Protein AF-A0A832MKK2-F1 (afdb_monomer_lite)

pLDDT: mean 77.2, std 16.73, range [26.53, 98.12]

Secondary structure (DSSP, 8-state):
--SSHHHHHHHHHH---SEEEETTEEEEEEESSEEEEEEEEB--TTS-TT-SEEEEEEEPSS-BPPSEE-GGGS-EE-PPPB--HHHHHHHHHHHHHH--TTSTTHHHHHHHHSSSSHHHHHHTT--HHHHHHHHHHHEEE-SSEEEEEE--TTS-HHHHHHHHTSGGG----HHHIIIIIHHHS--SSS--TT--PPP-S--TTSSSGGGG-S-SS-GGGTPSTTSSS-------SSEEEEEEETTTEEEEEE-TT-TTTTTT--S-SS-TTSPP-----S-B-SEEEEE----HHHHHHHHHHTS-SEEEEEGGGGGGGBGGG-TTSPBPTTEEE---SS-STTEEEEEETT---B-B-GGG----SS-EEEEEEE-SSHHHHHHHHHHHHHHHHTT-EEEEEEGGG--HHHHHHHHHHHHHH--TTSEEEEEEES-EEEEE-PSS---SSSEEEEEEPTTS-EEEHHHHHHHTSBTTBSS-----SEEEEEEESTT-SGGGGTTS--EETTEEPPP-SSEEEEES---SSSS---PPEETTTTEEHHHIIIIIS----BHHHHHHHHHHHHTTSTTTTTT---EEEE--SS--B----------B----------TT--S-SSB--HHHHHHHHHTTT-BTTSTT--GGG---EEETTEE-SB--HHHHHHHHHTTT-B-PPP-PPP-

Foldseek 3Di:
DDPDQQVQQVLVQQFAFQWADLFQDLQDIDGDQFPDWDKDQQDDPPADPLFRIKIKTFGDWPQWWDQWAAVVVPTGGDDIDIDWLVLLLLLLLLLQLAQEDVDPNQLQCCFQPVDRHLVRVVVVVDDQLRSLVSSSSQWDDDRTMIMGRTNDPVDDPSSNVLVSNGSSSTGDGLVCLVPPLQVQFDDLVPDDPQGDGGDSSDCDSSNPSNSNYHHHDDSQQCPNPPDQRGHAGTHSRQWHWHADDPQWWGKTFGDCVRPCHPPRQDDADDDPVDDRPSRTQPGADGMDIDTDDDDLVVVLVCCVVVVDFKDKHAQVCCLSQAPPSPSLHAGDPQKDWPDAPDDPDRITMIGGPPDGHWGWRLNHDPQPAAAAEEEFEFEADLASQVLSVLVVVLLVQLVHHYDYAYYPRQAPVNVVVSLLVQLVPRAARHAYEYHGAAEKDWDQADPVPWDPLRIWIWGATNVGDTDTLLVVLVQCDAPPDPDRHRNYLQYEYEEQYFRCACNQCSQPFTQHNNRTDHGRASYKYKYFFHDDRDDRTGWDADPVVSYTLQSCQQRPVAPDFFNVNSNVRSQVVQCVPPVRPPHIDMDMDHRYDDTNGSHRPDRSNGNRPSPPPDDDAQQQVLVQQQFLEVVSLVVLVVQAADFPPDPSDDPSQQRADPDDPDRPRHSYVRSSCRSVVRHGHGGDRDDDPDD

Structure (mmCIF, N/CA/C/O backbone):
data_AF-A0A832MKK2-F1
#
_entry.id   AF-A0A832MKK2-F1
#
loop_
_atom_site.group_PDB
_atom_site.id
_atom_site.type_symbol
_atom_site.label_atom_id
_atom_site.label_alt_id
_atom_site.label_comp_id
_atom_site.label_asym_id
_atom_site.label_entity_id
_atom_site.label_seq_id
_atom_site.pdbx_PDB_ins_code
_atom_site.Cartn_x
_atom_site.Cartn_y
_atom_site.Cartn_z
_atom_site.occupancy
_atom_site.B_iso_or_equiv
_atom_site.auth_seq_id
_atom_site.auth_comp_id
_atom_site.auth_asym_id
_atom_site.auth_atom_id
_atom_site.pdbx_PDB_model_num
ATOM 1 N N . MET A 1 1 ? -2.506 0.728 -8.903 1.00 62.22 1 MET A N 1
ATOM 2 C CA . MET A 1 1 ? -1.579 0.462 -7.770 1.00 62.22 1 MET A CA 1
ATOM 3 C C . MET A 1 1 ? -2.151 1.128 -6.529 1.00 62.22 1 MET A C 1
ATOM 5 O O . MET A 1 1 ? -2.924 2.060 -6.704 1.00 62.22 1 MET A O 1
ATOM 9 N N . CYS A 1 2 ? -1.798 0.709 -5.311 1.00 64.94 2 CYS A N 1
ATOM 10 C CA . CYS A 1 2 ? -2.330 1.348 -4.104 1.00 64.94 2 CYS A CA 1
ATOM 11 C C . CYS A 1 2 ? -1.348 1.363 -2.929 1.00 64.94 2 CYS A C 1
ATOM 13 O O . CYS A 1 2 ? -0.575 0.422 -2.749 1.00 64.94 2 CYS A O 1
ATOM 15 N N . TYR A 1 3 ? -1.441 2.419 -2.118 1.00 58.25 3 TYR A N 1
ATOM 16 C CA . TYR A 1 3 ? -0.854 2.495 -0.774 1.00 58.25 3 TYR A CA 1
ATOM 17 C C . TYR A 1 3 ? -1.912 2.224 0.311 1.00 58.25 3 TYR A C 1
ATOM 19 O O . TYR A 1 3 ? -1.586 1.829 1.427 1.00 58.25 3 TYR A O 1
ATOM 27 N N . ASP A 1 4 ? -3.193 2.431 -0.016 1.00 60.00 4 ASP A N 1
ATOM 28 C CA . ASP A 1 4 ? -4.304 2.288 0.915 1.00 60.00 4 ASP A CA 1
ATOM 29 C C . ASP A 1 4 ? -4.815 0.843 1.008 1.00 60.00 4 ASP A C 1
ATOM 31 O O . ASP A 1 4 ? -4.751 0.048 0.065 1.00 60.00 4 ASP A O 1
ATOM 35 N N . THR A 1 5 ? -5.365 0.509 2.171 1.00 58.38 5 THR A N 1
ATOM 36 C CA . THR A 1 5 ? -5.849 -0.838 2.474 1.00 58.38 5 THR A CA 1
ATOM 37 C C . THR A 1 5 ? -7.150 -1.186 1.753 1.00 58.38 5 THR A C 1
ATOM 39 O O . THR A 1 5 ? -7.374 -2.358 1.463 1.00 58.38 5 THR A O 1
ATOM 42 N N . ALA A 1 6 ? -7.997 -0.209 1.414 1.00 63.41 6 ALA A N 1
ATOM 43 C CA . ALA A 1 6 ? -9.274 -0.473 0.751 1.00 63.41 6 ALA A CA 1
ATOM 44 C C . ALA A 1 6 ? -9.065 -0.943 -0.696 1.00 63.41 6 ALA A C 1
ATOM 46 O O . ALA A 1 6 ? -9.688 -1.905 -1.145 1.00 63.41 6 ALA A O 1
ATOM 47 N N . SER A 1 7 ? -8.134 -0.319 -1.411 1.00 71.88 7 SER A N 1
ATOM 48 C CA . SER A 1 7 ? -7.733 -0.738 -2.752 1.00 71.88 7 SER A CA 1
ATOM 49 C C . SER A 1 7 ? -6.957 -2.058 -2.733 1.00 71.88 7 SER A C 1
ATOM 51 O O . SER A 1 7 ? -7.118 -2.878 -3.641 1.00 71.88 7 SER A O 1
ATOM 53 N N . ALA A 1 8 ? -6.165 -2.308 -1.681 1.00 72.75 8 ALA A N 1
ATOM 54 C CA . ALA A 1 8 ? -5.454 -3.573 -1.501 1.00 72.75 8 ALA A CA 1
ATOM 55 C C . ALA A 1 8 ? -6.411 -4.774 -1.441 1.00 72.75 8 ALA A C 1
ATOM 57 O O . ALA A 1 8 ? -6.055 -5.856 -1.908 1.00 72.75 8 ALA A O 1
ATOM 58 N N . GLU A 1 9 ? -7.630 -4.584 -0.912 1.00 74.88 9 GLU A N 1
ATOM 59 C CA . GLU A 1 9 ? -8.676 -5.615 -0.878 1.00 74.88 9 GLU A CA 1
ATOM 60 C C . GLU A 1 9 ? -8.992 -6.123 -2.269 1.00 74.88 9 GLU A C 1
ATOM 62 O O . GLU A 1 9 ? -8.952 -7.323 -2.536 1.00 74.88 9 GLU A O 1
ATOM 67 N N . LEU A 1 10 ? -9.302 -5.191 -3.161 1.00 83.44 10 LEU A N 1
ATOM 68 C CA . LEU A 1 10 ? -9.658 -5.516 -4.523 1.00 83.44 10 LEU A CA 1
ATOM 69 C C . LEU A 1 10 ? -8.454 -6.122 -5.246 1.00 83.44 10 LEU A C 1
ATOM 71 O O . LEU A 1 10 ? -8.569 -7.186 -5.856 1.00 83.44 10 LEU A O 1
ATOM 75 N N . ILE A 1 11 ? -7.292 -5.472 -5.135 1.00 85.19 11 ILE A N 1
ATOM 76 C CA . ILE A 1 11 ? -6.089 -5.868 -5.865 1.00 85.19 11 ILE A CA 1
ATOM 77 C C . ILE A 1 11 ? -5.660 -7.284 -5.500 1.00 85.19 11 ILE A C 1
ATOM 79 O O . ILE A 1 11 ? -5.404 -8.051 -6.411 1.00 85.19 11 ILE A O 1
ATOM 83 N N . LEU A 1 12 ? -5.639 -7.677 -4.227 1.00 82.50 12 LEU A N 1
ATOM 84 C CA . LEU A 1 12 ? -5.151 -9.006 -3.829 1.00 82.50 12 LEU A CA 1
ATOM 85 C C . LEU A 1 12 ? -6.181 -10.136 -4.013 1.00 82.50 12 LEU A C 1
ATOM 87 O O . LEU A 1 12 ? -5.829 -11.311 -3.923 1.00 82.50 12 LEU A O 1
ATOM 91 N N . ASN A 1 13 ? -7.447 -9.811 -4.300 1.00 83.94 13 ASN A N 1
ATOM 92 C CA . ASN A 1 13 ? -8.423 -10.803 -4.771 1.00 83.94 13 ASN A CA 1
ATOM 93 C C . ASN A 1 13 ? -8.349 -11.021 -6.290 1.00 83.94 13 ASN A C 1
ATOM 95 O O . ASN A 1 13 ? -8.684 -12.111 -6.763 1.00 83.94 13 ASN A O 1
ATOM 99 N N . VAL A 1 14 ? -7.948 -9.993 -7.044 1.00 91.75 14 VAL A N 1
ATOM 100 C CA . VAL A 1 14 ? -7.916 -10.010 -8.514 1.00 91.75 14 VAL A CA 1
ATOM 101 C C . VAL A 1 14 ? -6.534 -10.361 -9.056 1.00 91.75 14 VAL A C 1
ATOM 103 O O . VAL A 1 14 ? -6.405 -11.172 -9.968 1.00 91.75 14 VAL A O 1
ATOM 106 N N . TYR A 1 15 ? -5.488 -9.800 -8.474 1.00 92.44 15 TYR A N 1
ATOM 107 C CA . TYR A 1 15 ? -4.092 -10.012 -8.819 1.00 92.44 15 TYR A CA 1
ATOM 108 C C . TYR A 1 15 ? -3.365 -10.785 -7.719 1.00 92.44 15 TYR A C 1
ATOM 110 O O . TYR A 1 15 ? -3.799 -10.837 -6.570 1.00 92.44 15 TYR A O 1
ATOM 118 N N . GLU A 1 16 ? -2.222 -11.366 -8.073 1.00 89.56 16 GLU A N 1
ATOM 119 C CA . GLU A 1 16 ? -1.318 -12.009 -7.125 1.00 89.56 16 GLU A CA 1
ATOM 120 C C . GLU A 1 16 ? 0.088 -11.409 -7.251 1.00 89.56 16 GLU A C 1
ATOM 122 O O . GLU A 1 16 ? 0.518 -10.948 -8.311 1.00 89.56 16 GLU A O 1
ATOM 127 N N . THR A 1 17 ? 0.804 -11.410 -6.136 1.00 91.38 17 THR A N 1
ATOM 128 C CA . THR A 1 17 ? 2.219 -11.050 -6.020 1.00 91.38 17 THR A CA 1
ATOM 129 C C . THR A 1 17 ? 3.100 -12.290 -6.220 1.00 91.38 17 THR A C 1
ATOM 131 O O . THR A 1 17 ? 2.620 -13.425 -6.307 1.00 91.38 17 THR A O 1
ATOM 134 N N . LEU A 1 18 ? 4.424 -12.112 -6.247 1.00 90.31 18 LEU A N 1
ATOM 135 C CA . LEU A 1 18 ? 5.364 -13.243 -6.281 1.00 90.31 18 LEU A CA 1
ATOM 136 C C . LEU A 1 18 ? 5.228 -14.149 -5.048 1.00 90.31 18 LEU A C 1
ATOM 138 O O . LEU A 1 18 ? 5.301 -15.378 -5.149 1.00 90.31 18 LEU A O 1
ATOM 142 N N . ILE A 1 19 ? 4.987 -13.529 -3.895 1.00 81.75 19 ILE A N 1
ATOM 143 C CA . ILE A 1 19 ? 4.904 -14.144 -2.571 1.00 81.75 19 ILE A CA 1
ATOM 144 C C . ILE A 1 19 ? 3.857 -13.428 -1.719 1.00 81.75 19 ILE A C 1
ATOM 146 O O . ILE A 1 19 ? 3.527 -12.276 -1.974 1.00 81.75 19 ILE A O 1
ATOM 150 N N . SER A 1 20 ? 3.351 -14.086 -0.685 1.00 74.19 20 SER A N 1
ATOM 151 C CA . SER A 1 20 ? 2.396 -13.504 0.265 1.00 74.19 20 SER A CA 1
ATOM 152 C C . SER A 1 20 ? 2.804 -13.833 1.690 1.00 74.19 20 SER A C 1
ATOM 154 O O . SER A 1 20 ? 3.514 -14.812 1.910 1.00 74.19 20 SER A O 1
ATOM 156 N N . PHE A 1 21 ? 2.355 -13.039 2.657 1.00 66.12 21 PHE A N 1
ATOM 157 C CA . PHE A 1 21 ? 2.540 -13.359 4.066 1.00 66.12 21 PHE A CA 1
ATOM 158 C C . PHE A 1 21 ? 1.867 -14.671 4.437 1.00 66.12 21 PHE A C 1
ATOM 160 O O . PHE A 1 21 ? 0.821 -15.051 3.899 1.00 66.12 21 PHE A O 1
ATOM 167 N N . ASP A 1 22 ? 2.484 -15.355 5.388 1.00 59.78 22 ASP A N 1
ATOM 168 C CA . ASP A 1 22 ? 1.987 -16.618 5.889 1.00 59.78 22 ASP A CA 1
ATOM 169 C C . ASP A 1 22 ? 0.930 -16.408 6.983 1.00 59.78 22 ASP A C 1
ATOM 171 O O . ASP A 1 22 ? 1.204 -16.459 8.185 1.00 59.78 22 ASP A O 1
ATOM 175 N N . GLY A 1 23 ? -0.288 -16.074 6.552 1.00 56.59 23 GLY A N 1
ATOM 176 C CA . GLY A 1 23 ? -1.356 -15.652 7.456 1.00 56.59 23 GLY A CA 1
ATOM 177 C C . GLY A 1 23 ? -0.993 -14.347 8.172 1.00 56.59 23 GLY A C 1
ATOM 178 O O . GLY A 1 23 ? -0.664 -13.351 7.537 1.00 56.59 23 GLY A O 1
ATOM 179 N N . GLU A 1 24 ? -1.040 -14.359 9.502 1.00 50.97 24 GLU A N 1
ATOM 180 C CA . GLU A 1 24 ? -0.711 -13.214 10.369 1.00 50.97 24 GLU A CA 1
ATOM 181 C C . GLU A 1 24 ? 0.795 -13.042 10.651 1.00 50.97 24 GLU A C 1
ATOM 183 O O . GLU A 1 24 ? 1.184 -12.191 11.447 1.00 50.97 24 GLU A O 1
ATOM 188 N N . ARG A 1 25 ? 1.666 -13.858 10.045 1.00 49.06 25 ARG A N 1
ATOM 189 C CA . ARG A 1 25 ? 3.119 -13.809 10.267 1.00 49.06 25 ARG A CA 1
ATOM 190 C C . ARG A 1 25 ? 3.802 -12.880 9.263 1.00 49.06 25 ARG A C 1
ATOM 192 O O . ARG A 1 25 ? 3.750 -13.122 8.061 1.00 49.06 25 ARG A O 1
ATOM 199 N N . SER A 1 26 ? 4.497 -11.851 9.754 1.00 50.56 26 SER A N 1
ATOM 200 C CA . SER A 1 26 ? 5.257 -10.886 8.932 1.00 50.56 26 SER A CA 1
ATOM 201 C C . SER A 1 26 ? 6.693 -11.329 8.653 1.00 50.56 26 SER A C 1
ATOM 203 O O . SER A 1 26 ? 7.381 -10.742 7.821 1.00 50.56 26 SER A O 1
ATOM 205 N N . ASP A 1 27 ? 7.152 -12.360 9.355 1.00 53.50 27 ASP A N 1
ATOM 206 C CA . ASP A 1 27 ? 8.476 -12.966 9.249 1.00 53.50 27 ASP A CA 1
ATOM 207 C C . ASP A 1 27 ? 8.486 -14.209 8.342 1.00 53.50 27 ASP A C 1
ATOM 209 O O . ASP A 1 27 ? 9.519 -14.862 8.188 1.00 53.50 27 ASP A O 1
ATOM 213 N N . ARG A 1 28 ? 7.338 -14.562 7.747 1.00 58.12 28 ARG A N 1
ATOM 214 C CA . ARG A 1 28 ? 7.163 -15.778 6.949 1.00 58.12 28 ARG A CA 1
ATOM 215 C C . ARG A 1 28 ? 6.379 -15.519 5.676 1.00 58.12 28 ARG A C 1
ATOM 217 O O . ARG A 1 28 ? 5.406 -14.769 5.670 1.00 58.12 28 ARG A O 1
ATOM 224 N N . PHE A 1 29 ? 6.789 -16.211 4.616 1.00 68.19 29 PHE A N 1
ATOM 225 C CA . PHE A 1 29 ? 6.249 -16.024 3.277 1.00 68.19 29 PHE A CA 1
ATOM 226 C C . PHE A 1 29 ? 5.822 -17.343 2.652 1.00 68.19 29 PHE A C 1
ATOM 228 O O . PHE A 1 29 ? 6.562 -18.329 2.650 1.00 68.19 29 PHE A O 1
ATOM 235 N N . MET A 1 30 ? 4.650 -17.318 2.037 1.00 71.69 30 MET A N 1
ATOM 236 C CA . MET A 1 30 ? 4.178 -18.329 1.112 1.00 71.69 30 MET A CA 1
ATOM 237 C C . MET A 1 30 ? 4.534 -17.948 -0.322 1.00 71.69 30 MET A C 1
ATOM 239 O O . MET A 1 30 ? 4.428 -16.795 -0.736 1.00 71.69 30 MET A O 1
ATOM 243 N N . SER A 1 31 ? 4.887 -18.956 -1.110 1.00 78.81 31 SER A N 1
ATOM 244 C CA . SER A 1 31 ? 5.111 -18.808 -2.548 1.00 78.81 31 SER A CA 1
ATOM 245 C C . SER A 1 31 ? 3.777 -18.705 -3.299 1.00 78.81 31 SER A C 1
ATOM 247 O O . SER A 1 31 ? 2.966 -19.634 -3.226 1.00 78.81 31 SER A O 1
ATOM 249 N N . LEU A 1 32 ? 3.558 -17.599 -4.020 1.00 82.06 32 LEU A N 1
ATOM 250 C CA . LEU A 1 32 ? 2.393 -17.381 -4.886 1.00 82.06 32 LEU A CA 1
ATOM 251 C C . LEU A 1 32 ? 2.773 -17.602 -6.348 1.00 82.06 32 LEU A C 1
ATOM 253 O O . LEU A 1 32 ? 2.827 -18.756 -6.764 1.00 82.06 32 LEU A O 1
ATOM 257 N N . LEU A 1 33 ? 3.044 -16.548 -7.122 1.00 91.12 33 LEU A N 1
ATOM 258 C CA . LEU A 1 33 ? 3.441 -16.674 -8.529 1.00 91.12 33 LEU A CA 1
ATOM 259 C C . LEU A 1 33 ? 4.867 -17.212 -8.695 1.00 91.12 33 LEU A C 1
ATOM 261 O O . LEU A 1 33 ? 5.181 -17.839 -9.709 1.00 91.12 33 LEU A O 1
ATOM 265 N N . ALA A 1 34 ? 5.712 -17.042 -7.679 1.00 89.25 34 ALA A N 1
ATOM 266 C CA . ALA A 1 34 ? 6.964 -17.773 -7.577 1.00 89.25 34 ALA A CA 1
ATOM 267 C C . ALA A 1 34 ? 6.718 -19.198 -7.050 1.00 89.25 34 ALA A C 1
ATOM 269 O O . ALA A 1 34 ? 5.807 -19.437 -6.255 1.00 89.25 34 ALA A O 1
ATOM 270 N N . GLU A 1 35 ? 7.535 -20.161 -7.473 1.00 84.62 35 GLU A N 1
ATOM 271 C CA . GLU A 1 35 ? 7.580 -21.503 -6.871 1.00 84.62 35 GLU A CA 1
ATOM 272 C C . GLU A 1 35 ? 8.775 -21.714 -5.941 1.00 84.62 35 GLU A C 1
ATOM 274 O O . GLU A 1 35 ? 8.721 -22.573 -5.063 1.00 84.62 35 GLU A O 1
ATOM 279 N N . ALA A 1 36 ? 9.836 -20.933 -6.125 1.00 81.81 36 ALA A N 1
ATOM 280 C CA . ALA A 1 36 ? 11.014 -20.916 -5.275 1.00 81.81 36 ALA A CA 1
ATOM 281 C C . ALA A 1 36 ? 11.636 -19.523 -5.316 1.00 81.81 36 ALA A C 1
ATOM 283 O O . ALA A 1 36 ? 11.479 -18.799 -6.300 1.00 81.81 36 ALA A O 1
ATOM 284 N N . TRP A 1 37 ? 12.342 -19.152 -4.258 1.00 88.69 37 TRP A N 1
ATOM 285 C CA . TRP A 1 37 ? 13.006 -17.862 -4.159 1.00 88.69 37 TRP A CA 1
ATOM 286 C C . TRP A 1 37 ? 14.161 -17.933 -3.164 1.00 88.69 37 TRP A C 1
ATOM 288 O O . TRP A 1 37 ? 14.242 -18.859 -2.353 1.00 88.69 37 TRP A O 1
ATOM 298 N N . GLY A 1 38 ? 15.061 -16.963 -3.242 1.00 84.38 38 GLY A N 1
ATOM 299 C CA . GLY A 1 38 ? 16.201 -16.853 -2.346 1.00 84.38 38 GLY A CA 1
ATOM 300 C C . GLY A 1 38 ? 17.019 -15.606 -2.642 1.00 84.38 38 GLY A C 1
ATOM 301 O O . GLY A 1 38 ? 16.620 -14.755 -3.434 1.00 84.38 38 GLY A O 1
ATOM 302 N N . TRP A 1 39 ? 18.181 -15.499 -2.011 1.00 84.75 39 TRP A N 1
ATOM 303 C CA . TRP A 1 39 ? 19.115 -14.405 -2.251 1.00 84.75 39 TRP A CA 1
ATOM 304 C C . TRP A 1 39 ? 20.556 -14.913 -2.262 1.00 84.75 39 TRP A C 1
ATOM 306 O O . TRP A 1 39 ? 20.885 -15.913 -1.621 1.00 84.75 39 TRP A O 1
ATOM 316 N N . TYR A 1 40 ? 21.411 -14.219 -3.006 1.00 76.88 40 TYR A N 1
ATOM 317 C CA . TYR A 1 40 ? 22.852 -14.437 -3.029 1.00 76.88 40 TYR A CA 1
ATOM 318 C C . TYR A 1 40 ? 23.533 -13.291 -2.291 1.00 76.88 40 TYR A C 1
ATOM 320 O O . TYR A 1 40 ? 23.309 -12.135 -2.630 1.00 76.88 40 TYR A O 1
ATOM 328 N N . PHE A 1 41 ? 24.354 -13.604 -1.285 1.00 67.25 41 PHE A N 1
ATOM 329 C CA . PHE A 1 41 ? 25.229 -12.613 -0.661 1.00 67.25 41 PHE A CA 1
ATOM 330 C C . PHE A 1 41 ? 26.376 -12.301 -1.640 1.00 67.25 41 PHE A C 1
ATOM 332 O O . PHE A 1 41 ? 27.198 -13.176 -1.917 1.00 67.25 41 PHE A O 1
ATOM 339 N N . GLY A 1 42 ? 26.387 -11.081 -2.188 1.00 66.06 42 GLY A N 1
ATOM 340 C CA . GLY A 1 42 ? 27.214 -10.661 -3.327 1.00 66.06 42 GLY A CA 1
ATOM 341 C C . GLY A 1 42 ? 26.415 -10.548 -4.640 1.00 66.06 42 GLY A C 1
ATOM 342 O O . GLY A 1 42 ? 25.350 -11.162 -4.763 1.00 66.06 42 GLY A O 1
ATOM 343 N N . PRO A 1 43 ? 26.902 -9.785 -5.636 1.00 73.44 43 PRO A N 1
ATOM 344 C CA . PRO A 1 43 ? 26.233 -9.667 -6.927 1.00 73.44 43 PRO A CA 1
ATOM 345 C C . PRO A 1 43 ? 26.279 -10.987 -7.698 1.00 73.44 43 PRO A C 1
ATOM 347 O O . PRO A 1 43 ? 27.284 -11.707 -7.681 1.00 73.44 43 PRO A O 1
ATOM 350 N N . PHE A 1 44 ? 25.212 -11.290 -8.435 1.00 72.56 44 PHE A N 1
ATOM 351 C CA . PHE A 1 44 ? 25.279 -12.335 -9.450 1.00 72.56 44 PHE A CA 1
ATOM 352 C C . PHE A 1 44 ? 26.332 -11.942 -10.512 1.00 72.56 44 PHE A C 1
ATOM 354 O O . PHE A 1 44 ? 26.502 -10.753 -10.777 1.00 72.56 44 PHE A O 1
ATOM 361 N N . PRO A 1 45 ? 27.057 -12.880 -11.155 1.00 73.81 45 PRO A N 1
ATOM 362 C CA . PRO A 1 45 ? 28.150 -12.518 -12.070 1.00 73.81 45 PRO A CA 1
ATOM 363 C C . PRO A 1 45 ? 27.764 -11.604 -13.244 1.00 73.81 45 PRO A C 1
ATOM 365 O O . PRO A 1 45 ? 28.634 -10.947 -13.807 1.00 73.81 45 PRO A O 1
ATOM 368 N N . SER A 1 46 ? 26.485 -11.576 -13.629 1.00 78.56 46 SER A N 1
ATOM 369 C CA . SER A 1 46 ? 25.944 -10.691 -14.669 1.00 78.56 46 SER A CA 1
ATOM 370 C C . SER A 1 46 ? 25.217 -9.459 -14.121 1.00 78.56 46 SER A C 1
ATOM 372 O O . SER A 1 46 ? 24.649 -8.706 -14.908 1.00 78.56 46 SER A O 1
ATOM 374 N N . SER A 1 47 ? 25.188 -9.264 -12.801 1.00 85.38 47 SER A N 1
ATOM 375 C CA . SER A 1 47 ? 24.567 -8.095 -12.186 1.00 85.38 47 SER A CA 1
ATOM 376 C C . SER A 1 47 ? 25.371 -6.825 -12.487 1.00 85.38 47 SER A C 1
ATOM 378 O O . SER A 1 47 ? 26.595 -6.883 -12.652 1.00 85.38 47 SER A O 1
ATOM 380 N N . PRO A 1 48 ? 24.714 -5.656 -12.512 1.00 86.19 48 PRO A N 1
ATOM 381 C CA . PRO A 1 48 ? 25.395 -4.377 -12.656 1.00 86.19 48 PRO A CA 1
ATOM 382 C C . PRO A 1 48 ? 26.489 -4.175 -11.596 1.00 86.19 48 PRO A C 1
ATOM 384 O O . PRO A 1 48 ? 26.296 -4.599 -10.453 1.00 86.19 48 PRO A O 1
ATOM 387 N N . PRO A 1 49 ? 27.593 -3.464 -11.904 1.00 85.12 49 PRO A N 1
ATOM 388 C CA . PRO A 1 49 ? 28.724 -3.297 -10.983 1.00 85.12 49 PRO A CA 1
ATOM 389 C C . PRO A 1 49 ? 28.383 -2.664 -9.627 1.00 85.12 49 PRO A C 1
ATOM 391 O O . PRO A 1 49 ? 29.129 -2.838 -8.671 1.00 85.12 49 PRO A O 1
ATOM 394 N N . TYR A 1 50 ? 27.277 -1.919 -9.547 1.00 83.88 50 TYR A N 1
ATOM 395 C CA . TYR A 1 50 ? 26.799 -1.289 -8.315 1.00 83.88 50 TYR A CA 1
ATOM 396 C C . TYR A 1 50 ? 26.028 -2.246 -7.393 1.00 83.88 50 TYR A C 1
ATOM 398 O O . TYR A 1 50 ? 25.669 -1.871 -6.283 1.00 83.88 50 TYR A O 1
ATOM 406 N N . THR A 1 51 ? 25.740 -3.465 -7.843 1.00 88.94 51 THR A N 1
ATOM 407 C CA . THR A 1 51 ? 24.903 -4.413 -7.105 1.00 88.94 51 THR A CA 1
ATOM 408 C C . THR A 1 51 ? 25.653 -4.961 -5.899 1.00 88.94 51 THR A C 1
ATOM 410 O O . THR A 1 51 ? 26.748 -5.506 -6.031 1.00 88.94 51 THR A O 1
ATOM 413 N N . ASN A 1 52 ? 25.045 -4.861 -4.722 1.00 88.38 52 ASN A N 1
ATOM 414 C CA . ASN A 1 52 ? 25.589 -5.421 -3.494 1.00 88.38 52 ASN A CA 1
ATOM 415 C C . ASN A 1 52 ? 25.165 -6.883 -3.317 1.00 88.38 52 ASN A C 1
ATOM 417 O O . ASN A 1 52 ? 25.990 -7.766 -3.079 1.00 88.38 52 ASN A O 1
ATOM 421 N N . TYR A 1 53 ? 23.875 -7.158 -3.494 1.00 86.75 53 TYR A N 1
ATOM 422 C CA . TYR A 1 53 ? 23.334 -8.509 -3.450 1.00 86.75 53 TYR A CA 1
ATOM 423 C C . TYR A 1 53 ? 22.137 -8.656 -4.385 1.00 86.75 53 TYR A C 1
ATOM 425 O O . TYR A 1 53 ? 21.547 -7.674 -4.837 1.00 86.75 5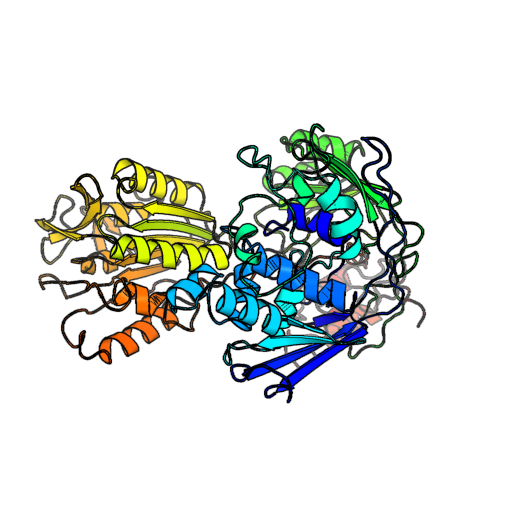3 TYR A O 1
ATOM 433 N N . THR A 1 54 ? 21.778 -9.903 -4.677 1.00 90.44 54 THR A N 1
ATOM 434 C CA . THR A 1 54 ? 20.708 -10.215 -5.629 1.00 90.44 54 THR A CA 1
ATOM 435 C C . THR A 1 54 ? 19.649 -11.094 -4.977 1.00 90.44 54 THR A C 1
ATOM 437 O O . THR A 1 54 ? 19.971 -12.140 -4.406 1.00 90.44 54 THR A O 1
ATOM 440 N N . VAL A 1 55 ? 18.380 -10.701 -5.097 1.00 90.44 55 VAL A N 1
ATOM 441 C CA . VAL A 1 55 ? 17.220 -11.519 -4.698 1.00 90.44 55 VAL A CA 1
ATOM 442 C C . VAL A 1 55 ? 16.609 -12.130 -5.950 1.00 90.44 55 VAL A C 1
ATOM 444 O O . VAL A 1 55 ? 16.372 -11.417 -6.917 1.00 90.44 55 VAL A O 1
ATOM 447 N N . TRP A 1 56 ? 16.351 -13.435 -5.959 1.00 91.75 56 TRP A N 1
ATOM 448 C CA . TRP A 1 56 ? 15.855 -14.146 -7.136 1.00 91.75 56 TRP A CA 1
ATOM 449 C C . TRP A 1 56 ? 14.579 -14.930 -6.844 1.00 91.75 56 TRP A C 1
ATOM 451 O O . TRP A 1 56 ? 14.366 -15.431 -5.739 1.00 91.75 56 TRP A O 1
ATOM 461 N N . PHE A 1 57 ? 13.756 -15.086 -7.879 1.00 93.44 57 PHE A N 1
ATOM 462 C CA . PHE A 1 57 ? 12.506 -15.835 -7.862 1.00 93.44 57 PHE A CA 1
ATOM 463 C C . PHE A 1 57 ? 12.425 -16.729 -9.094 1.00 93.44 57 PHE A C 1
ATOM 465 O O . PHE A 1 57 ? 12.603 -16.269 -10.218 1.00 93.44 57 PHE A O 1
ATOM 472 N N . LYS A 1 58 ? 12.125 -18.010 -8.890 1.00 92.94 58 LYS A N 1
ATOM 473 C CA . LYS A 1 58 ? 11.753 -18.941 -9.954 1.00 92.94 58 LYS A CA 1
ATOM 474 C C . LYS A 1 58 ? 10.249 -18.855 -10.179 1.00 92.94 58 LYS A C 1
ATOM 476 O O . LYS A 1 58 ? 9.477 -19.108 -9.252 1.00 92.94 58 LYS A O 1
ATOM 481 N N . ILE A 1 59 ? 9.838 -18.502 -11.392 1.00 95.44 59 ILE A N 1
ATOM 482 C CA . ILE A 1 59 ? 8.438 -18.210 -11.716 1.00 95.44 59 ILE A CA 1
ATOM 483 C C . ILE A 1 59 ? 7.703 -19.481 -12.148 1.00 95.44 59 ILE A C 1
ATOM 485 O O . ILE A 1 59 ? 8.265 -20.347 -12.822 1.00 95.44 59 ILE A O 1
ATOM 489 N N . ARG A 1 60 ? 6.437 -19.610 -11.740 1.00 92.94 60 ARG A N 1
ATOM 490 C CA . ARG A 1 60 ? 5.573 -20.724 -12.146 1.00 92.94 60 ARG A CA 1
ATOM 491 C C . ARG A 1 60 ? 5.247 -20.657 -13.632 1.00 92.94 60 ARG A C 1
ATOM 493 O O . ARG A 1 60 ? 5.015 -19.592 -14.188 1.00 92.94 60 ARG A O 1
ATOM 500 N N . VAL A 1 61 ? 5.133 -21.828 -14.246 1.00 91.81 61 VAL A N 1
ATOM 501 C CA . VAL A 1 61 ? 4.739 -21.973 -15.652 1.00 91.81 61 VAL A CA 1
ATOM 502 C C . VAL A 1 61 ? 3.254 -22.317 -15.746 1.00 91.81 61 VAL A C 1
ATOM 504 O O . VAL A 1 61 ? 2.732 -23.069 -14.923 1.00 91.81 61 VAL A O 1
ATOM 507 N N . GLY A 1 62 ? 2.579 -21.799 -16.774 1.00 91.94 62 GLY A N 1
ATOM 508 C CA . GLY A 1 62 ? 1.200 -22.172 -17.101 1.00 91.94 62 GLY A CA 1
ATOM 509 C C . GLY A 1 62 ? 0.134 -21.532 -16.210 1.00 91.94 62 GLY A C 1
ATOM 510 O O . GLY A 1 62 ? -0.996 -22.012 -16.192 1.00 91.94 62 GLY A O 1
ATOM 511 N N . VAL A 1 63 ? 0.470 -20.463 -15.482 1.00 95.19 63 VAL A N 1
ATOM 512 C CA . VAL A 1 63 ? -0.509 -19.663 -14.733 1.00 95.19 63 VAL A CA 1
ATOM 513 C C . VAL A 1 63 ? -1.273 -18.771 -15.726 1.00 95.19 63 VAL A C 1
ATOM 515 O O . VAL A 1 63 ? -0.641 -17.932 -16.366 1.00 95.19 63 VAL A O 1
ATOM 518 N N . PRO A 1 64 ? -2.592 -18.950 -15.909 1.00 96.19 64 PRO A N 1
ATOM 519 C CA . PRO A 1 64 ? -3.404 -18.126 -16.791 1.00 96.19 64 PRO A CA 1
ATOM 520 C C . PRO A 1 64 ? -3.757 -16.795 -16.120 1.00 96.19 64 PRO A C 1
ATOM 522 O O . PRO A 1 64 ? -4.122 -16.759 -14.943 1.00 96.19 64 PRO A O 1
ATOM 525 N N . PHE A 1 65 ? -3.721 -15.713 -16.892 1.00 97.25 65 PHE A N 1
ATOM 526 C CA . PHE A 1 65 ? -4.409 -14.479 -16.521 1.00 97.25 65 PHE A CA 1
ATOM 527 C C . PHE A 1 65 ? -5.921 -14.613 -16.768 1.00 97.25 65 PHE A C 1
ATOM 529 O O . PHE A 1 65 ? -6.368 -15.478 -17.524 1.00 97.25 65 PHE A O 1
ATOM 536 N N . HIS A 1 66 ? -6.731 -13.765 -16.139 1.00 96.12 66 HIS A N 1
ATOM 537 C CA . HIS A 1 66 ? -8.158 -13.642 -16.430 1.00 96.12 66 HIS A CA 1
ATOM 538 C C . HIS A 1 66 ? -8.358 -13.320 -17.907 1.00 96.12 66 HIS A C 1
ATOM 540 O O . HIS A 1 66 ? -7.486 -12.732 -18.534 1.00 96.12 66 HIS A O 1
ATOM 546 N N . THR A 1 67 ? -9.507 -13.693 -18.458 1.00 95.31 67 THR A N 1
ATOM 547 C CA . THR A 1 67 ? -9.870 -13.445 -19.867 1.00 95.31 67 THR A CA 1
ATOM 548 C C . THR A 1 67 ? -10.959 -12.396 -20.020 1.00 95.31 67 THR A C 1
ATOM 550 O O . THR A 1 67 ? -11.408 -12.132 -21.138 1.00 95.31 67 THR A O 1
ATOM 553 N N . TRP A 1 68 ? -11.438 -11.846 -18.902 1.00 94.38 68 TRP A N 1
ATOM 554 C CA . TRP A 1 68 ? -12.537 -10.901 -18.898 1.00 94.38 68 TRP A CA 1
ATOM 555 C C . TRP A 1 68 ? -12.610 -10.060 -17.624 1.00 94.38 68 TRP A C 1
ATOM 557 O O . TRP A 1 68 ? -12.013 -10.430 -16.614 1.00 94.38 68 TRP A O 1
ATOM 567 N N . CYS A 1 69 ? -13.361 -8.953 -17.668 1.00 93.50 69 CYS A N 1
ATOM 568 C CA . CYS A 1 69 ? -13.800 -8.189 -16.493 1.00 93.50 69 CYS A CA 1
ATOM 569 C C . CYS A 1 69 ? -15.040 -7.318 -16.802 1.00 93.50 69 CYS A C 1
ATOM 571 O O . CYS A 1 69 ? -15.449 -7.202 -17.957 1.00 93.50 69 CYS A O 1
ATOM 573 N N . ARG A 1 70 ? -15.601 -6.666 -15.770 1.00 91.44 70 ARG A N 1
ATOM 574 C CA . ARG A 1 70 ? -16.587 -5.567 -15.875 1.00 91.44 70 ARG A CA 1
ATOM 575 C C . ARG A 1 70 ? -17.861 -5.920 -16.665 1.00 91.44 70 ARG A C 1
ATOM 577 O O . ARG A 1 70 ? -18.229 -5.226 -17.611 1.00 91.44 70 ARG A O 1
ATOM 584 N N . SER A 1 71 ? -18.579 -6.967 -16.243 1.00 91.12 71 SER A N 1
ATOM 585 C CA . SER A 1 71 ? -19.856 -7.367 -16.872 1.00 91.12 71 SER A CA 1
ATOM 586 C C . SER A 1 71 ? -20.938 -6.279 -16.820 1.00 91.12 71 SER A C 1
ATOM 588 O O . SER A 1 71 ? -21.874 -6.275 -17.621 1.00 91.12 71 SER A O 1
ATOM 590 N N . ASP A 1 72 ? -20.809 -5.315 -15.898 1.00 87.31 72 ASP A N 1
ATOM 591 C CA . ASP A 1 72 ? -21.707 -4.166 -15.758 1.00 87.31 72 ASP A CA 1
ATOM 592 C C . ASP A 1 72 ? -21.694 -3.212 -16.960 1.00 87.31 72 ASP A C 1
ATOM 594 O O . ASP A 1 72 ? -22.669 -2.495 -17.183 1.00 87.31 72 ASP A O 1
ATOM 598 N N . LEU A 1 73 ? -20.609 -3.211 -17.731 1.00 82.56 73 LEU A N 1
ATOM 599 C CA . LEU A 1 73 ? -20.370 -2.292 -18.841 1.00 82.56 73 LEU A CA 1
ATOM 600 C C . LEU A 1 73 ? -20.408 -2.976 -20.219 1.00 82.56 73 LEU A C 1
ATOM 602 O O . LEU A 1 73 ? -20.086 -2.345 -21.227 1.00 82.56 73 LEU A O 1
ATOM 606 N N . GLY A 1 74 ? -20.822 -4.244 -20.258 1.00 74.81 74 GLY A N 1
ATOM 607 C CA . GLY A 1 74 ? -20.598 -5.155 -21.378 1.00 74.81 74 GLY A CA 1
ATOM 608 C C . GLY A 1 74 ? -19.342 -5.969 -21.106 1.00 74.81 74 GLY A C 1
ATOM 609 O O . GLY A 1 74 ? -18.302 -5.393 -20.812 1.00 74.81 74 GLY A O 1
ATOM 610 N N . ASP A 1 75 ? -19.453 -7.298 -21.142 1.00 71.94 75 ASP A N 1
ATOM 611 C CA . ASP A 1 75 ? -18.358 -8.193 -20.771 1.00 71.94 75 ASP A CA 1
ATOM 612 C C . ASP A 1 75 ? -17.101 -7.875 -21.605 1.00 71.94 75 ASP A C 1
ATOM 614 O O . ASP A 1 75 ? -17.032 -8.169 -22.802 1.00 71.94 75 ASP A O 1
ATOM 618 N N . TYR A 1 76 ? -16.110 -7.224 -20.992 1.00 87.56 76 TYR A N 1
ATOM 619 C CA . TYR A 1 76 ? -14.852 -6.924 -21.664 1.00 87.56 76 TYR A CA 1
ATOM 620 C C . TYR A 1 76 ? -14.017 -8.188 -21.672 1.00 87.56 76 TYR A C 1
ATOM 622 O O . TYR A 1 76 ? -13.735 -8.729 -20.608 1.00 87.56 76 TYR A O 1
ATOM 630 N N . HIS A 1 77 ? -13.625 -8.641 -22.860 1.00 91.00 77 HIS A N 1
ATOM 631 C CA . HIS A 1 77 ? -12.943 -9.911 -23.076 1.00 91.00 77 HIS A CA 1
ATOM 632 C C . HIS A 1 77 ? -11.654 -9.738 -23.873 1.00 91.00 77 HIS A C 1
ATOM 634 O O . HIS A 1 77 ? -11.549 -8.868 -24.738 1.00 91.00 77 HIS A O 1
ATOM 640 N N . TRP A 1 78 ? -10.701 -10.632 -23.635 1.00 93.50 78 TRP A N 1
ATOM 641 C CA . TRP A 1 78 ? -9.459 -10.724 -24.396 1.00 93.50 78 TRP A CA 1
ATOM 642 C C . TRP A 1 78 ? -8.993 -12.177 -24.527 1.00 93.50 78 TRP A C 1
ATOM 644 O O . TRP A 1 78 ? -9.587 -13.108 -23.976 1.00 93.50 78 TRP A O 1
ATOM 654 N N . SER A 1 79 ? -7.941 -12.376 -25.323 1.00 92.88 79 SER A N 1
ATOM 655 C CA . SER A 1 79 ? -7.333 -13.690 -25.521 1.00 92.88 79 SER A CA 1
ATOM 656 C C . SER A 1 79 ? -6.668 -14.210 -24.239 1.00 92.88 79 SER A C 1
ATOM 658 O O . SER A 1 79 ? -6.315 -13.442 -23.350 1.00 92.88 79 SER A O 1
ATOM 660 N N . GLN A 1 80 ? -6.508 -15.528 -24.112 1.00 95.19 80 GLN A N 1
ATOM 661 C CA . GLN A 1 80 ? -5.863 -16.112 -22.936 1.00 95.19 80 GLN A CA 1
ATOM 662 C C . GLN A 1 80 ? -4.357 -15.812 -22.931 1.00 95.19 80 GLN A C 1
ATOM 664 O O . GLN A 1 80 ? -3.622 -16.330 -23.771 1.00 95.19 80 GLN A O 1
ATOM 669 N N . TYR A 1 81 ? -3.898 -15.059 -21.930 1.00 96.75 81 TYR A N 1
ATOM 670 C CA . TYR A 1 81 ? -2.474 -14.847 -21.648 1.00 96.75 81 TYR A CA 1
ATOM 671 C C . TYR A 1 81 ? -1.992 -15.764 -20.522 1.00 96.75 81 TYR A C 1
ATOM 673 O O . TYR A 1 81 ? -2.778 -16.170 -19.660 1.00 96.75 81 TYR A O 1
ATOM 681 N N . TYR A 1 82 ? -0.697 -16.071 -20.510 1.00 97.12 82 TYR A N 1
ATOM 682 C CA . TYR A 1 82 ? -0.059 -16.883 -19.476 1.00 97.12 82 TYR A CA 1
ATOM 683 C C . TYR A 1 82 ? 1.130 -16.139 -18.888 1.00 97.12 82 TYR A C 1
ATOM 685 O O . TYR A 1 82 ? 1.864 -15.490 -19.624 1.00 97.12 82 TYR A O 1
ATOM 693 N N . LEU A 1 83 ? 1.319 -16.279 -17.578 1.00 97.62 83 LEU A N 1
ATOM 694 C CA . LEU A 1 83 ? 2.440 -15.709 -16.845 1.00 97.62 83 LEU A CA 1
ATOM 695 C C . LEU A 1 83 ? 3.779 -16.150 -17.436 1.00 97.62 83 LEU A C 1
ATOM 697 O O . LEU A 1 83 ? 4.056 -17.345 -17.579 1.00 97.62 83 LEU A O 1
ATOM 701 N N . THR A 1 84 ? 4.627 -15.163 -17.684 1.00 97.81 84 THR A N 1
ATOM 702 C CA . THR A 1 84 ? 6.034 -15.325 -18.030 1.00 97.81 84 THR A CA 1
ATOM 703 C C . THR A 1 84 ? 6.921 -14.562 -17.052 1.00 97.81 84 THR A C 1
ATOM 705 O O . THR A 1 84 ? 6.468 -13.743 -16.255 1.00 97.81 84 THR A O 1
ATOM 708 N N . THR A 1 85 ? 8.220 -14.824 -17.105 1.00 97.69 85 THR A N 1
ATOM 709 C CA . THR A 1 85 ? 9.221 -14.036 -16.379 1.00 97.69 85 THR A CA 1
ATOM 710 C C . THR A 1 85 ? 9.310 -12.597 -16.888 1.00 97.69 85 THR A C 1
ATOM 712 O O . THR A 1 85 ? 9.459 -11.689 -16.077 1.00 97.69 85 THR A O 1
ATOM 715 N N . ALA A 1 86 ? 9.111 -12.386 -18.191 1.00 96.69 86 ALA A N 1
ATOM 716 C CA . ALA A 1 86 ? 9.061 -11.059 -18.797 1.00 96.69 86 ALA A CA 1
ATOM 717 C C . ALA A 1 86 ? 7.866 -10.230 -18.294 1.00 96.69 86 ALA A C 1
ATOM 719 O O . ALA A 1 86 ? 7.985 -9.020 -18.162 1.00 96.69 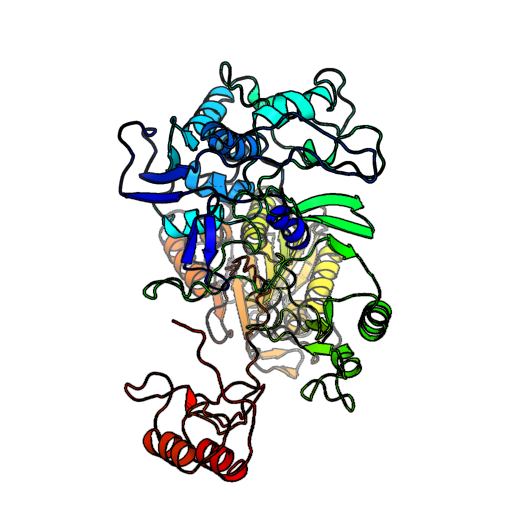86 ALA A O 1
ATOM 720 N N . ASP A 1 87 ? 6.727 -10.858 -17.969 1.00 98.12 87 ASP A N 1
ATOM 721 C CA . ASP A 1 87 ? 5.592 -10.162 -17.338 1.00 98.12 87 ASP A CA 1
ATOM 722 C C . ASP A 1 87 ? 5.956 -9.636 -15.943 1.00 98.12 87 ASP A C 1
ATOM 724 O O . ASP A 1 87 ? 5.547 -8.541 -15.560 1.00 98.12 87 ASP A O 1
ATOM 728 N N . VAL A 1 88 ? 6.739 -10.406 -15.181 1.00 97.69 88 VAL A N 1
ATOM 729 C CA . VAL A 1 88 ? 7.213 -10.002 -13.852 1.00 97.69 88 VAL A CA 1
ATOM 730 C C . VAL A 1 88 ? 8.185 -8.833 -13.976 1.00 97.69 88 VAL A C 1
ATOM 732 O O . VAL A 1 88 ? 7.940 -7.798 -13.367 1.00 97.69 88 VAL A O 1
ATOM 735 N N . GLU A 1 89 ? 9.241 -8.979 -14.778 1.00 97.44 89 GLU A N 1
ATOM 736 C CA . GLU A 1 89 ? 10.225 -7.923 -15.075 1.00 97.44 89 GLU A CA 1
ATOM 737 C C . GLU A 1 89 ? 9.528 -6.629 -15.508 1.00 97.44 89 GLU A C 1
ATOM 739 O O . GLU A 1 89 ? 9.618 -5.615 -14.815 1.00 97.44 89 GLU A O 1
ATOM 744 N N . TYR A 1 90 ? 8.679 -6.720 -16.534 1.00 97.56 90 TYR A N 1
ATOM 745 C CA . TYR A 1 90 ? 7.864 -5.612 -17.017 1.00 97.56 90 TYR A CA 1
ATOM 746 C C . TYR A 1 90 ? 7.007 -4.969 -15.925 1.00 97.56 90 TYR A C 1
ATOM 748 O O . TYR A 1 90 ? 6.913 -3.750 -15.866 1.00 97.56 90 TYR A O 1
ATOM 756 N N . SER A 1 91 ? 6.365 -5.750 -15.051 1.00 96.06 91 SER A N 1
ATOM 757 C CA . SER A 1 91 ? 5.485 -5.198 -14.012 1.00 96.06 91 SER A CA 1
ATOM 758 C C . SER A 1 91 ? 6.240 -4.312 -13.022 1.00 96.06 91 SER A C 1
ATOM 760 O O . SER A 1 91 ? 5.733 -3.258 -12.630 1.00 96.06 91 SER A O 1
ATOM 762 N N . PHE A 1 92 ? 7.449 -4.722 -12.629 1.00 96.31 92 PHE A N 1
ATOM 763 C CA . PHE A 1 92 ? 8.291 -3.952 -11.714 1.00 96.31 92 PHE A CA 1
ATOM 764 C C . PHE A 1 92 ? 8.985 -2.783 -12.416 1.00 96.31 92 PHE A C 1
ATOM 766 O O . PHE A 1 92 ? 9.019 -1.685 -11.865 1.00 96.31 92 PHE A O 1
ATOM 773 N N . GLU A 1 93 ? 9.470 -2.970 -13.640 1.00 96.06 93 GLU A N 1
ATOM 774 C CA . GLU A 1 93 ? 10.029 -1.877 -14.436 1.00 96.06 93 GLU A CA 1
ATOM 775 C C . GLU A 1 93 ? 8.981 -0.817 -14.750 1.00 96.06 93 GLU A C 1
ATOM 777 O O . GLU A 1 93 ? 9.234 0.360 -14.542 1.00 96.06 93 GLU A O 1
ATOM 782 N N . ARG A 1 94 ? 7.771 -1.210 -15.160 1.00 93.19 94 ARG A N 1
ATOM 783 C CA . ARG A 1 94 ? 6.650 -0.293 -15.416 1.00 93.19 94 ARG A CA 1
ATOM 784 C C . ARG A 1 94 ? 6.305 0.517 -14.176 1.00 93.19 94 ARG A C 1
ATOM 786 O O . ARG A 1 94 ? 5.999 1.701 -14.272 1.00 93.19 94 ARG A O 1
ATOM 793 N N . LEU A 1 95 ? 6.339 -0.123 -13.010 1.00 89.88 95 LEU A N 1
ATOM 794 C CA . LEU A 1 95 ? 6.117 0.538 -11.731 1.00 89.88 95 LEU A CA 1
ATOM 795 C C . LEU A 1 95 ? 7.167 1.630 -11.481 1.00 89.88 95 LEU A C 1
ATOM 797 O O . LEU A 1 95 ? 6.781 2.737 -11.105 1.00 89.88 95 LEU A O 1
ATOM 801 N N . LEU A 1 96 ? 8.445 1.342 -11.746 1.00 93.00 96 LEU A N 1
ATOM 802 C CA . LEU A 1 96 ? 9.545 2.305 -11.651 1.00 93.00 96 LEU A CA 1
ATOM 803 C C . LEU A 1 96 ? 9.455 3.390 -12.736 1.00 93.00 96 LEU A C 1
ATOM 805 O O . LEU A 1 96 ? 9.515 4.560 -12.409 1.00 93.00 96 LEU A O 1
ATOM 809 N N . VAL A 1 97 ? 9.214 3.046 -14.002 1.00 93.19 97 VAL A N 1
ATOM 810 C CA . VAL A 1 97 ? 9.040 3.999 -15.116 1.00 93.19 97 VAL A CA 1
ATOM 811 C C . VAL A 1 97 ? 7.938 5.013 -14.821 1.00 93.19 97 VAL A C 1
ATOM 813 O O . VAL A 1 97 ? 8.120 6.203 -15.065 1.00 93.19 97 VAL A O 1
ATOM 816 N N . HIS A 1 98 ? 6.809 4.556 -14.276 1.00 87.75 98 HIS A N 1
ATOM 817 C CA . HIS A 1 98 ? 5.698 5.439 -13.944 1.00 87.75 98 HIS A CA 1
ATOM 818 C C . HIS A 1 98 ? 5.994 6.377 -12.773 1.00 87.75 98 HIS A C 1
ATOM 820 O O . HIS A 1 98 ? 5.504 7.505 -12.806 1.00 87.75 98 HIS A O 1
ATOM 826 N N . ASP A 1 99 ? 6.751 5.916 -11.764 1.00 85.81 99 ASP A N 1
ATOM 827 C CA . ASP A 1 99 ? 7.181 6.692 -10.584 1.00 85.81 99 ASP A CA 1
ATOM 828 C C . ASP A 1 99 ? 6.133 7.722 -10.124 1.00 85.81 99 ASP A C 1
ATOM 830 O O . ASP A 1 99 ? 6.340 8.937 -10.175 1.00 85.81 99 ASP A O 1
ATOM 834 N N . TYR A 1 100 ? 4.934 7.234 -9.791 1.00 75.75 100 TYR A N 1
ATOM 835 C CA . TYR A 1 100 ? 3.801 8.105 -9.500 1.00 75.75 100 TYR A CA 1
ATOM 836 C C . TYR A 1 100 ? 4.111 9.005 -8.305 1.00 75.75 100 TYR A C 1
ATOM 838 O O . TYR A 1 100 ? 4.610 8.545 -7.274 1.00 75.75 100 TYR A O 1
ATOM 846 N N . ILE A 1 101 ? 3.751 10.284 -8.416 1.00 65.44 101 ILE A N 1
ATOM 847 C CA . ILE A 1 101 ? 3.991 11.263 -7.354 1.00 65.44 101 ILE A CA 1
ATOM 848 C C . ILE A 1 101 ? 3.239 10.827 -6.088 1.00 65.44 101 ILE A C 1
ATOM 850 O O . ILE A 1 101 ? 2.013 10.715 -6.088 1.00 65.44 101 ILE A O 1
ATOM 854 N N . GLY A 1 102 ? 3.978 10.580 -5.001 1.00 61.56 102 GLY A N 1
ATOM 855 C CA . GLY A 1 102 ? 3.421 10.096 -3.732 1.00 61.56 102 GLY A CA 1
ATOM 856 C C . GLY A 1 102 ? 3.014 8.615 -3.731 1.00 61.56 102 GLY A C 1
ATOM 857 O O . GLY A 1 102 ? 2.303 8.182 -2.824 1.00 61.56 102 GLY A O 1
ATOM 858 N N . GLY A 1 103 ? 3.427 7.841 -4.737 1.00 66.75 103 GLY A N 1
ATOM 859 C CA . GLY A 1 103 ? 3.156 6.411 -4.833 1.00 66.75 103 GLY A CA 1
ATOM 860 C C . GLY A 1 103 ? 4.128 5.527 -4.025 1.00 66.75 103 GLY A C 1
ATOM 861 O O . GLY A 1 103 ? 5.152 5.997 -3.526 1.00 66.75 103 GLY A O 1
ATOM 862 N N . PRO A 1 104 ? 3.831 4.218 -3.884 1.00 73.12 104 PRO A N 1
ATOM 863 C CA . PRO A 1 104 ? 4.667 3.264 -3.143 1.00 73.12 104 PRO A CA 1
ATOM 864 C C . PRO A 1 104 ? 6.028 2.960 -3.789 1.00 73.12 104 PRO A C 1
ATOM 866 O O . PRO A 1 104 ? 6.817 2.220 -3.205 1.00 73.12 104 PRO A O 1
ATOM 869 N N . GLN A 1 105 ? 6.311 3.491 -4.982 1.00 78.00 105 GLN A N 1
ATOM 870 C CA . GLN A 1 105 ? 7.521 3.228 -5.767 1.00 78.00 105 GLN A CA 1
ATOM 871 C C . GLN A 1 105 ? 8.816 3.490 -5.002 1.00 78.00 105 GLN A C 1
ATOM 873 O O . GLN A 1 105 ? 9.796 2.778 -5.217 1.00 78.00 105 GLN A O 1
ATOM 878 N N . LEU A 1 106 ? 8.794 4.437 -4.060 1.00 74.00 106 LEU A N 1
ATOM 879 C CA . LEU A 1 106 ? 9.870 4.691 -3.104 1.00 74.00 106 LEU A CA 1
ATOM 880 C C . LEU A 1 106 ? 10.415 3.396 -2.475 1.00 74.00 106 LEU A C 1
ATOM 882 O O . LEU A 1 106 ? 11.626 3.215 -2.380 1.00 74.00 106 LEU A O 1
ATOM 886 N N . ALA A 1 107 ? 9.528 2.468 -2.093 1.00 78.69 107 ALA A N 1
ATOM 887 C CA . ALA A 1 107 ? 9.896 1.213 -1.437 1.00 78.69 107 ALA A CA 1
ATOM 888 C C . ALA A 1 107 ? 10.688 0.250 -2.344 1.00 78.69 107 ALA A C 1
ATOM 890 O O . ALA A 1 107 ? 11.281 -0.707 -1.847 1.00 78.69 107 ALA A O 1
ATOM 891 N N . LEU A 1 108 ? 10.699 0.492 -3.659 1.00 86.94 108 LEU A N 1
ATOM 892 C CA . LEU A 1 108 ? 11.517 -0.226 -4.636 1.00 86.94 108 LEU A CA 1
ATOM 893 C C . LEU A 1 108 ? 12.723 0.605 -5.086 1.00 86.94 108 LEU A C 1
ATOM 895 O O . LEU A 1 108 ? 13.818 0.058 -5.184 1.00 86.94 108 LEU A O 1
ATOM 899 N N . TYR A 1 109 ? 12.550 1.911 -5.310 1.00 87.69 109 TYR A N 1
ATOM 900 C CA . TYR A 1 109 ? 13.634 2.818 -5.694 1.00 87.69 109 TYR A CA 1
ATOM 901 C C . TYR A 1 109 ? 14.761 2.860 -4.657 1.00 87.69 109 TYR A C 1
ATOM 903 O O . TYR A 1 109 ? 15.929 2.809 -5.037 1.00 87.69 109 TYR A O 1
ATOM 911 N N . GLU A 1 110 ? 14.441 2.886 -3.362 1.00 84.38 110 GLU A N 1
ATOM 912 C CA . GLU A 1 110 ? 15.455 2.921 -2.302 1.00 84.38 110 GLU A CA 1
ATOM 913 C C . GLU A 1 110 ? 16.386 1.696 -2.352 1.00 84.38 110 GLU A C 1
ATOM 915 O O . GLU A 1 110 ? 17.587 1.876 -2.568 1.00 84.38 110 GLU A O 1
ATOM 920 N N . PRO A 1 111 ? 15.888 0.448 -2.222 1.00 85.62 111 PRO A N 1
ATOM 921 C CA . PRO A 1 111 ? 16.761 -0.721 -2.232 1.00 85.62 111 PRO A CA 1
ATOM 922 C C . PRO A 1 111 ? 17.410 -0.977 -3.600 1.00 85.62 111 PRO A C 1
ATOM 924 O O . PRO A 1 111 ? 18.559 -1.414 -3.651 1.00 85.62 111 PRO A O 1
ATOM 927 N N . LEU A 1 112 ? 16.718 -0.715 -4.715 1.00 91.56 112 LEU A N 1
ATOM 928 C CA . LEU A 1 112 ? 17.230 -1.037 -6.055 1.00 91.56 112 LEU A CA 1
ATOM 929 C C . LEU A 1 112 ? 18.186 0.020 -6.616 1.00 91.56 112 LEU A C 1
ATOM 931 O O . LEU A 1 112 ? 19.132 -0.315 -7.327 1.00 91.56 112 LEU A O 1
ATOM 935 N N . LEU A 1 113 ? 17.928 1.295 -6.324 1.00 90.25 113 LEU A N 1
ATOM 936 C CA . LEU A 1 113 ? 18.554 2.435 -7.000 1.00 90.25 113 LEU A CA 1
ATOM 937 C C . LEU A 1 113 ? 19.152 3.468 -6.035 1.00 90.25 113 LEU A C 1
ATOM 939 O O . LEU A 1 113 ? 19.857 4.370 -6.488 1.00 90.25 113 LEU A O 1
ATOM 943 N N . GLY A 1 114 ? 18.955 3.311 -4.720 1.00 84.06 114 GLY A N 1
ATOM 944 C CA . GLY A 1 114 ? 19.604 4.124 -3.687 1.00 84.06 114 GLY A CA 1
ATOM 945 C C . GLY A 1 114 ? 19.045 5.542 -3.584 1.00 84.06 114 GLY A C 1
ATOM 946 O O . GLY A 1 114 ? 19.701 6.425 -3.036 1.00 84.06 114 GLY A O 1
ATOM 947 N N . VAL A 1 115 ? 17.861 5.778 -4.148 1.00 83.12 115 VAL A N 1
ATOM 948 C CA . VAL A 1 115 ? 17.187 7.082 -4.183 1.00 83.12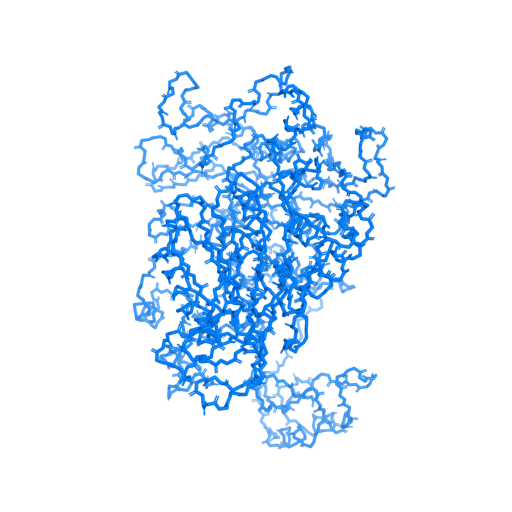 115 VAL A CA 1
ATOM 949 C C . VAL A 1 115 ? 15.690 6.918 -3.954 1.00 83.12 115 VAL A C 1
ATOM 951 O O . VAL A 1 115 ? 15.195 5.799 -3.910 1.00 83.12 115 VAL A O 1
ATOM 954 N N . GLY A 1 116 ? 14.957 8.026 -3.829 1.00 78.75 116 GLY A N 1
ATOM 955 C CA . GLY A 1 116 ? 13.520 7.982 -3.567 1.00 78.75 116 GLY A CA 1
ATOM 956 C C . GLY A 1 116 ? 12.600 7.828 -4.787 1.00 78.75 116 GLY A C 1
ATOM 957 O O . GLY A 1 116 ? 11.409 7.593 -4.618 1.00 78.75 116 GLY A O 1
ATOM 958 N N . GLY A 1 117 ? 13.141 7.988 -5.995 1.00 84.38 117 GLY A N 1
ATOM 959 C CA . GLY A 1 117 ? 12.398 8.061 -7.256 1.00 84.38 117 GLY A CA 1
ATOM 960 C C . GLY A 1 117 ? 13.328 8.443 -8.409 1.00 84.38 117 GLY A C 1
ATOM 961 O O . GLY A 1 117 ? 14.520 8.695 -8.195 1.00 84.38 117 GLY A O 1
ATOM 962 N N . ALA A 1 118 ? 12.804 8.543 -9.630 1.00 86.94 118 ALA A N 1
ATOM 963 C CA . ALA A 1 118 ? 13.598 8.877 -10.813 1.00 86.94 118 ALA A CA 1
ATOM 964 C C . ALA A 1 118 ? 14.230 10.280 -10.725 1.00 86.94 118 ALA A C 1
ATOM 966 O O . ALA A 1 118 ? 15.360 10.472 -11.178 1.00 86.94 118 ALA A O 1
ATOM 967 N N . LEU A 1 119 ? 13.552 11.242 -10.080 1.00 83.94 119 LEU A N 1
ATOM 968 C CA . LEU A 1 119 ? 14.106 12.583 -9.833 1.00 83.94 119 LEU A CA 1
ATOM 969 C C . LEU A 1 119 ? 15.398 12.534 -9.020 1.00 83.94 119 LEU A C 1
ATOM 971 O O . LEU A 1 119 ? 16.342 13.239 -9.358 1.00 83.94 119 LEU A O 1
ATOM 975 N N . GLY A 1 120 ? 15.484 11.649 -8.024 1.00 85.44 120 GLY A N 1
ATOM 976 C CA . GLY A 1 120 ? 16.700 11.495 -7.227 1.00 85.44 120 GLY A CA 1
ATOM 977 C C . GLY A 1 120 ? 17.895 11.015 -8.059 1.00 85.44 120 GLY A C 1
ATOM 978 O O . GLY A 1 120 ? 19.024 11.421 -7.802 1.00 85.44 120 GLY A O 1
ATOM 979 N N . LEU A 1 121 ? 17.669 10.202 -9.100 1.00 86.62 121 LEU A N 1
ATOM 980 C CA . LEU A 1 121 ? 18.729 9.830 -10.047 1.00 86.62 121 LEU A CA 1
ATOM 981 C C . LEU A 1 121 ? 19.131 11.006 -10.947 1.00 86.62 121 LEU A C 1
ATOM 983 O O . LEU A 1 121 ? 20.316 11.196 -11.217 1.00 86.62 121 LEU A O 1
ATOM 987 N N . SER A 1 122 ? 18.165 11.819 -11.383 1.00 85.00 122 SER A N 1
ATOM 988 C CA . SER A 1 122 ? 18.454 13.038 -12.146 1.00 85.00 122 SER A CA 1
ATOM 989 C C . SER A 1 122 ? 19.241 14.060 -11.318 1.00 85.00 122 SER A C 1
ATOM 991 O O . SER A 1 122 ? 20.140 14.708 -11.850 1.00 85.00 122 SER A O 1
ATOM 993 N N . GLU A 1 123 ? 18.942 14.199 -10.025 1.00 85.75 123 GLU A N 1
ATOM 994 C CA . GLU A 1 123 ? 19.661 15.075 -9.086 1.00 85.75 123 GLU A CA 1
ATOM 995 C C . GLU A 1 123 ? 21.105 14.610 -8.843 1.00 85.75 123 GLU A C 1
ATOM 997 O O . GLU A 1 123 ? 21.993 15.432 -8.625 1.00 85.75 123 GLU A O 1
ATOM 1002 N N . GLN A 1 124 ? 21.372 13.307 -8.976 1.00 86.44 124 GLN A N 1
ATOM 1003 C CA . GLN A 1 124 ? 22.730 12.747 -9.007 1.00 86.44 124 GLN A CA 1
ATOM 1004 C C . GLN A 1 124 ? 23.472 13.005 -10.335 1.00 86.44 124 GLN A C 1
ATOM 1006 O O . GLN A 1 124 ? 24.616 12.579 -10.493 1.00 86.44 124 GLN A O 1
ATOM 1011 N N . GLY A 1 125 ? 22.847 13.703 -11.288 1.00 88.81 125 GLY A N 1
ATOM 1012 C CA . GLY A 1 125 ? 23.448 14.096 -12.562 1.00 88.81 125 GLY A CA 1
ATOM 1013 C C . GLY A 1 125 ? 23.331 13.059 -13.680 1.00 88.81 125 GLY A C 1
ATOM 1014 O O . GLY A 1 125 ? 24.022 13.202 -14.688 1.00 88.81 125 GLY A O 1
ATOM 1015 N N . LEU A 1 126 ? 22.489 12.029 -13.531 1.00 91.44 126 LEU A N 1
ATOM 1016 C CA . LEU A 1 126 ? 22.263 11.041 -14.590 1.00 91.44 126 LEU A CA 1
ATOM 1017 C C . LEU A 1 126 ? 21.340 11.604 -15.674 1.00 91.44 126 LEU A C 1
ATOM 1019 O O . LEU A 1 126 ? 20.322 12.235 -15.393 1.00 91.44 126 LEU A O 1
ATOM 1023 N N . SER A 1 127 ? 21.676 11.318 -16.927 1.00 94.31 127 SER A N 1
ATOM 1024 C CA . SER A 1 127 ? 20.833 11.615 -18.083 1.00 94.31 127 SER A CA 1
ATOM 1025 C C . SER A 1 127 ? 19.641 10.655 -18.191 1.00 94.31 127 SER A C 1
ATOM 1027 O O . SER A 1 127 ? 19.661 9.547 -17.656 1.00 94.31 127 SER A O 1
ATOM 1029 N N . VAL A 1 128 ? 18.602 11.048 -18.939 1.00 92.50 128 VAL A N 1
ATOM 1030 C CA . VAL A 1 128 ? 17.400 10.217 -19.167 1.00 92.50 128 VAL A CA 1
ATOM 1031 C C . VAL A 1 128 ? 17.745 8.793 -19.647 1.00 92.50 128 VAL A C 1
ATOM 1033 O O . VAL A 1 128 ? 17.210 7.848 -19.063 1.00 92.50 128 VAL A O 1
ATOM 1036 N N . PRO A 1 129 ? 18.667 8.583 -20.612 1.00 96.12 129 PRO A N 1
ATOM 1037 C CA . PRO A 1 129 ? 19.070 7.234 -21.014 1.00 96.12 129 PRO A CA 1
ATOM 1038 C C . PRO A 1 129 ? 19.763 6.433 -19.912 1.00 96.12 129 PRO A C 1
ATOM 1040 O O . PRO A 1 129 ? 19.520 5.238 -19.772 1.00 96.12 129 PRO A O 1
ATOM 1043 N N . GLU A 1 130 ? 20.600 7.079 -19.098 1.00 94.88 130 GLU A N 1
ATOM 1044 C CA . GLU A 1 130 ? 21.284 6.415 -17.984 1.00 94.88 130 GLU A CA 1
ATOM 1045 C C . GLU A 1 130 ? 20.302 5.991 -16.891 1.00 94.88 130 GLU A C 1
ATOM 1047 O O . GLU A 1 130 ? 20.452 4.911 -16.323 1.00 94.88 130 GLU A O 1
ATOM 1052 N N . ILE A 1 131 ? 19.281 6.807 -16.617 1.00 94.62 131 ILE A N 1
ATOM 1053 C CA . ILE A 1 131 ? 18.209 6.465 -15.676 1.00 94.62 131 ILE A CA 1
ATOM 1054 C C . ILE A 1 131 ? 17.414 5.262 -16.192 1.00 94.62 131 ILE A C 1
ATOM 1056 O O . ILE A 1 131 ? 17.223 4.305 -15.445 1.00 94.62 131 ILE A O 1
ATOM 1060 N N . GLY A 1 132 ? 17.007 5.279 -17.466 1.00 95.38 132 GLY A N 1
ATOM 1061 C CA . GLY A 1 132 ? 16.284 4.162 -18.079 1.00 95.38 132 GLY A CA 1
ATOM 1062 C C . GLY A 1 132 ? 17.084 2.862 -18.011 1.00 95.38 132 GLY A C 1
ATOM 1063 O O . GLY A 1 132 ? 16.579 1.847 -17.541 1.00 95.38 132 GLY A O 1
ATOM 1064 N N . TYR A 1 133 ? 18.372 2.921 -18.362 1.00 95.06 133 TYR A N 1
ATOM 1065 C CA . TYR A 1 133 ? 19.278 1.779 -18.245 1.00 95.06 133 TYR A CA 1
ATOM 1066 C C . TYR A 1 133 ? 19.397 1.263 -16.804 1.00 95.06 133 TYR A C 1
ATOM 1068 O O . TYR A 1 133 ? 19.470 0.055 -16.588 1.00 95.06 133 TYR A O 1
ATOM 1076 N N . ARG A 1 134 ? 19.413 2.152 -15.799 1.00 93.81 134 ARG A N 1
ATOM 1077 C CA . ARG A 1 134 ? 19.449 1.737 -14.389 1.00 93.81 134 ARG A CA 1
ATOM 1078 C C . ARG A 1 134 ? 18.172 1.033 -13.947 1.00 93.81 134 ARG A C 1
ATOM 1080 O O . ARG A 1 134 ? 18.276 0.085 -13.177 1.00 93.81 134 ARG A O 1
ATOM 1087 N N . ILE A 1 135 ? 17.007 1.482 -14.413 1.00 95.25 135 ILE A N 1
ATOM 1088 C CA . ILE A 1 135 ? 15.721 0.845 -14.102 1.00 95.25 135 ILE A CA 1
ATOM 1089 C C . ILE A 1 135 ? 15.663 -0.562 -14.716 1.00 95.25 135 ILE A C 1
ATOM 1091 O O . ILE A 1 135 ? 15.438 -1.518 -13.981 1.00 95.25 135 ILE A O 1
ATOM 1095 N N . ASP A 1 136 ? 15.963 -0.695 -16.009 1.00 95.56 136 ASP A N 1
ATOM 1096 C CA . ASP A 1 136 ? 16.066 -1.981 -16.733 1.00 95.56 136 ASP A CA 1
ATOM 1097 C C . ASP A 1 136 ? 17.099 -2.925 -16.088 1.00 95.56 136 ASP A C 1
ATOM 1099 O O . ASP A 1 136 ? 16.917 -4.121 -15.910 1.00 95.56 136 ASP A O 1
ATOM 1103 N N . SER A 1 137 ? 18.217 -2.372 -15.622 1.00 94.31 137 SER A N 1
ATOM 1104 C CA . SER A 1 137 ? 19.250 -3.155 -14.942 1.00 94.31 137 SER A CA 1
ATOM 1105 C C . SER A 1 137 ? 18.894 -3.536 -13.498 1.00 94.31 137 SER A C 1
ATOM 1107 O O . SER A 1 137 ? 19.557 -4.398 -12.914 1.00 94.31 137 SER A O 1
ATOM 1109 N N . ALA A 1 138 ? 17.902 -2.892 -12.877 1.00 94.81 138 ALA A N 1
ATOM 1110 C CA . ALA A 1 138 ? 17.522 -3.144 -11.488 1.00 94.81 138 ALA A CA 1
ATOM 1111 C C . ALA A 1 138 ? 16.688 -4.419 -11.327 1.00 94.81 138 ALA A C 1
ATOM 1113 O O . ALA A 1 138 ? 16.810 -5.107 -10.307 1.00 94.81 138 ALA A O 1
ATOM 1114 N N . VAL A 1 139 ? 15.870 -4.748 -12.324 1.00 95.31 139 VAL A N 1
ATOM 1115 C CA . VAL A 1 139 ? 15.034 -5.948 -12.348 1.00 95.31 139 VAL A CA 1
ATOM 1116 C C . VAL A 1 139 ? 15.271 -6.632 -13.670 1.00 95.31 139 VAL A C 1
ATOM 1118 O O . VAL A 1 139 ? 15.071 -6.027 -14.699 1.00 95.31 139 VAL A O 1
ATOM 1121 N N . GLN A 1 140 ? 15.713 -7.880 -13.645 1.00 94.31 140 GLN A N 1
ATOM 1122 C CA . GLN A 1 140 ? 16.052 -8.588 -14.870 1.00 94.31 140 GLN A CA 1
ATOM 1123 C C . GLN A 1 140 ? 15.480 -9.991 -14.846 1.00 94.31 140 GLN A C 1
ATOM 1125 O O . GLN A 1 140 ? 15.273 -10.579 -13.777 1.00 94.31 140 GLN A O 1
ATOM 1130 N N . SER A 1 141 ? 15.273 -10.571 -16.021 1.00 94.69 141 SER A 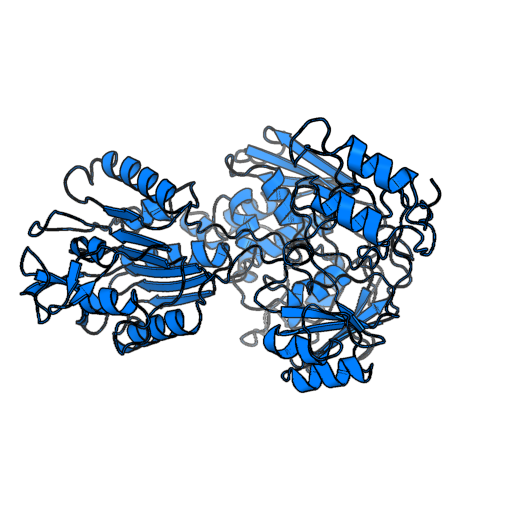N 1
ATOM 1131 C CA . SER A 1 141 ? 14.799 -11.943 -16.105 1.00 94.69 141 SER A CA 1
ATOM 1132 C C . SER A 1 141 ? 15.494 -12.808 -17.152 1.00 94.69 141 SER A C 1
ATOM 1134 O O . SER A 1 141 ? 16.236 -12.374 -18.031 1.00 94.69 141 SER A O 1
ATOM 1136 N N . ASN A 1 142 ? 15.286 -14.115 -17.019 1.00 94.62 142 ASN A N 1
ATOM 1137 C CA . ASN A 1 142 ? 15.548 -15.101 -18.058 1.00 94.62 142 ASN A CA 1
ATOM 1138 C C . ASN A 1 142 ? 14.300 -15.970 -18.238 1.00 94.62 142 ASN A C 1
ATOM 1140 O O . ASN A 1 142 ? 13.266 -15.710 -17.645 1.00 94.62 142 ASN A O 1
ATOM 1144 N N . VAL A 1 143 ? 14.383 -17.063 -18.993 1.00 94.69 143 VAL A N 1
ATOM 1145 C CA . VAL A 1 143 ? 13.237 -17.956 -19.266 1.00 94.69 143 VAL A CA 1
ATOM 1146 C C . VAL A 1 143 ? 12.571 -18.606 -18.038 1.00 94.69 143 VAL A C 1
ATOM 1148 O O . VAL A 1 143 ? 11.488 -19.163 -18.163 1.00 94.69 143 VAL A O 1
ATOM 1151 N N . THR A 1 144 ? 13.207 -18.594 -16.864 1.00 93.50 144 THR A N 1
ATOM 1152 C CA . THR A 1 144 ? 12.733 -19.303 -15.655 1.00 93.50 144 THR A CA 1
ATOM 1153 C C . THR A 1 144 ? 12.776 -18.475 -14.376 1.00 93.50 144 THR A C 1
ATOM 1155 O O . THR A 1 144 ? 11.992 -18.733 -13.462 1.00 93.50 144 THR A O 1
ATOM 1158 N N . HIS A 1 145 ? 13.695 -17.515 -14.286 1.00 94.06 145 HIS A N 1
ATOM 1159 C CA . HIS A 1 145 ? 13.944 -16.734 -13.084 1.00 94.06 145 HIS A CA 1
ATOM 1160 C C . HIS A 1 145 ? 13.854 -15.241 -13.371 1.00 94.06 145 HIS A C 1
ATOM 1162 O O . HIS A 1 145 ? 14.207 -14.796 -14.460 1.00 94.06 145 HIS A O 1
ATOM 1168 N N . VAL A 1 146 ? 13.441 -14.496 -12.353 1.00 95.94 146 VAL A N 1
ATOM 1169 C CA . VAL A 1 146 ? 13.552 -13.038 -12.262 1.00 95.94 146 VAL A CA 1
ATOM 1170 C C . VAL A 1 146 ? 14.458 -12.727 -11.082 1.00 95.94 146 VAL A C 1
ATOM 1172 O O . VAL A 1 146 ? 14.417 -13.438 -10.072 1.00 95.94 146 VAL A O 1
ATOM 1175 N N . TRP A 1 147 ? 15.277 -11.691 -11.190 1.00 93.94 147 TRP A N 1
ATOM 1176 C CA . TRP A 1 147 ? 16.112 -11.229 -10.098 1.00 93.94 147 TRP A CA 1
ATOM 1177 C C . TRP A 1 147 ? 16.119 -9.711 -9.967 1.00 93.94 147 TRP A C 1
ATOM 1179 O O . TRP A 1 147 ? 15.959 -8.973 -10.933 1.00 93.94 147 TRP A O 1
ATOM 1189 N N . PHE A 1 148 ? 16.314 -9.279 -8.729 1.00 94.88 148 PHE A N 1
ATOM 1190 C CA . PHE A 1 148 ? 16.366 -7.896 -8.292 1.00 94.88 148 PHE A CA 1
ATOM 1191 C C . PHE A 1 148 ? 17.786 -7.597 -7.825 1.00 94.88 148 PHE A C 1
ATOM 1193 O O . PHE A 1 148 ? 18.309 -8.284 -6.940 1.00 94.88 148 PHE A O 1
ATOM 1200 N N . ASN A 1 149 ? 18.410 -6.596 -8.434 1.00 94.19 149 ASN A N 1
ATOM 1201 C CA . ASN A 1 149 ? 19.774 -6.175 -8.147 1.00 94.19 149 ASN A CA 1
ATOM 1202 C C . ASN A 1 149 ? 19.745 -5.048 -7.107 1.00 94.19 149 ASN A C 1
ATOM 1204 O O . ASN A 1 149 ? 19.420 -3.909 -7.433 1.00 94.19 149 ASN A O 1
ATOM 1208 N N . ILE A 1 150 ? 20.056 -5.371 -5.849 1.00 90.69 150 ILE A N 1
ATOM 1209 C CA . ILE A 1 150 ? 19.955 -4.430 -4.728 1.00 90.69 150 ILE A CA 1
ATOM 1210 C C . ILE A 1 150 ? 21.256 -3.634 -4.604 1.00 90.69 150 ILE A C 1
ATOM 1212 O O . ILE A 1 150 ? 22.334 -4.224 -4.487 1.00 90.69 150 ILE A O 1
ATOM 1216 N N . ILE A 1 151 ? 21.162 -2.303 -4.611 1.00 87.88 151 ILE A N 1
ATOM 1217 C CA . ILE A 1 151 ? 22.310 -1.399 -4.442 1.00 87.88 151 ILE A CA 1
ATOM 1218 C C . ILE A 1 151 ? 22.589 -1.102 -2.963 1.00 87.88 151 ILE A C 1
ATOM 1220 O O . ILE A 1 151 ? 23.751 -1.029 -2.560 1.00 87.88 151 ILE A O 1
ATOM 1224 N N . ASP A 1 152 ? 21.543 -0.963 -2.140 1.00 77.56 152 ASP A N 1
ATOM 1225 C CA . ASP A 1 152 ? 21.697 -0.632 -0.724 1.00 77.56 152 ASP A CA 1
ATOM 1226 C C . ASP A 1 152 ? 22.133 -1.858 0.091 1.00 77.56 152 ASP A C 1
ATOM 1228 O O . ASP A 1 152 ? 21.369 -2.792 0.336 1.00 77.56 152 ASP A O 1
ATOM 1232 N N . GLY A 1 153 ? 23.387 -1.833 0.543 1.00 64.88 153 GLY A N 1
ATOM 1233 C CA . GLY A 1 153 ? 23.973 -2.878 1.380 1.00 64.88 153 GLY A CA 1
ATOM 1234 C C . GLY A 1 153 ? 23.440 -2.962 2.801 1.00 64.88 153 GLY A C 1
ATOM 1235 O O . GLY A 1 153 ? 23.630 -3.990 3.449 1.00 64.88 153 GLY A O 1
ATOM 1236 N N . ASN A 1 154 ? 22.804 -1.899 3.292 1.00 68.50 154 ASN A N 1
ATOM 1237 C CA . ASN A 1 154 ? 22.220 -1.871 4.630 1.00 68.50 154 ASN A CA 1
ATOM 1238 C C . ASN A 1 154 ? 20.801 -2.448 4.638 1.00 68.50 154 ASN A C 1
ATOM 1240 O O . ASN A 1 154 ? 20.293 -2.833 5.694 1.00 68.50 154 ASN A O 1
ATOM 1244 N N . TYR A 1 155 ? 20.170 -2.544 3.466 1.00 67.88 155 TYR A N 1
ATOM 1245 C CA . TYR A 1 155 ? 18.853 -3.132 3.323 1.00 67.88 155 TYR A CA 1
ATOM 1246 C C . TYR A 1 155 ? 18.949 -4.649 3.479 1.00 67.88 155 TYR A C 1
ATOM 1248 O O . TYR A 1 155 ? 19.616 -5.322 2.694 1.00 67.88 155 TYR A O 1
ATOM 1256 N N . GLN A 1 156 ? 18.292 -5.222 4.486 1.00 70.81 156 GLN A N 1
ATOM 1257 C CA . GLN A 1 156 ? 18.328 -6.672 4.676 1.00 70.81 156 GLN A CA 1
ATOM 1258 C C . GLN A 1 156 ? 17.460 -7.368 3.613 1.00 70.81 156 GLN A C 1
ATOM 1260 O O . GLN A 1 156 ? 16.337 -6.917 3.370 1.00 70.81 156 GLN A O 1
ATOM 1265 N N . PRO A 1 157 ? 17.896 -8.510 3.040 1.00 70.81 157 PRO A N 1
ATOM 1266 C CA . PRO A 1 157 ? 17.131 -9.213 2.007 1.00 70.81 157 PRO A CA 1
ATOM 1267 C C . PRO A 1 157 ? 15.685 -9.519 2.413 1.00 70.81 157 PRO A C 1
ATOM 1269 O O . PRO A 1 157 ? 14.774 -9.440 1.594 1.00 70.81 157 PRO A O 1
ATOM 1272 N N . ILE A 1 158 ? 15.458 -9.833 3.692 1.00 68.00 158 ILE A N 1
ATOM 1273 C CA . ILE A 1 158 ? 14.126 -10.162 4.202 1.00 68.00 158 ILE A CA 1
ATOM 1274 C C . ILE A 1 158 ? 13.177 -8.957 4.218 1.00 68.00 158 ILE A C 1
ATOM 1276 O O . ILE A 1 158 ? 11.982 -9.132 4.003 1.00 68.00 158 ILE A O 1
ATOM 1280 N N . GLU A 1 159 ? 13.688 -7.739 4.412 1.00 69.81 159 GLU A N 1
ATOM 1281 C CA . GLU A 1 159 ? 12.871 -6.522 4.346 1.00 69.81 159 GLU A CA 1
ATOM 1282 C C . GLU A 1 159 ? 12.431 -6.257 2.905 1.00 69.81 159 GLU A C 1
ATOM 1284 O O . GLU A 1 159 ? 11.283 -5.897 2.661 1.00 69.81 159 GLU A O 1
ATOM 1289 N N . PHE A 1 160 ? 13.292 -6.550 1.927 1.00 79.94 160 PHE A N 1
ATOM 1290 C CA . PHE A 1 160 ? 12.941 -6.354 0.517 1.00 79.94 160 PHE A CA 1
ATOM 1291 C C . PHE A 1 160 ? 11.860 -7.341 0.091 1.00 79.94 160 PHE A C 1
ATOM 1293 O O . PHE A 1 160 ? 10.880 -6.990 -0.559 1.00 79.94 160 PHE A O 1
ATOM 1300 N N . VAL A 1 161 ? 11.983 -8.578 0.558 1.00 79.75 161 VAL A N 1
ATOM 1301 C CA . VAL A 1 161 ? 10.989 -9.634 0.362 1.00 79.75 161 VAL A CA 1
ATOM 1302 C C . VAL A 1 161 ? 9.633 -9.251 0.983 1.00 79.75 161 VAL A C 1
ATOM 1304 O O . VAL A 1 161 ? 8.601 -9.514 0.367 1.00 79.75 161 VAL A O 1
ATOM 1307 N N . LYS A 1 162 ? 9.591 -8.551 2.131 1.00 75.25 162 LYS A N 1
ATOM 1308 C CA . LYS A 1 162 ? 8.329 -8.004 2.683 1.00 75.25 162 LYS A CA 1
ATOM 1309 C C . LYS A 1 162 ? 7.669 -7.001 1.744 1.00 75.25 162 LYS A C 1
ATOM 1311 O O . LYS A 1 162 ? 6.443 -7.023 1.610 1.00 75.25 162 LYS A O 1
ATOM 1316 N N . THR A 1 163 ? 8.459 -6.147 1.095 1.00 81.00 163 THR A N 1
ATOM 1317 C CA . THR A 1 163 ? 7.970 -5.189 0.095 1.00 81.00 163 THR A CA 1
ATOM 1318 C C . THR A 1 163 ? 7.344 -5.914 -1.095 1.00 81.00 163 THR A C 1
ATOM 1320 O O . THR A 1 163 ? 6.253 -5.560 -1.527 1.00 81.00 163 THR A O 1
ATOM 1323 N N . LEU A 1 164 ? 7.957 -7.001 -1.567 1.00 86.25 164 LEU A N 1
ATOM 1324 C CA . LEU A 1 164 ? 7.440 -7.781 -2.700 1.00 86.25 164 LEU A CA 1
ATOM 1325 C C . LEU A 1 164 ? 6.128 -8.533 -2.408 1.00 86.25 164 LEU A C 1
ATOM 1327 O O . LEU A 1 164 ? 5.468 -8.995 -3.341 1.00 86.25 164 LEU A O 1
ATOM 1331 N N . ALA A 1 165 ? 5.735 -8.658 -1.137 1.00 80.50 165 ALA A N 1
ATOM 1332 C CA . ALA A 1 165 ? 4.447 -9.222 -0.733 1.00 80.50 165 ALA A CA 1
ATOM 1333 C C . ALA A 1 165 ? 3.299 -8.191 -0.720 1.00 80.50 165 ALA A C 1
ATOM 1335 O O . ALA A 1 165 ? 2.153 -8.555 -0.451 1.00 80.50 165 ALA A O 1
ATOM 1336 N N . GLN A 1 166 ? 3.590 -6.915 -0.990 1.00 77.44 166 GLN A N 1
ATOM 1337 C CA . GLN A 1 166 ? 2.612 -5.830 -0.941 1.00 77.44 166 GLN A CA 1
ATOM 1338 C C . GLN A 1 166 ? 1.743 -5.760 -2.209 1.00 77.44 166 GLN A C 1
ATOM 1340 O O . GLN A 1 166 ? 2.198 -6.117 -3.296 1.00 77.44 166 GLN A O 1
ATOM 1345 N N . PRO A 1 167 ? 0.503 -5.235 -2.118 1.00 79.75 167 PRO A N 1
ATOM 1346 C CA . PRO A 1 167 ? -0.431 -5.152 -3.249 1.00 79.75 167 PRO A CA 1
ATOM 1347 C C . PRO A 1 167 ? 0.104 -4.368 -4.454 1.00 79.75 167 PRO A C 1
ATOM 1349 O O . PRO A 1 167 ? -0.247 -4.673 -5.591 1.00 79.75 167 PRO A O 1
ATOM 1352 N N . PHE A 1 168 ? 0.963 -3.368 -4.245 1.00 80.62 168 PHE A N 1
ATOM 1353 C CA . PHE A 1 168 ? 1.564 -2.608 -5.344 1.00 80.62 168 PHE A CA 1
ATOM 1354 C C . PHE A 1 168 ? 2.632 -3.389 -6.125 1.00 80.62 168 PHE A C 1
ATOM 1356 O O . PHE A 1 168 ? 3.009 -2.950 -7.205 1.00 80.62 168 PHE A O 1
ATOM 1363 N N . CYS A 1 169 ? 3.066 -4.553 -5.631 1.00 89.75 169 CYS A N 1
ATOM 1364 C CA . CYS A 1 169 ? 3.954 -5.494 -6.321 1.00 89.75 169 CYS A CA 1
ATOM 1365 C C . CYS A 1 169 ? 3.190 -6.617 -7.052 1.00 89.75 169 CYS A C 1
ATOM 1367 O O . CYS A 1 169 ? 3.765 -7.658 -7.378 1.00 89.75 169 CYS A O 1
ATOM 1369 N N . ALA A 1 170 ? 1.883 -6.443 -7.268 1.00 91.00 170 ALA A N 1
ATOM 1370 C CA . ALA A 1 170 ? 1.069 -7.349 -8.070 1.00 91.00 170 ALA A CA 1
ATOM 1371 C C . ALA A 1 170 ? 1.569 -7.422 -9.524 1.00 91.00 170 ALA A C 1
ATOM 1373 O O . ALA A 1 170 ? 1.907 -6.402 -10.125 1.00 91.00 170 ALA A O 1
ATOM 1374 N N . VAL A 1 171 ? 1.581 -8.630 -10.095 1.00 95.75 171 VAL A N 1
ATOM 1375 C CA . VAL A 1 171 ? 2.078 -8.865 -11.460 1.00 95.75 171 VAL A CA 1
ATOM 1376 C C . VAL A 1 171 ? 0.965 -8.652 -12.490 1.00 95.75 171 VAL A C 1
ATOM 1378 O O . VAL A 1 171 ? -0.151 -9.153 -12.339 1.00 95.75 171 VAL A O 1
ATOM 1381 N N . LEU A 1 172 ? 1.289 -7.921 -13.555 1.00 95.06 172 LEU A N 1
ATOM 1382 C CA . LEU A 1 172 ? 0.443 -7.622 -14.708 1.00 95.06 172 LEU A CA 1
ATOM 1383 C C . LEU A 1 172 ? 0.896 -8.428 -15.931 1.00 95.06 172 LEU A C 1
ATOM 1385 O O . LEU A 1 172 ? 2.064 -8.785 -16.050 1.00 95.06 172 LEU A O 1
ATOM 1389 N N . SER A 1 173 ? -0.015 -8.670 -16.876 1.00 96.56 173 SER A N 1
ATOM 1390 C CA . SER A 1 173 ? 0.353 -9.222 -18.184 1.00 96.56 173 SER A CA 1
ATOM 1391 C C . SER A 1 173 ? 0.818 -8.108 -19.118 1.00 96.56 173 SER A C 1
ATOM 1393 O O . SER A 1 173 ? 0.015 -7.255 -19.500 1.00 96.56 173 SER A O 1
ATOM 1395 N N . ARG A 1 174 ? 2.082 -8.150 -19.551 1.00 95.94 174 ARG A N 1
ATOM 1396 C CA . ARG A 1 174 ? 2.635 -7.210 -20.538 1.00 95.94 174 ARG A CA 1
ATOM 1397 C C . ARG A 1 174 ? 1.867 -7.276 -21.853 1.00 95.94 174 ARG A C 1
ATOM 1399 O O . ARG A 1 174 ? 1.534 -6.249 -22.436 1.00 95.94 174 ARG A O 1
ATOM 1406 N N . GLN A 1 175 ? 1.561 -8.490 -22.308 1.00 96.19 175 GLN A N 1
ATOM 1407 C CA . GLN A 1 175 ? 0.862 -8.690 -23.574 1.00 96.19 175 GLN A CA 1
ATOM 1408 C C . GLN A 1 175 ? -0.558 -8.111 -23.540 1.00 96.19 175 GLN A C 1
ATOM 1410 O O . GLN A 1 175 ? -0.978 -7.472 -24.498 1.00 96.19 175 GLN A O 1
ATOM 1415 N N . TRP A 1 176 ? -1.276 -8.249 -22.420 1.00 95.81 176 TRP A N 1
ATOM 1416 C CA . TRP A 1 176 ? -2.575 -7.596 -22.251 1.00 95.81 176 TRP A CA 1
ATOM 1417 C C . TRP A 1 176 ? -2.472 -6.067 -22.282 1.00 95.81 176 TRP A C 1
ATOM 1419 O O . TRP A 1 176 ? -3.331 -5.421 -22.885 1.00 95.81 176 TRP A O 1
ATOM 1429 N N . ILE A 1 177 ? -1.423 -5.480 -21.689 1.00 94.44 177 ILE A N 1
ATOM 1430 C CA . ILE A 1 177 ? -1.214 -4.029 -21.787 1.00 94.44 177 ILE A CA 1
ATOM 1431 C C . ILE A 1 177 ? -1.089 -3.602 -23.256 1.00 94.44 177 ILE A C 1
ATOM 1433 O O . ILE A 1 177 ? -1.777 -2.680 -23.691 1.00 94.44 177 ILE A O 1
ATOM 1437 N N . ILE A 1 178 ? -0.273 -4.313 -24.033 1.00 93.88 178 ILE A N 1
ATOM 1438 C CA . ILE A 1 178 ? -0.019 -4.003 -25.446 1.00 93.88 178 ILE A CA 1
ATOM 1439 C C . ILE A 1 178 ? -1.262 -4.212 -26.316 1.00 93.88 178 ILE A C 1
ATOM 1441 O O . ILE A 1 178 ? -1.590 -3.357 -27.133 1.00 93.88 178 ILE A O 1
ATOM 1445 N N . ASP A 1 179 ? -1.957 -5.336 -26.150 1.00 94.25 179 ASP A N 1
ATOM 1446 C CA . ASP A 1 179 ? -3.041 -5.730 -27.056 1.00 94.25 179 ASP A CA 1
ATOM 1447 C C . ASP A 1 179 ? -4.380 -5.081 -26.705 1.00 94.25 179 ASP A C 1
ATOM 1449 O O . ASP A 1 179 ? -5.260 -4.969 -27.561 1.00 94.25 179 ASP A O 1
ATOM 1453 N N . TYR A 1 180 ? -4.565 -4.689 -25.443 1.00 90.81 180 TYR A N 1
ATOM 1454 C CA . TYR A 1 180 ? -5.848 -4.211 -24.943 1.00 90.81 180 TYR A CA 1
ATOM 1455 C C . TYR A 1 180 ? -5.763 -2.822 -24.316 1.00 90.81 180 TYR A C 1
ATOM 1457 O O . TYR A 1 180 ? -6.542 -1.950 -24.691 1.00 90.81 180 TYR A O 1
ATOM 1465 N N . VAL A 1 181 ? -4.845 -2.580 -23.381 1.00 90.56 181 VAL A N 1
ATOM 1466 C CA . VAL A 1 181 ? -4.829 -1.312 -22.629 1.00 90.56 181 VAL A CA 1
ATOM 1467 C C . VAL A 1 181 ? -4.405 -0.143 -23.506 1.00 90.56 181 VAL A C 1
ATOM 1469 O O . VAL A 1 181 ? -5.140 0.835 -23.586 1.00 90.56 181 VAL A O 1
ATOM 1472 N N . ILE A 1 182 ? -3.270 -0.254 -24.199 1.00 88.94 182 ILE A N 1
ATOM 1473 C CA . ILE A 1 182 ? -2.745 0.817 -25.055 1.00 88.94 182 ILE A CA 1
ATOM 1474 C C . ILE A 1 182 ? -3.729 1.157 -26.195 1.00 88.94 182 ILE A C 1
ATOM 1476 O O . ILE A 1 182 ? -4.058 2.333 -26.338 1.00 88.94 182 ILE A O 1
ATOM 1480 N N . PRO A 1 183 ? -4.294 0.191 -26.954 1.00 88.25 183 PRO A N 1
ATOM 1481 C CA . PRO A 1 183 ? -5.214 0.500 -28.054 1.00 88.25 183 PRO A CA 1
ATOM 1482 C C . PRO A 1 183 ? -6.571 1.064 -27.615 1.00 88.25 183 PRO A C 1
ATOM 1484 O O . PRO A 1 183 ? -7.246 1.702 -28.418 1.00 88.25 183 PRO A O 1
ATOM 1487 N N . ASN A 1 184 ? -6.994 0.803 -26.372 1.00 84.00 184 ASN A N 1
ATOM 1488 C CA . ASN A 1 184 ? -8.231 1.352 -25.800 1.00 84.00 184 ASN A CA 1
ATOM 1489 C C . ASN A 1 184 ? -7.980 2.577 -24.898 1.00 84.00 184 ASN A C 1
ATOM 1491 O O . ASN A 1 184 ? -8.927 3.117 -24.317 1.00 84.00 184 ASN A O 1
ATOM 1495 N N . GLY A 1 185 ? -6.718 2.994 -24.765 1.00 79.06 185 GLY A N 1
ATOM 1496 C CA . GLY A 1 185 ? -6.289 4.219 -24.104 1.00 79.06 185 GLY A CA 1
ATOM 1497 C C . GLY A 1 185 ? -6.304 5.426 -25.051 1.00 79.06 185 GLY A C 1
ATOM 1498 O O . GLY A 1 185 ? -6.705 5.307 -26.210 1.00 79.06 185 GLY A O 1
ATOM 1499 N N . PRO A 1 186 ? -5.920 6.618 -24.568 1.00 71.25 186 PRO A N 1
ATOM 1500 C CA . PRO A 1 186 ? -5.787 7.801 -25.422 1.00 71.25 186 PRO A CA 1
ATOM 1501 C C . PRO A 1 186 ? -4.635 7.634 -26.428 1.00 71.25 186 PRO A C 1
ATOM 1503 O O . PRO A 1 186 ? -3.691 6.889 -26.173 1.00 71.25 186 PRO A O 1
ATOM 1506 N N . ASP A 1 187 ? -4.671 8.358 -27.552 1.00 66.69 187 ASP A N 1
ATOM 1507 C CA . ASP A 1 187 ? -3.492 8.482 -28.422 1.00 66.69 187 ASP A CA 1
ATOM 1508 C C . ASP A 1 187 ? -2.443 9.359 -27.718 1.00 66.69 187 ASP A C 1
ATOM 1510 O O . ASP A 1 187 ? -2.771 10.397 -27.139 1.00 66.69 187 ASP A O 1
ATOM 1514 N N . MET A 1 188 ? -1.171 8.961 -27.795 1.00 65.00 188 MET A N 1
ATOM 1515 C CA . MET A 1 188 ? -0.038 9.715 -27.246 1.00 65.00 188 MET A CA 1
ATOM 1516 C C . MET A 1 188 ? 0.054 11.136 -27.826 1.00 65.00 188 MET A C 1
ATOM 1518 O O . MET A 1 188 ? 0.574 12.040 -27.175 1.00 65.00 188 MET A O 1
ATOM 1522 N N . ASN A 1 189 ? -0.458 11.333 -29.045 1.00 56.97 189 ASN A N 1
ATOM 1523 C CA . ASN A 1 189 ? -0.451 12.607 -29.760 1.00 56.97 189 ASN A CA 1
ATOM 1524 C C . ASN A 1 189 ? -1.727 13.437 -29.544 1.00 56.97 189 ASN A C 1
ATOM 1526 O O . ASN A 1 189 ? -1.683 14.658 -29.701 1.00 56.97 189 ASN A O 1
ATOM 1530 N N . ASP A 1 190 ? -2.836 12.811 -29.139 1.00 53.03 190 ASP A N 1
ATOM 1531 C CA . ASP A 1 190 ? -4.092 13.491 -28.804 1.00 53.03 190 ASP A CA 1
ATOM 1532 C C . ASP A 1 190 ? -4.149 13.769 -27.301 1.00 53.03 190 ASP A C 1
ATOM 1534 O O . ASP A 1 190 ? -5.069 13.340 -26.601 1.00 53.03 190 ASP A O 1
ATOM 1538 N N . ALA A 1 191 ? -3.138 14.483 -26.796 1.00 46.19 191 ALA A N 1
ATOM 1539 C CA . ALA A 1 191 ? -3.006 14.838 -25.390 1.00 46.19 191 ALA A CA 1
ATOM 1540 C C . ALA A 1 191 ? -4.221 15.651 -24.903 1.00 46.19 191 ALA A C 1
ATOM 1542 O O . ALA A 1 191 ? -4.233 16.883 -24.905 1.00 46.19 191 ALA A O 1
ATOM 1543 N N . VAL A 1 192 ? -5.259 14.953 -24.450 1.00 49.41 192 VAL A N 1
ATOM 1544 C CA . VAL A 1 192 ? -6.278 15.516 -23.576 1.00 49.41 192 VAL A CA 1
ATOM 1545 C C . VAL A 1 192 ? -5.596 15.718 -22.223 1.00 49.41 192 VAL A C 1
ATOM 1547 O O . VAL A 1 192 ? -5.069 14.748 -21.671 1.00 49.41 192 VAL A O 1
ATOM 1550 N N . PRO A 1 193 ? -5.576 16.939 -21.658 1.00 48.16 193 PRO A N 1
ATOM 1551 C CA . PRO A 1 193 ? -4.995 17.168 -20.342 1.00 48.16 193 PRO A CA 1
ATOM 1552 C C . PRO A 1 193 ? -5.545 16.167 -19.310 1.00 48.16 193 PRO A C 1
ATOM 1554 O O . PRO A 1 193 ? -6.737 16.178 -19.008 1.00 48.16 193 PRO A O 1
ATOM 1557 N N . GLY A 1 194 ? -4.675 15.296 -18.786 1.00 50.88 194 GLY A N 1
ATOM 1558 C CA . GLY A 1 194 ? -5.000 14.335 -17.725 1.00 50.88 194 GLY A CA 1
ATOM 1559 C C . GLY A 1 194 ? -5.250 12.876 -18.141 1.00 50.88 194 GLY A C 1
ATOM 1560 O O . GLY A 1 194 ? -5.430 12.051 -17.244 1.00 50.88 194 GLY A O 1
ATOM 1561 N N . VAL A 1 195 ? -5.226 12.521 -19.433 1.00 56.38 195 VAL A N 1
ATOM 1562 C CA . VAL A 1 195 ? -5.400 11.127 -19.906 1.00 56.38 195 VAL A CA 1
ATOM 1563 C C . VAL A 1 195 ? -4.061 10.568 -20.404 1.00 56.38 195 VAL A C 1
ATOM 1565 O O . VAL A 1 195 ? -3.354 11.252 -21.139 1.00 56.38 195 VAL A O 1
ATOM 1568 N N . GLN A 1 196 ? -3.689 9.358 -19.977 1.00 71.19 196 GLN A N 1
ATOM 1569 C CA . GLN A 1 196 ? -2.331 8.812 -20.109 1.00 71.19 196 GLN A CA 1
ATOM 1570 C C . GLN A 1 196 ? -2.271 7.536 -20.952 1.00 71.19 196 GLN A C 1
ATOM 1572 O O . GLN A 1 196 ? -3.145 6.674 -20.859 1.00 71.19 196 GLN A O 1
ATOM 1577 N N . VAL A 1 197 ? -1.191 7.401 -21.722 1.00 80.19 197 VAL A N 1
ATOM 1578 C CA . VAL A 1 197 ? -0.837 6.168 -22.437 1.00 80.19 197 VAL A CA 1
ATOM 1579 C C . VAL A 1 197 ? 0.010 5.288 -21.526 1.00 80.19 197 VAL A C 1
ATOM 1581 O O . VAL A 1 197 ? 0.840 5.792 -20.772 1.00 80.19 197 VAL A O 1
ATOM 1584 N N . ASP A 1 198 ? -0.209 3.978 -21.583 1.00 88.44 198 ASP A N 1
ATOM 1585 C CA . ASP A 1 198 ? 0.587 3.009 -20.833 1.00 88.44 198 ASP A CA 1
ATOM 1586 C C . ASP A 1 198 ? 1.922 2.705 -21.530 1.00 88.44 198 ASP A C 1
ATOM 1588 O O . ASP A 1 198 ? 2.027 2.798 -22.755 1.00 88.44 198 ASP A O 1
ATOM 1592 N N . TRP A 1 199 ? 2.938 2.317 -20.762 1.00 91.56 199 TRP A N 1
ATOM 1593 C CA . TRP A 1 199 ? 4.243 1.947 -21.309 1.00 91.56 199 TRP A CA 1
ATOM 1594 C C . TRP A 1 199 ? 4.225 0.509 -21.842 1.00 91.56 199 TRP A C 1
ATOM 1596 O O . TRP A 1 199 ? 3.830 -0.423 -21.143 1.00 91.56 199 TRP A O 1
ATOM 1606 N N . ASP A 1 200 ? 4.693 0.298 -23.071 1.00 91.81 200 ASP A N 1
ATOM 1607 C CA . ASP A 1 200 ? 4.706 -1.007 -23.755 1.00 91.81 200 ASP A CA 1
ATOM 1608 C C . ASP A 1 200 ? 5.858 -1.936 -23.314 1.00 91.81 200 ASP A C 1
ATOM 1610 O O . ASP A 1 200 ? 5.968 -3.084 -23.765 1.00 91.81 200 ASP A O 1
ATOM 1614 N N . GLY A 1 201 ? 6.741 -1.459 -22.435 1.00 93.12 201 GLY A N 1
ATOM 1615 C CA . GLY A 1 201 ? 7.911 -2.207 -21.980 1.00 93.12 201 GLY A CA 1
ATOM 1616 C C . GLY A 1 201 ? 9.069 -2.199 -22.976 1.00 93.12 201 GLY A C 1
ATOM 1617 O O . GLY A 1 201 ? 9.981 -3.009 -22.848 1.00 93.12 201 GLY A O 1
ATOM 1618 N N . ASN A 1 202 ? 9.017 -1.368 -24.020 1.00 93.50 202 ASN A N 1
ATOM 1619 C CA . ASN A 1 202 ? 10.108 -1.239 -24.973 1.00 93.50 202 ASN A CA 1
ATOM 1620 C C . ASN A 1 202 ? 11.040 -0.101 -24.551 1.00 93.50 202 ASN A C 1
ATOM 1622 O O . ASN A 1 202 ? 10.675 1.076 -24.582 1.00 93.50 202 ASN A O 1
ATOM 1626 N N . TRP A 1 203 ? 12.268 -0.458 -24.185 1.00 93.75 203 TRP A N 1
ATOM 1627 C CA . TRP A 1 203 ? 13.285 0.506 -23.780 1.00 93.75 203 TRP A CA 1
ATOM 1628 C C . TRP A 1 203 ? 13.885 1.296 -24.949 1.00 93.75 203 TRP A C 1
ATOM 1630 O O . TRP A 1 203 ? 14.295 2.440 -24.756 1.00 93.75 203 TRP A O 1
ATOM 1640 N N . GLY A 1 204 ? 13.914 0.739 -26.167 1.00 93.81 204 GLY A N 1
ATOM 1641 C CA . GLY A 1 204 ? 14.537 1.391 -27.324 1.00 93.81 204 GLY A CA 1
ATOM 1642 C C . GLY A 1 204 ? 16.004 1.766 -27.065 1.00 93.81 204 GLY A C 1
ATOM 1643 O O . GLY A 1 204 ? 16.834 0.902 -26.802 1.00 93.81 204 GLY A O 1
ATOM 1644 N N . ASP A 1 205 ? 16.320 3.058 -27.152 1.00 92.56 205 ASP A N 1
ATOM 1645 C CA . ASP A 1 205 ? 17.623 3.651 -26.808 1.00 92.56 205 ASP A CA 1
ATOM 1646 C C . ASP A 1 205 ? 17.634 4.320 -25.415 1.00 92.56 205 ASP A C 1
ATOM 1648 O O . ASP A 1 205 ? 18.508 5.133 -25.113 1.00 92.56 205 ASP A O 1
ATOM 1652 N N . TYR A 1 206 ? 16.647 3.993 -24.575 1.00 95.44 206 TYR A N 1
ATOM 1653 C CA . TYR A 1 206 ? 16.388 4.560 -23.250 1.00 95.44 206 TYR A CA 1
ATOM 1654 C C . TYR A 1 206 ? 16.035 6.057 -23.236 1.00 95.44 206 TYR A C 1
ATOM 1656 O O . TYR A 1 206 ? 15.988 6.666 -22.169 1.00 95.44 206 TYR A O 1
ATOM 1664 N N . THR A 1 207 ? 15.726 6.681 -24.375 1.00 90.31 207 THR A N 1
ATOM 1665 C CA . THR A 1 207 ? 15.298 8.095 -24.396 1.00 90.31 207 THR A CA 1
ATOM 1666 C C . THR A 1 207 ? 13.789 8.271 -24.202 1.00 90.31 207 THR A C 1
ATOM 1668 O O . THR A 1 207 ? 13.353 9.289 -23.667 1.00 90.31 207 THR A O 1
ATOM 1671 N N . GLY A 1 208 ? 12.984 7.284 -24.613 1.00 87.00 208 GLY A N 1
ATOM 1672 C CA . GLY A 1 208 ? 11.524 7.409 -24.701 1.00 87.00 208 GLY A CA 1
ATOM 1673 C C . GLY A 1 208 ? 10.747 7.166 -23.403 1.00 87.00 208 GLY A C 1
ATOM 1674 O O . GLY A 1 208 ? 9.610 7.619 -23.290 1.00 87.00 208 GLY A O 1
ATOM 1675 N N . TRP A 1 209 ? 11.335 6.486 -22.411 1.00 90.56 209 TRP A N 1
ATOM 1676 C CA . TRP A 1 209 ? 10.618 6.103 -21.184 1.00 90.56 209 TRP A CA 1
ATOM 1677 C C . TRP A 1 209 ? 10.168 7.318 -20.353 1.00 90.56 209 TRP A C 1
ATOM 1679 O O . TRP A 1 209 ? 9.137 7.264 -19.688 1.00 90.56 209 TRP A O 1
ATOM 1689 N N . GLY A 1 210 ? 10.902 8.438 -20.429 1.00 86.62 210 GLY A N 1
ATOM 1690 C CA . GLY A 1 210 ? 10.595 9.657 -19.675 1.00 86.62 210 GLY A CA 1
ATOM 1691 C C . GLY A 1 210 ? 9.233 10.274 -20.016 1.00 86.62 210 GLY A C 1
ATOM 1692 O O . GLY A 1 210 ? 8.711 11.062 -19.235 1.00 86.62 210 GLY A O 1
ATOM 1693 N N . ALA A 1 211 ? 8.618 9.891 -21.142 1.00 84.56 211 ALA A N 1
ATOM 1694 C CA . ALA A 1 211 ? 7.258 10.301 -21.492 1.00 84.56 211 ALA A CA 1
ATOM 1695 C C . ALA A 1 211 ? 6.172 9.671 -20.591 1.00 84.56 211 ALA A C 1
ATOM 1697 O O . ALA A 1 211 ? 5.050 10.173 -20.543 1.00 84.56 211 ALA A O 1
ATOM 1698 N N . TYR A 1 212 ? 6.497 8.594 -19.870 1.00 85.44 212 TYR A N 1
ATOM 1699 C CA . TYR A 1 212 ? 5.567 7.841 -19.020 1.00 85.44 212 TYR A CA 1
ATOM 1700 C C . TYR A 1 212 ? 5.759 8.121 -17.518 1.00 85.44 212 TYR A C 1
ATOM 1702 O O . TYR A 1 212 ? 5.070 7.522 -16.696 1.00 85.44 212 TYR A O 1
ATOM 1710 N N . TRP A 1 213 ? 6.671 9.028 -17.158 1.00 84.88 213 TRP A N 1
ATOM 1711 C CA . TRP A 1 213 ? 7.067 9.324 -15.779 1.00 84.88 213 TRP A CA 1
ATOM 1712 C C . TRP A 1 213 ? 6.195 10.397 -15.096 1.00 84.88 213 TRP A C 1
ATOM 1714 O O . TRP A 1 213 ? 5.798 11.377 -15.727 1.00 84.88 213 TRP A O 1
ATOM 1724 N N . GLY A 1 214 ? 5.978 10.258 -13.779 1.00 68.25 214 GLY A N 1
ATOM 1725 C CA . GLY A 1 214 ? 5.595 11.365 -12.889 1.00 68.25 214 GLY A CA 1
ATOM 1726 C C . GLY A 1 214 ? 4.101 11.692 -12.838 1.00 68.25 214 GLY A C 1
ATOM 1727 O O . GLY A 1 214 ? 3.714 12.822 -12.537 1.00 68.25 214 GLY A O 1
ATOM 1728 N N . TRP A 1 215 ? 3.238 10.724 -13.139 1.00 68.50 215 TRP A N 1
ATOM 1729 C CA . TRP A 1 215 ? 1.798 10.958 -13.259 1.00 68.50 215 TRP A CA 1
ATOM 1730 C C . TRP A 1 215 ? 1.000 10.740 -11.953 1.00 68.50 215 TRP A C 1
ATOM 1732 O O . TRP A 1 215 ? 1.489 10.146 -10.994 1.00 68.50 215 TRP A O 1
ATOM 1742 N N . PHE A 1 216 ? -0.255 11.215 -11.906 1.00 63.16 216 PHE A N 1
ATOM 1743 C CA . PHE A 1 216 ? -1.140 11.115 -10.722 1.00 63.16 216 PHE A CA 1
ATOM 1744 C C . PHE A 1 216 ? -2.108 9.918 -10.732 1.00 63.16 216 PHE A C 1
ATOM 1746 O O . PHE A 1 216 ? -2.638 9.550 -9.687 1.00 63.16 216 PHE A O 1
ATOM 1753 N N . TYR A 1 217 ? -2.379 9.330 -11.898 1.00 68.75 217 TYR A N 1
ATOM 1754 C CA . TYR A 1 217 ? -3.391 8.278 -12.080 1.00 68.75 217 TYR A CA 1
ATOM 1755 C C . TYR A 1 217 ? -2.824 7.145 -12.920 1.00 68.75 217 TYR A C 1
ATOM 1757 O O . TYR A 1 217 ? -1.987 7.408 -13.774 1.00 68.75 217 TYR A O 1
ATOM 1765 N N . SER A 1 218 ? -3.289 5.908 -12.729 1.00 77.81 218 SER A N 1
ATOM 1766 C CA . SER A 1 218 ? -2.863 4.810 -13.595 1.00 77.81 218 SER A CA 1
ATOM 1767 C C . SER A 1 218 ? -3.646 4.796 -14.910 1.00 77.81 218 SER A C 1
ATOM 1769 O O . SER A 1 218 ? -4.865 4.966 -14.860 1.00 77.81 218 SER A O 1
ATOM 1771 N N . PRO A 1 219 ? -3.018 4.492 -16.066 1.00 79.44 219 PRO A N 1
ATOM 1772 C CA . PRO A 1 219 ? -3.742 4.279 -17.324 1.00 79.44 219 PRO A CA 1
ATOM 1773 C C . PRO A 1 219 ? -4.872 3.244 -17.198 1.00 79.44 219 PRO A C 1
ATOM 1775 O O . PRO A 1 219 ? -5.947 3.413 -17.767 1.00 79.44 219 PRO A O 1
ATOM 1778 N N . LEU A 1 220 ? -4.676 2.218 -16.360 1.00 85.50 220 LEU A N 1
ATOM 1779 C CA . LEU A 1 220 ? -5.670 1.174 -16.075 1.00 85.50 220 LEU A CA 1
ATOM 1780 C C . LEU A 1 220 ? -6.957 1.701 -15.430 1.00 85.50 220 LEU A C 1
ATOM 1782 O O . LEU A 1 220 ? -8.021 1.121 -15.640 1.00 85.50 220 LEU A O 1
ATOM 1786 N N . ASP A 1 221 ? -6.864 2.794 -14.671 1.00 82.94 221 ASP A N 1
ATOM 1787 C CA . ASP A 1 221 ? -7.999 3.417 -13.984 1.00 82.94 221 ASP A CA 1
ATOM 1788 C C . ASP A 1 221 ? -8.781 4.354 -14.914 1.00 82.94 221 ASP A C 1
ATOM 1790 O O . ASP A 1 221 ? -9.841 4.851 -14.547 1.00 82.94 221 ASP A O 1
ATOM 1794 N N . GLN A 1 222 ? -8.259 4.618 -16.116 1.00 79.50 222 GLN A N 1
ATOM 1795 C CA . GLN A 1 222 ? -8.825 5.562 -17.082 1.00 79.50 222 GLN A CA 1
ATOM 1796 C C . GLN A 1 222 ? -9.551 4.869 -18.235 1.00 79.50 222 GLN A C 1
ATOM 1798 O O . GLN A 1 222 ? -10.359 5.497 -18.918 1.00 79.50 222 GLN A O 1
ATOM 1803 N N . ILE A 1 223 ? -9.312 3.571 -18.421 1.00 82.19 223 ILE A N 1
ATOM 1804 C CA . ILE A 1 223 ? -9.934 2.769 -19.472 1.00 82.19 223 ILE A CA 1
ATOM 1805 C C . ILE A 1 223 ? -11.082 1.905 -18.925 1.00 82.19 223 ILE A C 1
ATOM 1807 O O . ILE A 1 223 ? -10.994 1.388 -17.812 1.00 82.19 223 ILE A O 1
ATOM 1811 N N . PRO A 1 224 ? -12.175 1.716 -19.682 1.00 80.69 224 PRO A N 1
ATOM 1812 C CA . PRO A 1 224 ? -12.411 2.205 -21.040 1.00 80.69 224 PRO A CA 1
ATOM 1813 C C . PRO A 1 224 ? -12.778 3.694 -21.050 1.00 80.69 224 PRO A C 1
ATOM 1815 O O . PRO A 1 224 ? -13.518 4.171 -20.185 1.00 80.69 224 PRO A O 1
ATOM 1818 N N . LEU A 1 225 ? -12.285 4.425 -22.050 1.00 79.12 225 LEU A N 1
ATOM 1819 C CA . LEU A 1 225 ? -12.555 5.856 -22.184 1.00 79.12 225 LEU A CA 1
ATOM 1820 C C . LEU A 1 225 ? -14.048 6.138 -22.402 1.00 79.12 225 LEU A C 1
ATOM 1822 O O . LEU A 1 225 ? -14.760 5.390 -23.070 1.00 79.12 225 LEU A O 1
ATOM 1826 N N . GLY A 1 226 ? -14.524 7.257 -21.853 1.00 75.62 226 GLY A N 1
ATOM 1827 C CA . GLY A 1 226 ? -15.907 7.713 -22.032 1.00 75.62 226 GLY A CA 1
ATOM 1828 C C . GLY A 1 226 ? -16.954 6.939 -21.225 1.00 75.62 226 GLY A C 1
ATOM 1829 O O . GLY A 1 226 ? -18.145 7.224 -21.348 1.00 75.62 226 GLY A O 1
ATOM 1830 N N . VAL A 1 227 ? -16.533 5.998 -20.376 1.00 81.31 227 VAL A N 1
ATOM 1831 C CA . VAL A 1 227 ? -17.426 5.257 -19.484 1.00 81.31 227 VAL A CA 1
ATOM 1832 C C . VAL A 1 227 ? -17.488 5.913 -18.103 1.00 81.31 227 VAL A C 1
ATOM 1834 O O . VAL A 1 227 ? -16.494 6.418 -17.587 1.00 81.31 227 VAL A O 1
ATOM 1837 N N . ALA A 1 228 ? -18.667 5.903 -17.476 1.00 78.00 228 ALA A N 1
ATOM 1838 C CA . ALA A 1 228 ? -18.807 6.299 -16.079 1.00 78.00 228 ALA A CA 1
ATOM 1839 C C . ALA A 1 228 ? -18.107 5.268 -15.177 1.00 78.00 228 ALA A C 1
ATOM 1841 O O . ALA A 1 228 ? -18.493 4.100 -15.163 1.00 78.00 228 ALA A O 1
ATOM 1842 N N . PHE A 1 229 ? -17.111 5.716 -14.407 1.00 84.00 229 PHE A N 1
ATOM 1843 C CA . PHE A 1 229 ? -16.262 4.870 -13.552 1.00 84.00 229 PHE A CA 1
ATOM 1844 C C . PHE A 1 229 ? -15.404 3.866 -14.353 1.00 84.00 229 PHE A C 1
ATOM 1846 O O . PHE A 1 229 ? -15.649 2.650 -14.307 1.00 84.00 229 PHE A O 1
ATOM 1853 N N . PRO A 1 230 ? -14.400 4.367 -15.100 1.00 83.88 230 PRO A N 1
ATOM 1854 C CA . PRO A 1 230 ? -13.412 3.516 -15.754 1.00 83.88 230 PRO A CA 1
ATOM 1855 C C . PRO A 1 230 ? -12.604 2.697 -14.732 1.00 83.88 230 PRO A C 1
ATOM 1857 O O . PRO A 1 230 ? -12.671 2.932 -13.525 1.00 83.88 230 PRO A O 1
ATOM 1860 N N . GLY A 1 231 ? -11.917 1.670 -15.223 1.00 87.31 231 GLY A N 1
ATOM 1861 C CA . GLY A 1 231 ? -11.177 0.690 -14.437 1.00 87.31 231 GLY A CA 1
ATOM 1862 C C . GLY A 1 231 ? -11.408 -0.724 -14.963 1.00 87.31 231 GLY A C 1
ATOM 1863 O O . GLY A 1 231 ? -12.509 -1.268 -14.819 1.00 87.31 231 GLY A O 1
ATOM 1864 N N . VAL A 1 232 ? -10.375 -1.332 -15.544 1.00 90.31 232 VAL A N 1
ATOM 1865 C CA . VAL A 1 232 ? -10.375 -2.739 -15.987 1.00 90.31 232 VAL A CA 1
ATOM 1866 C C . VAL A 1 232 ? -9.230 -3.514 -15.352 1.00 90.31 232 VAL A C 1
ATOM 1868 O O . VAL A 1 232 ? -8.219 -2.944 -14.942 1.00 90.31 232 VAL A O 1
ATOM 1871 N N . THR A 1 233 ? -9.385 -4.834 -15.257 1.00 92.94 233 THR A N 1
ATOM 1872 C CA . THR A 1 233 ? -8.392 -5.692 -14.607 1.00 92.94 233 THR A CA 1
ATOM 1873 C C . THR A 1 233 ? -8.148 -6.983 -15.366 1.00 92.94 233 THR A C 1
ATOM 1875 O O . THR A 1 233 ? -9.105 -7.623 -15.786 1.00 92.94 233 THR A O 1
ATOM 1878 N N . CYS A 1 234 ? -6.893 -7.422 -15.423 1.00 94.94 234 CYS A N 1
ATOM 1879 C CA . CYS A 1 234 ? -6.488 -8.715 -15.971 1.00 94.94 234 CYS A CA 1
ATOM 1880 C C . CYS A 1 234 ? -5.464 -9.363 -15.035 1.00 94.94 234 CYS A C 1
ATOM 1882 O O . CYS A 1 234 ? -4.256 -9.268 -15.253 1.00 94.94 234 CYS A O 1
ATOM 1884 N N . GLY A 1 235 ? -5.945 -9.966 -13.947 1.00 95.06 235 GLY A N 1
ATOM 1885 C CA . GLY A 1 235 ? -5.084 -10.564 -12.928 1.00 95.06 235 GLY A CA 1
ATOM 1886 C C . GLY A 1 235 ? -4.963 -12.079 -13.046 1.00 95.06 235 GLY A C 1
ATOM 1887 O O . GLY A 1 235 ? -5.468 -12.682 -13.983 1.00 95.06 235 GLY A O 1
ATOM 1888 N N . THR A 1 236 ? -4.267 -12.708 -12.104 1.00 94.69 236 THR A N 1
ATOM 1889 C CA . THR A 1 236 ? -4.133 -14.178 -11.997 1.00 94.69 236 THR A CA 1
ATOM 1890 C C . THR A 1 236 ? -4.910 -14.750 -10.812 1.00 94.69 236 THR A C 1
ATOM 1892 O O . THR A 1 236 ? -4.911 -15.961 -10.585 1.00 94.69 236 THR A O 1
ATOM 1895 N N . GLY A 1 237 ? -5.534 -13.872 -10.027 1.00 90.12 237 GLY A N 1
ATOM 1896 C CA . GLY A 1 237 ? -6.107 -14.180 -8.732 1.00 90.12 237 GLY A CA 1
ATOM 1897 C C . GLY A 1 237 ? -7.393 -15.007 -8.790 1.00 90.12 237 GLY A C 1
ATOM 1898 O O . GLY A 1 237 ? -7.927 -15.313 -9.861 1.00 90.12 237 GLY A O 1
ATOM 1899 N N . PRO A 1 238 ? -7.910 -15.384 -7.613 1.00 86.81 238 PRO A N 1
ATOM 1900 C CA . PRO A 1 238 ? -9.103 -16.218 -7.479 1.00 86.81 238 PRO A CA 1
ATOM 1901 C C . PRO A 1 238 ? -10.395 -15.552 -7.968 1.00 86.81 238 PRO A C 1
ATOM 1903 O O . PRO A 1 238 ? -11.360 -16.254 -8.272 1.00 86.81 238 PRO A O 1
ATOM 1906 N N . TYR A 1 239 ? -10.453 -14.224 -8.042 1.00 91.94 239 TYR A N 1
ATOM 1907 C CA . TYR A 1 239 ? -11.673 -13.503 -8.386 1.00 91.94 239 TYR A CA 1
ATOM 1908 C C . TYR A 1 239 ? -11.464 -12.532 -9.547 1.00 91.94 239 TYR A C 1
ATOM 1910 O O . TYR A 1 239 ? -10.407 -11.934 -9.680 1.00 91.94 239 TYR A O 1
ATOM 1918 N N . VAL A 1 240 ? -12.495 -12.342 -10.365 1.00 94.19 240 VAL A N 1
ATOM 1919 C CA . VAL A 1 240 ? -12.527 -11.372 -11.468 1.00 94.19 240 VAL A CA 1
ATOM 1920 C C . VAL A 1 240 ? -13.345 -10.155 -11.048 1.00 94.19 240 VAL A C 1
ATOM 1922 O O . VAL A 1 240 ? -14.421 -10.312 -10.464 1.00 94.19 240 VAL A O 1
ATOM 1925 N N . LEU A 1 241 ? -12.871 -8.945 -11.362 1.00 94.56 241 LEU A N 1
ATOM 1926 C CA . LEU A 1 241 ? -13.645 -7.717 -11.173 1.00 94.56 241 LEU A CA 1
ATOM 1927 C C . LEU A 1 241 ? -14.901 -7.729 -12.046 1.00 94.56 241 LEU A C 1
ATOM 1929 O O . LEU A 1 241 ? -14.817 -7.757 -13.271 1.00 94.56 241 LEU A O 1
ATOM 1933 N N . ASP A 1 242 ? -16.064 -7.655 -11.405 1.00 94.38 242 ASP A N 1
ATOM 1934 C CA . ASP A 1 242 ? -17.367 -7.695 -12.069 1.00 94.38 242 ASP A CA 1
ATOM 1935 C C . ASP A 1 242 ? -18.038 -6.325 -12.132 1.00 94.38 242 ASP A C 1
ATOM 1937 O O . ASP A 1 242 ? -18.635 -5.989 -13.146 1.00 94.38 242 ASP A O 1
ATOM 1941 N N . ARG A 1 243 ? -17.961 -5.545 -11.046 1.00 91.56 243 ARG A N 1
ATOM 1942 C CA . ARG A 1 243 ? -18.561 -4.205 -10.950 1.00 91.56 243 ARG A CA 1
ATOM 1943 C C . ARG A 1 243 ? -17.637 -3.268 -10.207 1.00 91.56 243 ARG A C 1
ATOM 1945 O O . ARG A 1 243 ? -17.112 -3.644 -9.159 1.00 91.56 243 ARG A O 1
ATOM 1952 N N . TYR A 1 244 ? -17.519 -2.036 -10.681 1.00 89.19 244 TYR A N 1
ATOM 1953 C CA . TYR A 1 244 ? -16.683 -1.031 -10.039 1.00 89.19 244 TYR A CA 1
ATOM 1954 C C . TYR A 1 244 ? -17.364 0.333 -10.030 1.00 89.19 244 TYR A C 1
ATOM 1956 O O . TYR A 1 244 ? -17.745 0.868 -11.069 1.00 89.19 244 TYR A O 1
ATOM 1964 N N . ASN A 1 245 ? -17.521 0.895 -8.836 1.00 86.19 245 ASN A N 1
ATOM 1965 C CA . ASN A 1 245 ? -17.969 2.259 -8.632 1.00 86.19 245 ASN A CA 1
ATOM 1966 C C . ASN A 1 245 ? -17.188 2.854 -7.444 1.00 86.19 245 ASN A C 1
ATOM 1968 O O . ASN A 1 245 ? -17.503 2.545 -6.295 1.00 86.19 245 ASN A O 1
ATOM 1972 N N . PRO A 1 246 ? -16.208 3.740 -7.665 1.00 74.12 246 PRO A N 1
ATOM 1973 C CA . PRO A 1 246 ? -15.376 4.284 -6.590 1.00 74.12 246 PRO A CA 1
ATOM 1974 C C . PRO A 1 246 ? -16.168 5.080 -5.535 1.00 74.12 246 PRO A C 1
ATOM 1976 O O . PRO A 1 246 ? -15.690 5.283 -4.420 1.00 74.12 246 PRO A O 1
ATOM 1979 N N . THR A 1 247 ? -17.394 5.517 -5.840 1.00 79.75 247 THR A N 1
ATOM 1980 C CA . THR A 1 247 ? -18.278 6.190 -4.878 1.00 79.75 247 THR A CA 1
ATOM 1981 C C . THR A 1 247 ? -19.036 5.201 -3.991 1.00 79.75 247 THR A C 1
ATOM 1983 O O . THR A 1 247 ? -19.172 5.445 -2.793 1.00 79.75 247 THR A O 1
ATOM 1986 N N . ASN A 1 248 ? -19.509 4.086 -4.557 1.00 79.38 248 ASN A N 1
ATOM 1987 C CA . ASN A 1 248 ? -20.465 3.185 -3.899 1.00 79.38 248 ASN A CA 1
ATOM 1988 C C . ASN A 1 248 ? -19.874 1.829 -3.486 1.00 79.38 248 ASN A C 1
ATOM 1990 O O . ASN A 1 248 ? -20.443 1.159 -2.624 1.00 79.38 248 ASN A O 1
ATOM 1994 N N . GLY A 1 249 ? -18.754 1.418 -4.078 1.00 85.44 249 GLY A N 1
ATOM 1995 C CA . GLY A 1 249 ? -18.102 0.133 -3.843 1.00 85.44 249 GLY A CA 1
ATOM 1996 C C . GLY A 1 249 ? -17.908 -0.698 -5.114 1.00 85.44 249 GLY A C 1
ATOM 1997 O O . GLY A 1 249 ? -18.032 -0.217 -6.240 1.00 85.44 249 GLY A O 1
ATOM 1998 N N . TRP A 1 250 ? -17.582 -1.972 -4.943 1.00 90.44 250 TRP A N 1
ATOM 1999 C CA . TRP A 1 250 ? -17.188 -2.858 -6.036 1.00 90.44 250 TRP A CA 1
ATOM 2000 C C . TRP A 1 250 ? -17.614 -4.303 -5.764 1.00 90.44 250 TRP A C 1
ATOM 2002 O O . TRP A 1 250 ? -17.961 -4.674 -4.643 1.00 90.44 250 TRP A O 1
ATOM 2012 N N . SER A 1 251 ? -17.633 -5.132 -6.805 1.00 92.38 251 SER A N 1
ATOM 2013 C CA . SER A 1 251 ? -17.972 -6.550 -6.704 1.00 92.38 251 SER A CA 1
ATOM 2014 C C . SER A 1 251 ? -17.054 -7.387 -7.577 1.00 92.38 251 SER A C 1
ATOM 2016 O O . SER A 1 251 ? -16.752 -7.008 -8.707 1.00 92.38 251 SER A O 1
ATOM 2018 N N . VAL A 1 252 ? -16.653 -8.541 -7.058 1.00 92.56 252 VAL A N 1
ATOM 2019 C CA . VAL A 1 252 ? -15.860 -9.543 -7.765 1.00 92.56 252 VAL A CA 1
ATOM 2020 C C . VAL A 1 252 ? -16.606 -10.875 -7.792 1.00 92.56 252 VAL A C 1
ATOM 2022 O O . VAL A 1 252 ? -17.399 -11.178 -6.895 1.00 92.56 252 VAL A O 1
ATOM 2025 N N . VAL A 1 253 ? -16.357 -11.686 -8.815 1.00 93.00 253 VAL A N 1
ATOM 2026 C CA . VAL A 1 253 ? -16.937 -13.028 -8.957 1.00 93.00 253 VAL A CA 1
ATOM 2027 C C . VAL A 1 253 ? -15.859 -14.088 -9.062 1.00 93.00 253 VAL A C 1
ATOM 2029 O O . VAL A 1 253 ? -14.741 -13.815 -9.484 1.00 93.00 253 VAL A O 1
ATOM 2032 N N . GLN A 1 254 ? -16.194 -15.304 -8.643 1.00 90.25 254 GLN A N 1
ATOM 2033 C CA . GLN A 1 254 ? -15.284 -16.442 -8.685 1.00 90.25 254 GLN A CA 1
ATOM 2034 C C . GLN A 1 254 ? -14.735 -16.657 -10.102 1.00 90.25 254 GLN A C 1
ATOM 2036 O O . GLN A 1 254 ? -15.506 -16.796 -11.053 1.00 90.25 254 GLN A O 1
ATOM 2041 N N . TYR A 1 255 ? -13.413 -16.774 -10.226 1.00 90.62 255 TYR A N 1
ATOM 2042 C CA . TYR A 1 255 ? -12.784 -17.256 -11.447 1.00 90.62 255 TYR A CA 1
ATOM 2043 C C . TYR A 1 255 ? -12.796 -18.789 -11.460 1.00 90.62 255 TYR A C 1
ATOM 2045 O O . TYR A 1 255 ? -12.075 -19.435 -10.696 1.00 90.62 255 TYR A O 1
ATOM 2053 N N . ASN A 1 256 ? -13.648 -19.395 -12.290 1.00 88.69 256 ASN A N 1
ATOM 2054 C CA . ASN A 1 256 ? -13.834 -20.854 -12.307 1.00 88.69 256 ASN A CA 1
ATOM 2055 C C . ASN A 1 256 ? -12.534 -21.614 -12.612 1.00 88.69 256 ASN A C 1
ATOM 2057 O O . ASN A 1 256 ? -12.280 -22.648 -11.995 1.00 88.69 256 ASN A O 1
ATOM 2061 N N . ASP A 1 257 ? -11.698 -21.055 -13.487 1.00 86.62 257 ASP A N 1
ATOM 2062 C CA . ASP A 1 257 ? -10.441 -21.651 -13.945 1.00 86.62 257 ASP A CA 1
ATOM 2063 C C . ASP A 1 257 ? -9.226 -21.175 -13.132 1.00 86.62 257 ASP A C 1
ATOM 2065 O O . ASP A 1 257 ? -8.090 -21.191 -13.611 1.00 86.62 257 ASP A O 1
ATOM 2069 N N . TYR A 1 258 ? -9.445 -20.740 -11.884 1.00 89.38 258 TYR A N 1
ATOM 2070 C CA . TYR A 1 258 ? -8.358 -20.343 -10.996 1.00 89.38 258 TYR A CA 1
ATOM 2071 C C . TYR A 1 258 ? -7.328 -21.466 -10.859 1.00 89.38 258 TYR A C 1
ATOM 2073 O O . TYR A 1 258 ? -7.638 -22.599 -10.487 1.00 89.38 258 TYR A O 1
ATOM 2081 N N . TRP A 1 259 ? -6.071 -21.137 -11.136 1.00 87.50 259 TRP A N 1
ATOM 2082 C CA . TRP A 1 259 ? -4.994 -22.105 -11.347 1.00 87.50 259 TRP A CA 1
ATOM 2083 C C . TRP A 1 259 ? -4.585 -22.880 -10.092 1.00 87.50 259 TRP A C 1
ATOM 2085 O O . TRP A 1 259 ? -4.065 -23.994 -10.183 1.00 87.50 259 TRP A O 1
ATOM 2095 N N . ARG A 1 260 ? -4.863 -22.337 -8.900 1.00 80.69 260 ARG A N 1
ATOM 2096 C CA . ARG A 1 260 ? -4.698 -23.058 -7.623 1.00 80.69 260 ARG A CA 1
ATOM 2097 C C . ARG A 1 260 ? -5.905 -23.936 -7.282 1.00 80.69 260 ARG A C 1
ATOM 2099 O O . ARG A 1 260 ? -5.850 -24.653 -6.283 1.00 80.69 260 ARG A O 1
ATOM 2106 N N . GLY A 1 261 ? -6.934 -23.944 -8.128 1.00 78.62 261 GLY A N 1
ATOM 2107 C CA . GLY A 1 261 ? -8.150 -24.739 -8.007 1.00 78.62 261 GLY A CA 1
ATOM 2108 C C . GLY A 1 261 ? -9.096 -24.262 -6.905 1.00 78.62 261 GLY A C 1
ATOM 2109 O O . GLY A 1 261 ? -8.780 -23.358 -6.135 1.00 78.62 261 GLY A O 1
ATOM 2110 N N . TRP A 1 262 ? -10.255 -24.920 -6.820 1.00 74.88 262 TRP A N 1
ATOM 2111 C CA . TRP A 1 262 ? -11.271 -24.694 -5.789 1.00 74.88 262 TRP A CA 1
ATOM 2112 C C . TRP A 1 262 ? -11.527 -25.968 -4.960 1.00 74.88 262 TRP A C 1
ATOM 2114 O O . TRP A 1 262 ? -11.626 -27.048 -5.549 1.00 74.88 262 TRP A O 1
ATOM 2124 N N . PRO A 1 263 ? -11.654 -25.877 -3.618 1.00 67.25 263 PRO A N 1
ATOM 2125 C CA . PRO A 1 263 ? -11.296 -24.716 -2.794 1.00 67.25 263 PRO A CA 1
ATOM 2126 C C . PRO A 1 263 ? -9.805 -24.374 -2.953 1.00 67.25 263 PRO A C 1
ATOM 2128 O O . PRO A 1 263 ? -8.996 -25.265 -3.229 1.00 67.25 263 PRO A O 1
ATOM 2131 N N . ALA A 1 264 ? -9.454 -23.091 -2.810 1.00 61.94 264 ALA A N 1
ATOM 2132 C CA . ALA A 1 264 ? -8.086 -22.617 -3.013 1.00 61.94 264 ALA A CA 1
ATOM 2133 C C . ALA A 1 264 ? -7.087 -23.438 -2.184 1.00 61.94 264 ALA A C 1
ATOM 2135 O O . ALA A 1 264 ? -7.306 -23.712 -1.006 1.00 61.94 264 ALA A O 1
ATOM 2136 N N . ARG A 1 265 ? -5.970 -23.850 -2.795 1.00 55.62 265 ARG A N 1
ATOM 2137 C CA . ARG A 1 265 ? -4.969 -24.716 -2.141 1.00 55.62 265 ARG A CA 1
ATOM 2138 C C . ARG A 1 265 ? -4.241 -24.082 -0.948 1.00 55.62 265 ARG A C 1
ATOM 2140 O O . ARG A 1 265 ? -3.553 -24.808 -0.241 1.00 55.62 265 ARG A O 1
ATOM 2147 N N . GLY A 1 266 ? -4.351 -22.773 -0.719 1.00 54.81 266 GLY A N 1
ATOM 2148 C CA . GLY A 1 266 ? -3.779 -22.153 0.474 1.00 54.81 266 GLY A CA 1
ATOM 2149 C C . GLY A 1 266 ? -4.246 -20.714 0.730 1.00 54.81 266 GLY A C 1
ATOM 2150 O O . GLY A 1 266 ? -4.877 -20.159 -0.166 1.00 54.81 266 GLY A O 1
ATOM 2151 N N . PRO A 1 267 ? -3.894 -20.121 1.895 1.00 48.69 267 PRO A N 1
ATOM 2152 C CA . PRO A 1 267 ? -2.996 -20.682 2.902 1.00 48.69 267 PRO A CA 1
ATOM 2153 C C . PRO A 1 267 ? -3.561 -21.953 3.519 1.00 48.69 267 PRO A C 1
ATOM 2155 O O . PRO A 1 267 ? -4.764 -22.059 3.753 1.00 48.69 267 PRO A O 1
ATOM 2158 N N . SER A 1 268 ? -2.674 -22.918 3.744 1.00 46.22 268 SER A N 1
ATOM 2159 C CA . SER A 1 268 ? -2.983 -24.141 4.473 1.00 46.22 268 SER A CA 1
ATOM 2160 C C . SER A 1 268 ? -2.190 -24.136 5.771 1.00 46.22 268 SER A C 1
ATOM 2162 O O . SER A 1 268 ? -0.971 -24.288 5.711 1.00 46.22 268 SER A O 1
ATOM 2164 N N . PRO A 1 269 ? -2.896 -24.000 6.909 1.00 43.25 269 PRO A N 1
ATOM 2165 C CA . PRO A 1 269 ? -2.530 -24.464 8.244 1.00 43.25 269 PRO A CA 1
ATOM 2166 C C . PRO A 1 269 ? -1.534 -25.640 8.287 1.00 43.25 269 PRO A C 1
ATOM 2168 O O . PRO A 1 269 ? -1.580 -26.408 7.329 1.00 43.25 269 PRO A O 1
ATOM 2171 N N . PRO A 1 270 ? -0.841 -25.955 9.405 1.00 41.94 270 PRO A N 1
ATOM 2172 C CA . PRO A 1 270 ? 0.149 -25.129 10.051 1.00 41.94 270 PRO A CA 1
ATOM 2173 C C . PRO A 1 270 ? 1.405 -24.986 9.189 1.00 41.94 270 PRO A C 1
ATOM 2175 O O . PRO A 1 270 ? 1.654 -25.685 8.206 1.00 41.94 270 PRO A O 1
ATOM 2178 N N . TYR A 1 271 ? 2.204 -24.040 9.638 1.00 43.50 271 TYR A N 1
ATOM 2179 C CA . TYR A 1 271 ? 3.342 -23.496 8.940 1.00 43.50 271 TYR A CA 1
ATOM 2180 C C . TYR A 1 271 ? 4.645 -24.121 9.447 1.00 43.50 271 TYR A C 1
ATOM 2182 O O . TYR A 1 271 ? 4.766 -24.478 10.623 1.00 43.50 271 TYR A O 1
ATOM 2190 N N . TRP A 1 272 ? 5.634 -24.235 8.556 1.00 34.41 272 TRP A N 1
ATOM 2191 C CA . TRP A 1 272 ? 6.954 -24.832 8.809 1.00 34.41 272 TRP A CA 1
ATOM 2192 C C . TRP A 1 272 ? 7.551 -24.415 10.180 1.00 34.41 272 TRP A C 1
ATOM 2194 O O . TRP A 1 272 ? 7.459 -23.245 10.540 1.00 34.41 272 TRP A O 1
ATOM 2204 N N . PRO A 1 273 ? 8.168 -25.295 10.994 1.00 39.72 273 PRO A N 1
ATOM 2205 C CA . PRO A 1 273 ? 8.689 -26.623 10.676 1.00 39.72 273 PRO A CA 1
ATOM 2206 C C . PRO A 1 273 ? 7.643 -27.733 10.619 1.00 39.72 273 PRO A C 1
ATOM 2208 O O . PRO A 1 273 ? 7.993 -28.897 10.451 1.00 39.72 273 PRO A O 1
ATOM 2211 N N . GLN A 1 274 ? 6.365 -27.394 10.757 1.00 40.28 274 GLN A N 1
ATOM 2212 C CA . GLN A 1 274 ? 5.289 -28.365 10.662 1.00 40.28 274 GLN A CA 1
ATOM 2213 C C . GLN A 1 274 ? 4.925 -28.600 9.191 1.00 40.28 274 GLN A C 1
ATOM 2215 O O . GLN A 1 274 ? 4.912 -27.673 8.380 1.00 40.28 274 GLN A O 1
ATOM 2220 N N . SER A 1 275 ? 4.673 -29.859 8.834 1.00 40.84 275 SER A N 1
ATOM 2221 C CA . SER A 1 275 ? 4.110 -30.226 7.534 1.00 40.84 275 SER A CA 1
ATOM 2222 C C . SER A 1 275 ? 2.776 -29.508 7.330 1.00 40.84 275 SER A C 1
ATOM 2224 O O . SER A 1 275 ? 1.992 -29.431 8.277 1.00 40.84 275 SER A O 1
ATOM 2226 N N . SER A 1 276 ? 2.499 -29.035 6.106 1.00 43.47 276 SER A N 1
ATOM 2227 C CA . SER A 1 276 ? 1.185 -28.486 5.743 1.00 43.47 276 SER A CA 1
ATOM 2228 C C . SER A 1 276 ? 0.093 -29.441 6.228 1.00 43.47 276 SER A C 1
ATOM 2230 O O . SER A 1 276 ? 0.093 -30.597 5.808 1.00 43.47 276 SER A O 1
ATOM 2232 N N . SER A 1 277 ? -0.842 -29.009 7.072 1.00 42.25 277 SER A N 1
ATOM 2233 C CA . SER A 1 277 ? -1.889 -29.888 7.629 1.00 42.25 277 SER A CA 1
ATOM 2234 C C . SER A 1 277 ? -2.949 -30.256 6.613 1.00 42.25 277 SER A C 1
ATOM 2236 O O . SER A 1 277 ? -3.975 -30.824 6.972 1.00 42.25 277 SER A O 1
ATOM 2238 N N . GLY A 1 278 ? -2.781 -29.856 5.353 1.00 42.75 278 GLY A N 1
ATOM 2239 C CA . GLY A 1 278 ? -3.812 -30.026 4.346 1.00 42.75 278 GLY A CA 1
ATOM 2240 C C . GLY A 1 278 ? -5.132 -29.341 4.714 1.00 42.75 278 GLY A C 1
ATOM 2241 O O . GLY A 1 278 ? -6.126 -29.599 4.036 1.00 42.75 278 GLY A O 1
ATOM 2242 N N . ILE A 1 279 ? -5.161 -28.477 5.745 1.00 42.38 279 ILE A N 1
ATOM 2243 C CA . ILE A 1 279 ? -6.327 -27.681 6.128 1.00 42.38 279 ILE A CA 1
ATOM 2244 C C . ILE A 1 279 ? -6.526 -26.640 5.036 1.00 42.38 279 ILE A C 1
ATOM 2246 O O . ILE A 1 279 ? -5.873 -25.602 4.986 1.00 42.38 279 ILE A O 1
ATOM 2250 N N . ARG A 1 280 ? -7.432 -26.962 4.119 1.00 48.16 280 ARG A N 1
ATOM 2251 C CA . ARG A 1 280 ? -7.870 -26.071 3.051 1.00 48.16 280 ARG A CA 1
ATOM 2252 C C . ARG A 1 280 ? -9.001 -25.187 3.560 1.00 48.16 280 ARG A C 1
ATOM 2254 O O . ARG A 1 280 ? -9.707 -25.572 4.496 1.00 48.16 280 ARG A O 1
ATOM 2261 N N . PRO A 1 281 ? -9.236 -24.034 2.922 1.00 50.00 281 PRO A N 1
ATOM 2262 C CA . PRO A 1 281 ? -10.454 -23.291 3.163 1.00 50.00 281 PRO A CA 1
ATOM 2263 C C . PRO A 1 281 ? -11.670 -24.199 2.951 1.00 50.00 281 PRO A C 1
ATOM 2265 O O . PRO A 1 281 ? -11.753 -24.911 1.949 1.00 50.00 281 PRO A O 1
ATOM 2268 N N . ALA A 1 282 ? -12.612 -24.175 3.896 1.00 48.91 282 ALA A N 1
ATOM 2269 C CA . ALA A 1 282 ? -13.790 -25.049 3.891 1.00 48.91 282 ALA A CA 1
ATOM 2270 C C . ALA A 1 282 ? -14.723 -24.820 2.683 1.00 48.91 282 ALA A C 1
ATOM 2272 O O . ALA A 1 282 ? -15.597 -25.637 2.402 1.00 48.91 282 ALA A O 1
ATOM 2273 N N . GLY A 1 283 ? -14.538 -23.710 1.965 1.00 60.03 283 GLY A N 1
ATOM 2274 C CA . GLY A 1 283 ? -15.296 -23.346 0.780 1.00 60.03 283 GLY A CA 1
ATOM 2275 C C . GLY A 1 283 ? -14.811 -22.026 0.189 1.00 60.03 283 GLY A C 1
ATOM 2276 O O . GLY A 1 283 ? -13.777 -21.482 0.581 1.00 60.03 283 GLY A O 1
ATOM 2277 N N . TRP A 1 284 ? -15.582 -21.499 -0.751 1.00 71.38 284 TRP A N 1
ATOM 2278 C CA . TRP A 1 284 ? -15.327 -20.240 -1.444 1.00 71.38 284 TRP A CA 1
ATOM 2279 C C . TRP A 1 284 ? -16.639 -19.497 -1.665 1.00 71.38 284 TRP A C 1
ATOM 2281 O O . TRP A 1 284 ? -17.716 -20.099 -1.629 1.00 71.38 284 TRP A O 1
ATOM 2291 N N . VAL A 1 285 ? -16.556 -18.193 -1.909 1.00 76.50 285 VAL A N 1
ATOM 2292 C CA . VAL A 1 285 ? -17.728 -17.397 -2.281 1.00 76.50 285 VAL A CA 1
ATOM 2293 C C . VAL A 1 285 ? -17.832 -17.321 -3.800 1.00 76.50 285 VAL A C 1
ATOM 2295 O O . VAL A 1 285 ? -16.831 -17.264 -4.502 1.00 76.50 285 VAL A O 1
ATOM 2298 N N . LYS A 1 286 ? -19.053 -17.343 -4.344 1.00 84.94 286 LYS A N 1
ATOM 2299 C CA . LYS A 1 286 ? -19.259 -17.154 -5.795 1.00 84.94 286 LYS A CA 1
ATOM 2300 C C . LYS A 1 286 ? -19.161 -15.687 -6.207 1.00 84.94 286 LYS A C 1
ATOM 2302 O O . LYS A 1 286 ? -18.808 -15.383 -7.342 1.00 84.94 286 LYS A O 1
ATOM 2307 N N . ARG A 1 287 ? -19.515 -14.792 -5.287 1.00 86.69 287 ARG A N 1
ATOM 2308 C CA . ARG A 1 287 ? -19.464 -13.345 -5.443 1.00 86.69 287 ARG A CA 1
ATOM 2309 C C . ARG A 1 287 ? -19.115 -12.726 -4.104 1.00 86.69 287 ARG A C 1
ATOM 2311 O O . ARG A 1 287 ? -19.652 -13.141 -3.079 1.00 86.69 287 ARG A O 1
ATOM 2318 N N . PHE A 1 288 ? -18.263 -11.719 -4.155 1.00 82.81 288 PHE A N 1
ATOM 2319 C CA . PHE A 1 288 ? -17.934 -10.860 -3.036 1.00 82.81 288 PHE A CA 1
ATOM 2320 C C . PHE A 1 288 ? -18.242 -9.415 -3.433 1.00 82.81 288 PHE A C 1
ATOM 2322 O O . PHE A 1 288 ? -17.986 -9.013 -4.569 1.00 82.81 288 PHE A O 1
ATOM 2329 N N . THR A 1 289 ? -18.860 -8.653 -2.535 1.00 88.44 289 THR A N 1
ATOM 2330 C CA . THR A 1 289 ? -19.279 -7.274 -2.805 1.00 88.44 289 THR A CA 1
ATOM 2331 C C . THR A 1 289 ? -18.924 -6.408 -1.615 1.00 88.44 289 THR A C 1
ATOM 2333 O O . THR A 1 289 ? -19.379 -6.670 -0.504 1.00 88.44 289 THR A O 1
ATOM 2336 N N . VAL A 1 290 ? -18.171 -5.347 -1.877 1.00 85.12 290 VAL A N 1
ATOM 2337 C CA . VAL A 1 290 ? -17.850 -4.308 -0.905 1.00 85.12 290 VAL A CA 1
ATOM 2338 C C . VAL A 1 290 ? -18.705 -3.094 -1.218 1.00 85.12 290 VAL A C 1
ATOM 2340 O O . VAL A 1 290 ? -18.787 -2.662 -2.367 1.00 85.12 290 VAL A O 1
ATOM 2343 N N . GLN A 1 291 ? -19.360 -2.552 -0.197 1.00 83.69 291 GLN A N 1
ATOM 2344 C CA . GLN A 1 291 ? -20.201 -1.365 -0.311 1.00 83.69 291 GLN A CA 1
ATOM 2345 C C . GLN A 1 291 ? -19.696 -0.285 0.633 1.00 83.69 291 GLN A C 1
ATOM 2347 O O . GLN A 1 291 ? -19.386 -0.555 1.793 1.00 83.69 291 GLN A O 1
ATOM 2352 N N . ARG A 1 292 ? -19.658 0.956 0.149 1.00 80.88 292 ARG A N 1
ATOM 2353 C CA . ARG A 1 292 ? -19.364 2.118 0.982 1.00 80.88 292 ARG A CA 1
ATOM 2354 C C . ARG A 1 292 ? -20.663 2.636 1.592 1.00 80.88 292 ARG A C 1
ATOM 2356 O O . ARG A 1 292 ? -21.538 3.117 0.878 1.00 80.88 292 ARG A O 1
ATOM 2363 N N . ILE A 1 293 ? -20.771 2.566 2.917 1.00 78.06 293 ILE A N 1
ATOM 2364 C CA . ILE A 1 293 ? -21.924 3.061 3.679 1.00 78.06 293 ILE A CA 1
ATOM 2365 C C . ILE A 1 293 ? -21.424 4.111 4.672 1.00 78.06 293 ILE A C 1
ATOM 2367 O O . ILE A 1 293 ? -20.484 3.863 5.419 1.00 78.06 293 ILE A O 1
ATOM 2371 N N . SER A 1 294 ? -22.034 5.298 4.671 1.00 75.75 294 SER A N 1
ATOM 2372 C CA . SER A 1 294 ? -21.579 6.447 5.470 1.00 75.75 294 SER A CA 1
ATOM 2373 C C . SER A 1 294 ? -22.162 6.517 6.887 1.00 75.75 294 SER A C 1
ATOM 2375 O O . SER A 1 294 ? -21.663 7.288 7.702 1.00 75.75 294 SER A O 1
ATOM 2377 N N . SER A 1 295 ? -23.204 5.738 7.198 1.00 82.81 295 SER A N 1
ATOM 2378 C CA . SER A 1 295 ? -23.871 5.723 8.510 1.00 82.81 295 SER A CA 1
ATOM 2379 C C . SER A 1 295 ? -23.661 4.392 9.227 1.00 82.81 295 SER A C 1
ATOM 2381 O O . SER A 1 295 ? -24.026 3.328 8.721 1.00 82.81 295 SER A O 1
ATOM 2383 N N . TRP A 1 296 ? -23.146 4.467 10.453 1.00 79.38 296 TRP A N 1
ATOM 2384 C CA . TRP A 1 296 ? -22.946 3.308 11.323 1.00 79.38 296 TRP A CA 1
ATOM 2385 C C . TRP A 1 296 ? -24.263 2.652 11.745 1.00 79.38 296 TRP A C 1
ATOM 2387 O O . TRP A 1 296 ? -24.338 1.432 11.850 1.00 79.38 296 TRP A O 1
ATOM 2397 N N . GLU A 1 297 ? -25.321 3.438 11.949 1.00 84.38 297 GLU A N 1
ATOM 2398 C CA . GLU A 1 297 ? -26.665 2.937 12.256 1.00 84.38 297 GLU A CA 1
ATOM 2399 C C . GLU A 1 297 ? -27.202 2.081 11.111 1.00 84.38 297 GLU A C 1
ATOM 2401 O O . GLU A 1 297 ? -27.773 1.015 11.336 1.00 84.38 297 GLU A O 1
ATOM 2406 N N . THR A 1 298 ? -26.970 2.534 9.878 1.00 86.31 298 THR A N 1
ATOM 2407 C CA . THR A 1 298 ? -27.373 1.811 8.671 1.00 86.31 298 THR A CA 1
ATOM 2408 C C . THR A 1 298 ? -26.599 0.503 8.544 1.00 86.31 298 THR A C 1
ATOM 2410 O O . THR A 1 298 ? -27.206 -0.533 8.290 1.00 86.31 298 THR A O 1
ATOM 2413 N N . ILE A 1 299 ? -25.285 0.521 8.796 1.00 81.94 299 ILE A N 1
ATOM 2414 C CA . ILE A 1 299 ? -24.439 -0.683 8.807 1.00 81.94 299 ILE A CA 1
ATOM 2415 C C . ILE A 1 299 ? -24.964 -1.709 9.818 1.00 81.94 299 ILE A C 1
ATOM 2417 O O . ILE A 1 299 ? -25.203 -2.860 9.458 1.00 81.94 299 ILE A O 1
ATOM 2421 N N . ILE A 1 300 ? -25.198 -1.296 11.067 1.00 86.94 300 ILE A N 1
ATOM 2422 C CA . ILE A 1 300 ? -25.697 -2.183 12.128 1.00 86.94 300 ILE A CA 1
ATOM 2423 C C . ILE A 1 300 ? -27.073 -2.746 11.757 1.00 86.94 300 ILE A C 1
ATOM 2425 O O . ILE A 1 300 ? -27.292 -3.953 11.858 1.00 86.94 300 ILE A O 1
ATOM 2429 N N . ALA A 1 301 ? -27.990 -1.901 11.276 1.00 89.88 301 ALA A N 1
ATOM 2430 C CA . ALA A 1 301 ? -29.320 -2.331 10.856 1.00 89.88 301 ALA A CA 1
ATOM 2431 C C . ALA A 1 301 ? -29.261 -3.333 9.692 1.00 89.88 301 ALA A C 1
ATOM 2433 O O . ALA A 1 301 ? -29.955 -4.348 9.721 1.00 89.88 301 ALA A O 1
ATOM 2434 N N . MET A 1 302 ? -28.409 -3.087 8.693 1.00 87.88 302 MET A N 1
ATOM 2435 C CA . MET A 1 302 ? -28.205 -3.998 7.564 1.00 87.88 302 MET A CA 1
ATOM 2436 C C . MET A 1 302 ? -27.581 -5.322 8.009 1.00 87.88 302 MET A C 1
ATOM 2438 O O . MET A 1 302 ? -27.989 -6.371 7.513 1.00 87.88 302 MET A O 1
ATOM 2442 N N . LEU A 1 303 ? -26.641 -5.300 8.956 1.00 86.25 303 LEU A N 1
ATOM 2443 C CA . LEU A 1 303 ? -26.008 -6.505 9.491 1.00 86.25 303 LEU A CA 1
ATOM 2444 C C . LEU A 1 303 ? -27.019 -7.364 10.270 1.00 86.25 303 LEU A C 1
ATOM 2446 O O . LEU A 1 303 ? -27.115 -8.572 10.047 1.00 86.25 303 LEU A O 1
ATOM 2450 N N . LEU A 1 304 ? -27.828 -6.741 11.131 1.00 88.00 304 LEU A N 1
ATOM 2451 C CA . LEU A 1 304 ? -28.897 -7.412 11.878 1.00 88.00 304 LEU A CA 1
ATOM 2452 C C . LEU A 1 304 ? -29.974 -7.984 10.944 1.00 88.00 304 LEU A C 1
ATOM 2454 O O . LEU A 1 304 ? -30.395 -9.129 11.114 1.00 88.00 304 LEU A O 1
ATOM 2458 N N . ALA A 1 305 ? -30.370 -7.220 9.921 1.00 89.56 305 ALA A N 1
ATOM 2459 C CA . ALA A 1 305 ? -31.320 -7.661 8.900 1.00 89.56 305 ALA A CA 1
ATOM 2460 C C . ALA A 1 305 ? -30.764 -8.778 7.996 1.00 89.56 305 ALA A C 1
ATOM 2462 O O . ALA A 1 305 ? -31.537 -9.487 7.354 1.00 89.56 305 ALA A O 1
ATOM 2463 N N . GLY A 1 306 ? -29.439 -8.967 7.962 1.00 85.19 306 GLY A N 1
ATOM 2464 C CA . GLY A 1 306 ? -28.773 -9.913 7.067 1.00 85.19 306 GLY A CA 1
ATOM 2465 C C . GLY A 1 306 ? -28.637 -9.416 5.627 1.00 85.19 306 GLY A C 1
ATOM 2466 O O . GLY A 1 306 ? -28.497 -10.230 4.722 1.00 85.19 306 GLY A O 1
ATOM 2467 N N . ASN A 1 307 ? -28.687 -8.099 5.417 1.00 86.69 307 ASN A N 1
ATOM 2468 C CA . ASN A 1 307 ? -28.430 -7.462 4.124 1.00 86.69 307 ASN A CA 1
ATOM 2469 C C . ASN A 1 307 ? -26.926 -7.321 3.839 1.00 86.69 307 ASN A C 1
ATOM 2471 O O . ASN A 1 307 ? -26.540 -7.177 2.682 1.00 86.69 307 ASN A O 1
ATOM 2475 N N . ILE A 1 308 ? -26.097 -7.330 4.889 1.00 86.44 308 ILE A N 1
ATOM 2476 C CA . ILE A 1 308 ? -24.638 -7.435 4.802 1.00 86.44 308 ILE A CA 1
ATOM 2477 C C . ILE A 1 308 ? -24.149 -8.545 5.723 1.00 86.44 308 ILE A C 1
ATOM 2479 O O . ILE A 1 308 ? -24.761 -8.843 6.751 1.00 86.44 308 ILE A O 1
ATOM 2483 N N . ASP A 1 309 ? -23.020 -9.126 5.341 1.00 81.50 309 ASP A N 1
ATOM 2484 C CA . ASP A 1 309 ? -22.484 -10.332 5.964 1.00 81.50 309 ASP A CA 1
ATOM 2485 C C . ASP A 1 309 ? -21.329 -10.059 6.919 1.00 81.50 309 ASP A C 1
ATOM 2487 O O . ASP A 1 309 ? -21.069 -10.855 7.824 1.00 81.50 309 ASP A O 1
ATOM 2491 N N . LEU A 1 310 ? -20.643 -8.936 6.723 1.00 79.19 310 LEU A N 1
ATOM 2492 C CA . LEU A 1 310 ? -19.457 -8.547 7.461 1.00 79.19 310 LEU A CA 1
ATOM 2493 C C . LEU A 1 310 ? -19.353 -7.022 7.481 1.00 79.19 310 LEU A C 1
ATOM 2495 O O . LEU A 1 310 ? -19.558 -6.378 6.451 1.00 79.19 310 LEU A O 1
ATOM 2499 N N . ALA A 1 311 ? -19.053 -6.447 8.646 1.00 78.38 311 ALA A N 1
ATOM 2500 C CA . ALA A 1 311 ? -18.861 -5.009 8.776 1.00 78.38 311 ALA A CA 1
ATOM 2501 C C . ALA A 1 311 ? -17.964 -4.622 9.964 1.00 78.38 311 ALA A C 1
ATOM 2503 O O . ALA A 1 311 ? -18.090 -5.216 11.044 1.00 78.38 311 ALA A O 1
ATOM 2504 N N . PRO A 1 312 ? -17.115 -3.587 9.811 1.00 73.50 312 PRO A N 1
ATOM 2505 C CA . PRO A 1 312 ? -16.529 -2.891 10.947 1.00 73.50 312 PRO A CA 1
ATOM 2506 C C . PRO A 1 312 ? -17.592 -2.015 11.630 1.00 73.50 312 PRO A C 1
ATOM 2508 O O . PRO A 1 312 ? -18.410 -1.376 10.968 1.00 73.50 312 PRO A O 1
ATOM 2511 N N . VAL A 1 313 ? -17.583 -1.978 12.961 1.00 75.56 313 VAL A N 1
ATOM 2512 C CA . VAL A 1 313 ? -18.505 -1.188 13.788 1.00 75.56 313 VAL A CA 1
ATOM 2513 C C . VAL A 1 313 ? -17.724 -0.526 14.926 1.00 75.56 313 VAL A C 1
ATOM 2515 O O . VAL A 1 313 ? -16.997 -1.231 15.623 1.00 75.56 313 VAL A O 1
ATOM 2518 N N . PRO A 1 314 ? -17.869 0.790 15.161 1.00 72.62 314 PRO A N 1
ATOM 2519 C CA . PRO A 1 314 ? -17.210 1.470 16.271 1.00 72.62 314 PRO A CA 1
ATOM 2520 C C . PRO A 1 314 ? -17.547 0.861 17.625 1.00 72.62 314 PRO A C 1
ATOM 2522 O O . PRO A 1 314 ? -18.672 0.418 17.867 1.00 72.62 314 PRO A O 1
ATOM 2525 N N . GLU A 1 315 ? -16.566 0.840 18.515 1.00 70.06 315 GLU A N 1
ATOM 2526 C CA . GLU A 1 315 ? -16.656 0.269 19.849 1.00 70.06 315 GLU A CA 1
ATOM 2527 C C . GLU A 1 315 ? -17.756 0.943 20.669 1.00 70.06 315 GLU A C 1
ATOM 2529 O O . GLU A 1 315 ? -18.505 0.257 21.362 1.00 70.06 315 GLU A O 1
ATOM 2534 N N . GLU A 1 316 ? -17.966 2.249 20.495 1.00 77.56 316 GLU A N 1
ATOM 2535 C CA . GLU A 1 316 ? -19.033 2.993 21.175 1.00 77.56 316 GLU A CA 1
ATOM 2536 C C . GLU A 1 316 ? -20.434 2.524 20.750 1.00 77.56 316 GLU A C 1
ATOM 2538 O O . GLU A 1 316 ? -21.422 2.760 21.446 1.00 77.56 316 GLU A O 1
ATOM 2543 N N . ARG A 1 317 ? -20.534 1.851 19.599 1.00 79.19 317 ARG A N 1
ATOM 2544 C CA . ARG A 1 317 ? -21.781 1.339 19.012 1.00 79.19 317 ARG A CA 1
ATOM 2545 C C . ARG A 1 317 ? -21.881 -0.183 19.061 1.00 79.19 317 ARG A C 1
ATOM 2547 O O . ARG A 1 317 ? -22.921 -0.740 18.711 1.00 79.19 317 ARG A O 1
ATOM 2554 N N . ALA A 1 318 ? -20.828 -0.854 19.522 1.00 80.31 318 ALA A N 1
ATOM 2555 C CA . ALA A 1 318 ? -20.748 -2.305 19.621 1.00 80.31 318 ALA A CA 1
ATOM 2556 C C . ALA A 1 318 ? -21.853 -2.904 20.497 1.00 80.31 318 ALA A C 1
ATOM 2558 O O . ALA A 1 318 ? -22.292 -4.021 20.242 1.00 80.31 318 ALA A O 1
ATOM 2559 N N . SER A 1 319 ? -22.346 -2.159 21.490 1.00 82.19 319 SER A N 1
ATOM 2560 C CA . SER A 1 319 ? -23.394 -2.615 22.410 1.00 82.19 319 SER A CA 1
ATOM 2561 C C . SER A 1 319 ? -24.660 -3.063 21.676 1.00 82.19 319 SER A C 1
ATOM 2563 O O . SER A 1 319 ? -25.315 -4.001 22.118 1.00 82.19 319 SER A O 1
ATOM 2565 N N . ALA A 1 320 ? -24.961 -2.478 20.512 1.00 86.12 320 ALA A N 1
ATOM 2566 C CA . ALA A 1 320 ? -26.111 -2.847 19.685 1.00 86.12 320 ALA A CA 1
ATOM 2567 C C . ALA A 1 320 ? -26.030 -4.265 19.085 1.00 86.12 320 ALA A C 1
ATOM 2569 O O . ALA A 1 320 ? -27.041 -4.798 18.630 1.00 86.12 320 ALA A O 1
ATOM 2570 N N . LEU A 1 321 ? -24.841 -4.873 19.060 1.00 85.06 321 LEU A N 1
ATOM 2571 C CA . LEU A 1 321 ? -24.591 -6.213 18.518 1.00 85.06 321 LEU A CA 1
ATOM 2572 C C . LEU A 1 321 ? -24.304 -7.248 19.611 1.00 85.06 321 LEU A C 1
ATOM 2574 O O . LEU A 1 321 ? -23.964 -8.393 19.305 1.00 85.06 321 LEU A O 1
ATOM 2578 N N . HIS A 1 322 ? -24.473 -6.864 20.875 1.00 83.25 322 HIS A N 1
ATOM 2579 C CA . HIS A 1 322 ? -24.270 -7.714 22.037 1.00 83.25 322 HIS A CA 1
ATOM 2580 C C . HIS A 1 322 ? -25.544 -7.850 22.873 1.00 83.25 322 HIS A C 1
ATOM 2582 O O . HIS A 1 322 ? -26.372 -6.940 22.942 1.00 83.25 322 HIS A O 1
ATOM 2588 N N . GLN A 1 323 ? -25.704 -9.005 23.516 1.00 78.50 323 GLN A N 1
ATOM 2589 C CA . GLN A 1 323 ? -26.817 -9.252 24.428 1.00 78.50 323 GLN A CA 1
ATOM 2590 C C . GLN A 1 323 ? -26.727 -8.299 25.628 1.00 78.50 323 GLN A C 1
ATOM 2592 O O . GLN A 1 323 ? -25.635 -7.987 26.113 1.00 78.50 323 GLN A O 1
ATOM 2597 N N . ASP A 1 324 ? -27.881 -7.792 26.064 1.00 79.12 324 ASP A N 1
ATOM 2598 C CA . ASP A 1 324 ? -28.028 -6.851 27.184 1.00 79.12 324 ASP A CA 1
ATOM 2599 C C . ASP A 1 324 ? -27.209 -5.549 27.059 1.00 79.12 324 ASP A C 1
ATOM 2601 O O . ASP A 1 324 ? -27.023 -4.822 28.035 1.00 79.12 324 ASP A O 1
ATOM 2605 N N . GLY A 1 325 ? -26.703 -5.235 25.859 1.00 71.56 325 GLY A N 1
ATOM 2606 C CA . GLY A 1 325 ? -25.851 -4.071 25.615 1.00 71.56 325 GLY A CA 1
ATOM 2607 C C . GLY A 1 325 ? -24.427 -4.197 26.170 1.00 71.56 325 GLY A C 1
ATOM 2608 O O . GLY A 1 325 ? -23.662 -3.232 26.110 1.00 71.56 325 GLY A O 1
ATOM 2609 N N . ASN A 1 326 ? -24.039 -5.364 26.694 1.00 71.75 326 ASN A N 1
ATOM 2610 C CA . ASN A 1 326 ? -22.697 -5.589 27.216 1.00 71.75 326 ASN A CA 1
ATOM 2611 C C . ASN A 1 326 ? -21.718 -5.869 26.070 1.00 71.75 326 ASN A C 1
ATOM 2613 O O . ASN A 1 326 ? -21.629 -6.989 25.580 1.00 71.75 326 ASN A O 1
ATOM 2617 N N . VAL A 1 327 ? -20.919 -4.868 25.705 1.00 59.59 327 VAL A N 1
ATOM 2618 C CA . VAL A 1 327 ? -19.892 -4.928 24.647 1.00 59.59 327 VAL A CA 1
ATOM 2619 C C . VAL A 1 327 ? -18.862 -6.061 24.841 1.00 59.59 327 VAL A C 1
ATOM 2621 O O . VAL A 1 327 ? -18.200 -6.478 23.891 1.00 59.59 327 VAL A O 1
ATOM 2624 N N . TYR A 1 328 ? -18.706 -6.583 26.058 1.00 64.38 328 TYR A N 1
ATOM 2625 C CA . TYR A 1 328 ? -17.825 -7.719 26.361 1.00 64.38 328 TYR A CA 1
ATOM 2626 C C . TYR A 1 328 ? -18.583 -9.042 26.559 1.00 64.38 328 TYR A C 1
ATOM 2628 O O . TYR A 1 328 ? -17.962 -10.080 26.777 1.00 64.38 328 TYR A O 1
ATOM 2636 N N . GLY A 1 329 ? -19.915 -9.011 26.496 1.00 56.19 329 GLY A N 1
ATOM 2637 C CA . GLY A 1 329 ? -20.798 -10.168 26.607 1.00 56.19 329 GLY A CA 1
ATOM 2638 C C . GLY A 1 329 ? -20.954 -10.939 25.289 1.00 56.19 329 GLY A C 1
ATOM 2639 O O . GLY A 1 329 ? -20.282 -10.632 24.303 1.00 56.19 329 GLY A O 1
ATOM 2640 N N . PRO A 1 330 ? -21.837 -11.947 25.232 1.00 68.44 330 PRO A N 1
ATOM 2641 C CA . PRO A 1 330 ? -22.130 -12.665 23.994 1.00 68.44 330 PRO A CA 1
ATOM 2642 C C . PRO A 1 330 ? -22.762 -11.742 22.942 1.00 68.44 330 PRO A C 1
ATOM 2644 O O . PRO A 1 330 ? -23.492 -10.805 23.270 1.00 68.44 330 PRO A O 1
ATOM 2647 N N . THR A 1 331 ? -22.488 -12.009 21.665 1.00 80.06 331 THR A N 1
ATOM 2648 C CA . THR A 1 331 ? -23.142 -11.308 20.555 1.00 80.06 331 THR A CA 1
ATOM 2649 C C . THR A 1 331 ? -24.605 -11.728 20.414 1.00 80.06 331 THR A C 1
ATOM 2651 O O . THR A 1 331 ? -25.012 -12.794 20.882 1.00 80.06 331 THR A O 1
ATOM 2654 N N . VAL A 1 332 ? -25.416 -10.885 19.773 1.00 81.69 332 VAL A N 1
ATOM 2655 C CA . VAL A 1 332 ? -26.800 -11.239 19.423 1.00 81.69 332 VAL A CA 1
ATOM 2656 C C . VAL A 1 332 ? -26.842 -12.446 18.481 1.00 81.69 332 VAL A C 1
ATOM 2658 O O . VAL A 1 332 ? -25.916 -12.672 17.696 1.00 81.69 332 VAL A O 1
ATOM 2661 N N . ASP A 1 333 ? -27.928 -13.216 18.545 1.00 80.38 333 ASP A N 1
ATOM 2662 C CA . ASP A 1 333 ? -28.089 -14.436 17.753 1.00 80.38 333 ASP A CA 1
ATOM 2663 C C . ASP A 1 333 ? -27.868 -14.189 16.254 1.00 80.38 333 ASP A C 1
ATOM 2665 O O . ASP A 1 333 ? -28.374 -13.236 15.660 1.00 80.38 333 ASP A O 1
ATOM 2669 N N . GLY A 1 334 ? -27.095 -15.074 15.621 1.00 72.56 334 GLY A N 1
ATOM 2670 C CA . GLY A 1 334 ? -26.770 -14.975 14.196 1.00 72.56 334 GLY A CA 1
ATOM 2671 C C . GLY A 1 334 ? -25.620 -14.020 13.859 1.00 72.56 334 GLY A C 1
ATOM 2672 O O . GLY A 1 334 ? -25.177 -14.004 12.708 1.00 72.56 334 GLY A O 1
ATOM 2673 N N . ILE A 1 335 ? -25.095 -13.280 14.837 1.00 80.00 335 ILE A N 1
ATOM 2674 C CA . ILE A 1 335 ? -23.902 -12.442 14.711 1.00 80.00 335 ILE A CA 1
ATOM 2675 C C . ILE A 1 335 ? -22.778 -13.043 15.547 1.00 80.00 335 ILE A C 1
ATOM 2677 O O . ILE A 1 335 ? -22.996 -13.540 16.648 1.00 80.00 335 ILE A O 1
ATOM 2681 N N . ARG A 1 336 ? -21.554 -12.984 15.025 1.00 71.19 336 ARG A N 1
ATOM 2682 C CA . ARG A 1 336 ? -20.333 -13.275 15.771 1.00 71.19 336 ARG A CA 1
ATOM 2683 C C . ARG A 1 336 ? -19.381 -12.095 15.690 1.00 71.19 336 ARG A C 1
ATOM 2685 O O . ARG A 1 336 ? -19.210 -11.489 14.631 1.00 71.19 336 ARG A O 1
ATOM 2692 N N . LEU A 1 337 ? -18.734 -11.808 16.812 1.00 66.44 337 LEU A N 1
ATOM 2693 C CA . LEU A 1 337 ? -17.570 -10.939 16.837 1.00 66.44 337 LEU A CA 1
ATOM 2694 C C . LEU A 1 337 ? -16.394 -11.722 16.255 1.00 66.44 337 LEU A C 1
ATOM 2696 O O . LEU A 1 337 ? -16.025 -12.780 16.776 1.00 66.44 337 LEU A O 1
ATOM 2700 N N . VAL A 1 338 ? -15.799 -11.205 15.188 1.00 59.50 338 VAL A N 1
ATOM 2701 C CA . VAL A 1 338 ? -14.545 -11.747 14.676 1.00 59.50 338 VAL A CA 1
ATOM 2702 C C . VAL A 1 338 ? -13.447 -11.192 15.577 1.00 59.50 338 VAL A C 1
ATOM 2704 O O . VAL A 1 338 ? -13.144 -10.003 15.526 1.00 59.50 338 VAL A O 1
ATOM 2707 N N . MET A 1 339 ? -12.922 -12.023 16.485 1.00 43.44 339 MET A N 1
ATOM 2708 C CA . MET A 1 339 ? -11.823 -11.603 17.356 1.00 43.44 339 MET A CA 1
ATOM 2709 C C . MET A 1 339 ? -10.534 -11.653 16.569 1.00 43.44 339 MET A C 1
ATOM 2711 O O . MET A 1 339 ? -10.177 -12.684 16.007 1.00 43.44 339 MET A O 1
ATOM 2715 N N . LEU A 1 340 ? -9.879 -10.507 16.544 1.00 43.31 340 LEU A N 1
ATOM 2716 C CA . LEU A 1 340 ? -8.643 -10.278 15.829 1.00 43.31 340 LEU A CA 1
ATOM 2717 C C . LEU A 1 340 ? -7.513 -10.140 16.845 1.00 43.31 340 LEU A C 1
ATOM 2719 O O . LEU A 1 340 ? -7.778 -9.723 17.980 1.00 43.31 340 LEU A O 1
ATOM 2723 N N . PRO A 1 341 ? -6.266 -10.455 16.468 1.00 32.72 341 PRO A N 1
ATOM 2724 C CA . PRO A 1 341 ? -5.108 -10.010 17.220 1.00 32.72 341 PRO A CA 1
ATOM 2725 C C . PRO A 1 341 ? -5.094 -8.474 17.162 1.00 32.72 341 PRO A C 1
ATOM 2727 O O . PRO A 1 341 ? -4.626 -7.887 16.198 1.00 32.72 341 PRO A O 1
ATOM 2730 N N . ILE A 1 342 ? -5.671 -7.854 18.197 1.00 33.56 342 ILE A N 1
ATOM 2731 C CA . ILE A 1 342 ? -5.726 -6.409 18.467 1.00 33.56 342 ILE A CA 1
ATOM 2732 C C . ILE A 1 342 ? -6.615 -5.626 17.470 1.00 33.56 342 ILE A C 1
ATOM 2734 O O . ILE A 1 342 ? -6.218 -5.385 16.332 1.00 33.56 342 ILE A O 1
ATOM 2738 N N . PRO A 1 343 ? -7.834 -5.199 17.865 1.00 33.28 343 PRO A N 1
ATOM 2739 C CA . PRO A 1 343 ? -8.659 -4.355 17.009 1.00 33.28 343 PRO A CA 1
ATOM 2740 C C . PRO A 1 343 ? -7.990 -2.985 16.766 1.00 33.28 343 PRO A C 1
ATOM 2742 O O . PRO A 1 343 ? -7.518 -2.362 17.721 1.00 33.28 343 PRO A O 1
ATOM 2745 N N . PRO A 1 344 ? -7.985 -2.476 15.523 1.00 36.94 344 PRO A N 1
ATOM 2746 C CA . PRO A 1 344 ? -7.534 -1.125 15.212 1.00 36.94 344 PRO A CA 1
ATOM 2747 C C . PRO A 1 344 ? -8.476 -0.087 15.822 1.00 36.94 344 PRO A C 1
ATOM 2749 O O . PRO A 1 344 ? -9.691 -0.184 15.641 1.00 36.94 344 PRO A O 1
ATOM 2752 N N . SER A 1 345 ? -7.929 0.944 16.468 1.00 41.47 345 SER A N 1
ATOM 2753 C CA . SER A 1 345 ? -8.572 2.266 16.585 1.00 41.47 345 SER A CA 1
ATOM 2754 C C . SER A 1 345 ? -10.059 2.274 16.998 1.00 41.47 345 SER A C 1
ATOM 2756 O O . SER A 1 345 ? -10.870 2.930 16.344 1.00 41.47 345 SER A O 1
ATOM 2758 N N . GLY A 1 346 ? -10.444 1.525 18.035 1.00 52.16 346 GLY A N 1
ATOM 2759 C CA . GLY A 1 346 ? -11.823 1.536 18.541 1.00 52.16 346 GLY A CA 1
ATOM 2760 C C . GLY A 1 346 ? -12.873 1.001 17.557 1.00 52.16 346 GLY A C 1
ATOM 2761 O O . GLY A 1 346 ? -14.039 1.351 17.678 1.00 52.16 346 GLY A O 1
ATOM 2762 N N . LEU A 1 347 ? -12.510 0.172 16.570 1.00 56.75 347 LEU A N 1
ATOM 2763 C CA . LEU A 1 347 ? -13.459 -0.525 15.690 1.00 56.75 347 LEU A CA 1
ATOM 2764 C C . LEU A 1 347 ? -13.479 -2.032 15.997 1.00 56.75 347 LEU A C 1
ATOM 2766 O O . LEU A 1 347 ? -12.445 -2.671 16.169 1.00 56.75 347 LEU A O 1
ATOM 2770 N N . ARG A 1 348 ? -14.670 -2.632 16.008 1.00 63.72 348 ARG A N 1
ATOM 2771 C CA . ARG A 1 348 ? -14.915 -4.071 16.178 1.00 63.72 348 ARG A CA 1
ATOM 2772 C C . ARG A 1 348 ? -15.540 -4.650 14.915 1.00 63.72 348 ARG A C 1
ATOM 2774 O O . ARG A 1 348 ? -16.507 -4.104 14.393 1.00 63.72 348 ARG A O 1
ATOM 2781 N N . CYS A 1 349 ? -15.010 -5.767 14.424 1.00 71.50 349 CYS A N 1
ATOM 2782 C CA . CYS A 1 349 ? -15.528 -6.414 13.220 1.00 71.50 349 CYS A CA 1
ATOM 2783 C C . CYS A 1 349 ? -16.542 -7.503 13.562 1.00 71.50 349 CYS A C 1
ATOM 2785 O O . CYS A 1 349 ? -16.245 -8.447 14.299 1.00 71.50 349 CYS A O 1
ATOM 2787 N N . TYR A 1 350 ? -17.726 -7.403 12.969 1.00 75.62 350 TYR A N 1
ATOM 2788 C CA . TYR A 1 350 ? -18.805 -8.363 13.150 1.00 75.62 350 TYR A CA 1
ATOM 2789 C C . TYR A 1 350 ? -19.121 -9.066 11.845 1.00 75.62 350 TYR A C 1
ATOM 2791 O O . TYR A 1 350 ? -19.007 -8.494 10.763 1.00 75.62 350 TYR A O 1
ATOM 2799 N N . MET A 1 351 ? -19.531 -10.321 11.965 1.00 75.69 351 MET A N 1
ATOM 2800 C CA . MET A 1 351 ? -19.837 -11.179 10.834 1.00 75.69 351 MET A CA 1
ATOM 2801 C C . MET A 1 351 ? -21.062 -12.025 11.144 1.00 75.69 351 MET A C 1
ATOM 2803 O O . MET A 1 351 ? -21.296 -12.413 12.290 1.00 75.69 351 MET A O 1
ATOM 2807 N N . ARG A 1 352 ? -21.837 -12.351 10.118 1.00 76.19 352 ARG A N 1
ATOM 2808 C CA . ARG A 1 352 ? -22.950 -13.291 10.228 1.00 76.19 352 ARG A CA 1
ATOM 2809 C C . ARG A 1 352 ? -22.414 -14.703 10.481 1.00 76.19 352 ARG A C 1
ATOM 2811 O O . ARG A 1 352 ? -21.446 -15.142 9.860 1.00 76.19 352 ARG A O 1
ATOM 2818 N N . SER A 1 353 ? -23.039 -15.428 11.404 1.00 69.88 353 SER A N 1
ATOM 2819 C CA . SER A 1 353 ? -22.533 -16.716 11.905 1.00 69.88 353 SER A CA 1
ATOM 2820 C C . SER A 1 353 ? -22.477 -17.827 10.850 1.00 69.88 353 SER A C 1
ATOM 2822 O O . SER A 1 353 ? -21.660 -18.737 10.972 1.00 69.88 353 SER A O 1
ATOM 2824 N N . TRP A 1 354 ? -23.315 -17.751 9.812 1.00 65.81 354 TRP A N 1
ATOM 2825 C CA . TRP A 1 354 ? -23.381 -18.734 8.725 1.00 65.81 354 TRP A CA 1
ATOM 2826 C C . TRP A 1 354 ? -22.343 -18.508 7.620 1.00 65.81 354 TRP A C 1
ATOM 2828 O O . TRP A 1 354 ? -22.182 -19.376 6.760 1.00 65.81 354 TRP A O 1
ATOM 2838 N N . VAL A 1 355 ? -21.647 -17.366 7.610 1.00 62.34 355 VAL A N 1
ATOM 2839 C CA . VAL A 1 355 ? -20.675 -17.054 6.560 1.00 62.34 355 VAL A CA 1
ATOM 2840 C C . VAL A 1 355 ? -19.443 -17.933 6.760 1.00 62.34 355 VAL A C 1
ATOM 2842 O O . VAL A 1 355 ? -18.712 -17.793 7.738 1.00 62.34 355 VAL A O 1
ATOM 2845 N N . ASN A 1 356 ? -19.222 -18.847 5.820 1.00 51.19 356 ASN A N 1
ATOM 2846 C CA . ASN A 1 356 ? -18.119 -19.802 5.808 1.00 51.19 356 ASN A CA 1
ATOM 2847 C C . ASN A 1 356 ? -17.491 -19.770 4.407 1.00 51.19 356 ASN A C 1
ATOM 2849 O O . ASN A 1 356 ? -18.131 -20.198 3.449 1.00 51.19 356 ASN A O 1
ATOM 2853 N N . GLY A 1 357 ? -16.272 -19.248 4.248 1.00 42.06 357 GLY A N 1
ATOM 2854 C CA . GLY A 1 357 ? -15.645 -19.195 2.924 1.00 42.06 357 GLY A CA 1
ATOM 2855 C C . GLY A 1 357 ? -14.368 -18.368 2.851 1.00 42.06 357 GLY A C 1
ATOM 2856 O O . GLY A 1 357 ? -14.106 -17.532 3.709 1.00 42.06 357 GLY A O 1
ATOM 2857 N N . TRP A 1 358 ? -13.581 -18.626 1.806 1.00 39.97 358 TRP A N 1
ATOM 2858 C CA . TRP A 1 358 ? -12.300 -17.974 1.552 1.00 39.97 358 TRP A CA 1
ATOM 2859 C C . TRP A 1 358 ? -12.446 -16.728 0.674 1.00 39.97 358 TRP A C 1
ATOM 2861 O O . TRP A 1 358 ? -12.838 -16.828 -0.490 1.00 39.97 358 TRP A O 1
ATOM 2871 N N . PHE A 1 359 ? -12.098 -15.566 1.212 1.00 45.47 359 PHE A N 1
ATOM 2872 C CA . PHE A 1 359 ? -11.904 -14.323 0.468 1.00 45.47 359 PHE A CA 1
ATOM 2873 C C . PHE A 1 359 ? -10.822 -13.503 1.172 1.00 45.47 359 PHE A C 1
ATOM 2875 O O . PHE A 1 359 ? -10.671 -13.588 2.396 1.00 45.47 359 PHE A O 1
ATOM 2882 N N . TYR A 1 360 ? -10.038 -12.751 0.402 1.00 40.97 360 TYR A N 1
ATOM 2883 C CA . TYR A 1 360 ? -9.118 -11.784 0.984 1.00 40.97 360 TYR A CA 1
ATOM 2884 C C . TYR A 1 360 ? -9.940 -10.561 1.406 1.00 40.97 360 TYR A C 1
ATOM 2886 O O . TYR A 1 360 ? -10.669 -10.002 0.592 1.00 40.97 360 TYR A O 1
ATOM 2894 N N . SER A 1 361 ? -9.864 -10.162 2.674 1.00 41.44 361 SER A N 1
ATOM 2895 C CA . SER A 1 361 ? -10.436 -8.899 3.141 1.00 41.44 361 SER A CA 1
ATOM 2896 C C . SER A 1 361 ? -9.437 -8.210 4.072 1.00 41.44 361 SER A C 1
ATOM 2898 O O . SER A 1 361 ? -9.099 -8.761 5.117 1.00 41.44 361 SER A O 1
ATOM 2900 N N . PRO A 1 362 ? -8.938 -7.014 3.732 1.00 40.88 362 PRO A N 1
ATOM 2901 C CA . PRO A 1 362 ? -8.094 -6.188 4.568 1.00 40.88 362 PRO A CA 1
ATOM 2902 C C . PRO A 1 362 ? -8.917 -5.359 5.554 1.00 40.88 362 PRO A C 1
ATOM 2904 O O . PRO A 1 362 ? -8.341 -4.524 6.244 1.00 40.88 362 PRO A O 1
ATOM 2907 N N . LEU A 1 363 ? -10.212 -5.661 5.758 1.00 34.47 363 LEU A N 1
ATOM 2908 C CA . LEU A 1 363 ? -10.883 -5.322 7.026 1.00 34.47 363 LEU A CA 1
ATOM 2909 C C . LEU A 1 363 ? -10.140 -5.907 8.247 1.00 34.47 363 LEU A C 1
ATOM 2911 O O . LEU A 1 363 ? -10.477 -5.607 9.390 1.00 34.47 363 LEU A O 1
ATOM 2915 N N . TYR A 1 364 ? -9.102 -6.704 7.986 1.00 40.47 364 TYR A N 1
ATOM 2916 C CA . TYR A 1 364 ? -8.208 -7.345 8.922 1.00 40.47 364 TYR A CA 1
ATOM 2917 C C . TYR A 1 364 ? -6.738 -6.929 8.812 1.00 40.47 364 TYR A C 1
ATOM 2919 O O . TYR A 1 364 ? -5.864 -7.742 9.106 1.00 40.47 364 TYR A O 1
ATOM 2927 N N . THR A 1 365 ? -6.434 -5.678 8.463 1.00 30.72 365 THR A N 1
ATOM 2928 C CA . THR A 1 365 ? -5.140 -5.138 8.894 1.00 30.72 365 THR A CA 1
ATOM 2929 C C . THR A 1 365 ? -5.209 -4.803 10.373 1.00 30.72 365 THR A C 1
ATOM 2931 O O . THR A 1 365 ? -6.051 -4.013 10.793 1.00 30.72 365 THR A O 1
ATOM 2934 N N . ILE A 1 366 ? -4.287 -5.373 11.139 1.00 29.55 366 ILE A N 1
ATOM 2935 C CA . ILE A 1 366 ? -3.761 -4.777 12.361 1.00 29.55 366 ILE A CA 1
ATOM 2936 C C . ILE A 1 366 ? -2.957 -3.551 11.889 1.00 29.55 366 ILE A C 1
ATOM 2938 O O . ILE A 1 366 ? -1.907 -3.756 11.278 1.00 29.55 366 ILE A O 1
ATOM 2942 N N . PRO A 1 367 ? -3.342 -2.281 12.118 1.00 29.53 367 PRO A N 1
ATOM 2943 C CA . PRO A 1 367 ? -2.325 -1.305 12.416 1.00 29.53 367 PRO A CA 1
ATOM 2944 C C . PRO A 1 367 ? -1.831 -1.721 13.791 1.00 29.53 367 PRO A C 1
ATOM 2946 O O . PRO A 1 367 ? -2.492 -1.496 14.807 1.00 29.53 367 PRO A O 1
ATOM 2949 N N . PHE A 1 368 ? -0.654 -2.333 13.844 1.00 30.19 368 PHE A N 1
ATOM 2950 C CA . PHE A 1 368 ? 0.175 -2.048 14.998 1.00 30.19 368 PHE A CA 1
ATOM 2951 C C . PHE A 1 368 ? 0.531 -0.575 14.879 1.00 30.19 368 PHE A C 1
ATOM 2953 O O . PHE A 1 368 ? 1.454 -0.204 14.162 1.00 30.19 368 PHE A O 1
ATOM 2960 N N . ASN A 1 369 ? -0.324 0.260 15.457 1.00 40.72 369 ASN A N 1
ATOM 2961 C CA . ASN A 1 369 ? 0.018 1.409 16.271 1.00 40.72 369 ASN A CA 1
ATOM 2962 C C . ASN A 1 369 ? -1.255 2.223 16.502 1.00 40.72 369 ASN A C 1
ATOM 2964 O O . ASN A 1 369 ? -2.099 2.397 15.622 1.00 40.72 369 ASN A O 1
ATOM 2968 N N . SER A 1 370 ? -1.364 2.737 17.717 1.00 54.50 370 SER A N 1
ATOM 2969 C CA . SER A 1 370 ? -1.900 4.063 17.977 1.00 54.50 370 SER A CA 1
ATOM 2970 C C . SER A 1 370 ? -1.819 4.986 16.758 1.00 54.50 370 SER A C 1
ATOM 2972 O O . SER A 1 370 ? -0.776 5.064 16.101 1.00 54.50 370 SER A O 1
ATOM 2974 N N . ARG A 1 371 ? -2.929 5.656 16.415 1.00 70.12 371 ARG A N 1
ATOM 2975 C CA . ARG A 1 371 ? -2.973 6.523 15.232 1.00 70.12 371 ARG A CA 1
ATOM 2976 C C . ARG A 1 371 ? -1.881 7.564 15.402 1.00 70.12 371 ARG A C 1
ATOM 2978 O O . ARG A 1 371 ? -1.711 8.104 16.488 1.00 70.12 371 ARG A O 1
ATOM 2985 N N . LYS A 1 372 ? -1.108 7.809 14.355 1.00 82.38 372 LYS A N 1
ATOM 2986 C CA . LYS A 1 372 ? -0.018 8.776 14.419 1.00 82.38 372 LYS A CA 1
ATOM 2987 C C . LYS A 1 372 ? -0.440 10.023 13.667 1.00 82.38 372 LYS A C 1
ATOM 2989 O O . LYS A 1 372 ? -0.877 9.922 12.520 1.00 82.38 372 LYS A O 1
ATOM 2994 N N . PHE A 1 373 ? -0.360 11.172 14.315 1.00 91.75 373 PHE A N 1
ATOM 2995 C CA . PHE A 1 373 ? -0.703 12.470 13.759 1.00 91.75 373 PHE A CA 1
ATOM 2996 C C . PHE A 1 373 ? 0.507 13.379 13.875 1.00 91.75 373 PHE A C 1
ATOM 2998 O O . PHE A 1 373 ? 1.130 13.445 14.932 1.00 91.75 373 PHE A O 1
ATOM 3005 N N . ALA A 1 374 ? 0.835 14.079 12.796 1.00 95.94 374 ALA A N 1
ATOM 3006 C CA . ALA A 1 374 ? 1.897 15.065 12.813 1.00 95.94 374 ALA A CA 1
ATOM 3007 C C . ALA A 1 374 ? 1.452 16.379 12.181 1.00 95.94 374 ALA A C 1
ATOM 3009 O O . ALA A 1 374 ? 0.783 16.383 11.148 1.00 95.94 374 ALA A O 1
ATOM 3010 N N . LEU A 1 375 ? 1.857 17.489 12.784 1.00 97.31 375 LEU A N 1
ATOM 3011 C CA . LEU A 1 375 ? 1.871 18.796 12.143 1.00 97.31 375 LEU A CA 1
ATOM 3012 C C . LEU A 1 375 ? 3.328 19.166 11.869 1.00 97.31 375 LEU A C 1
ATOM 3014 O O . LEU A 1 375 ? 4.133 19.208 12.793 1.00 97.31 375 LEU A O 1
ATOM 3018 N N . VAL A 1 376 ? 3.653 19.410 10.604 1.00 97.00 376 VAL A N 1
ATOM 3019 C CA . VAL A 1 376 ? 5.007 19.689 10.119 1.00 97.00 376 VAL A CA 1
ATOM 3020 C C . VAL A 1 376 ? 5.005 21.067 9.464 1.00 97.00 376 VAL A C 1
ATOM 3022 O O . VAL A 1 376 ? 4.225 21.313 8.544 1.00 97.00 376 VAL A O 1
ATOM 3025 N N . VAL A 1 377 ? 5.850 21.975 9.940 1.00 95.31 377 VAL A N 1
ATOM 3026 C CA . VAL A 1 377 ? 5.854 23.385 9.528 1.00 95.31 377 VAL A CA 1
ATOM 3027 C C . VAL A 1 377 ? 7.248 23.800 9.063 1.00 95.31 377 VAL A C 1
ATOM 3029 O O . VAL A 1 377 ? 8.219 23.554 9.770 1.00 95.31 377 VAL A O 1
ATOM 3032 N N . GLY A 1 378 ? 7.339 24.442 7.895 1.00 92.12 378 GLY A N 1
ATOM 3033 C CA . GLY A 1 378 ? 8.558 25.068 7.368 1.00 92.12 378 GLY A CA 1
ATOM 3034 C C . GLY A 1 378 ? 8.259 26.482 6.867 1.00 92.12 378 GLY A C 1
ATOM 3035 O O . GLY A 1 378 ? 7.453 26.628 5.950 1.00 92.12 378 GLY A O 1
ATOM 3036 N N . VAL A 1 379 ? 8.847 27.524 7.462 1.00 81.25 379 VAL A N 1
ATOM 3037 C CA . VAL A 1 379 ? 8.325 28.903 7.326 1.00 81.25 379 VAL A CA 1
ATOM 3038 C C . VAL A 1 379 ? 8.975 29.756 6.232 1.00 81.25 379 VAL A C 1
ATOM 3040 O O . VAL A 1 379 ? 8.248 30.281 5.394 1.00 81.25 379 VAL A O 1
ATOM 3043 N N . ALA A 1 380 ? 10.292 29.978 6.248 1.00 64.44 380 ALA A N 1
ATOM 3044 C CA . ALA A 1 380 ? 10.866 31.137 5.547 1.00 64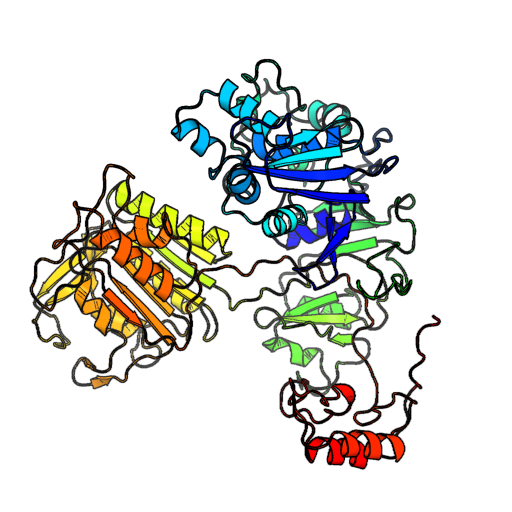.44 380 ALA A CA 1
ATOM 3045 C C . ALA A 1 380 ? 11.575 30.786 4.227 1.00 64.44 380 ALA A C 1
ATOM 3047 O O . ALA A 1 380 ? 11.132 31.231 3.166 1.00 64.44 380 ALA A O 1
ATOM 3048 N N . ASP A 1 381 ? 12.623 29.955 4.276 1.00 67.69 381 ASP A N 1
ATOM 3049 C CA . ASP A 1 381 ? 13.551 29.753 3.155 1.00 67.69 381 ASP A CA 1
ATOM 3050 C C . ASP A 1 381 ? 13.554 28.323 2.587 1.00 67.69 381 ASP A C 1
ATOM 3052 O O . ASP A 1 381 ? 13.016 27.380 3.172 1.00 67.69 381 ASP A O 1
ATOM 3056 N N . ARG A 1 382 ? 14.177 28.151 1.405 1.00 67.44 382 ARG A N 1
ATOM 3057 C CA . ARG A 1 382 ? 14.302 26.857 0.694 1.00 67.44 382 ARG A CA 1
ATOM 3058 C C . ARG A 1 382 ? 14.794 25.737 1.617 1.00 67.44 382 ARG A C 1
ATOM 3060 O O . ARG A 1 382 ? 14.333 24.609 1.482 1.00 67.44 382 ARG A O 1
ATOM 3067 N N . ILE A 1 383 ? 15.707 26.053 2.532 1.00 71.56 383 ILE A N 1
ATOM 3068 C CA . ILE A 1 383 ? 16.307 25.104 3.472 1.00 71.56 383 ILE A CA 1
ATOM 3069 C C . ILE A 1 383 ? 15.270 24.622 4.499 1.00 71.56 383 ILE A C 1
ATOM 3071 O O . ILE A 1 383 ? 15.018 23.424 4.585 1.00 71.56 383 ILE A O 1
ATOM 3075 N N . MET A 1 384 ? 14.562 25.540 5.159 1.00 80.88 384 MET A N 1
ATOM 3076 C CA . MET A 1 384 ? 13.504 25.222 6.132 1.00 80.88 384 MET A CA 1
ATOM 3077 C C . MET A 1 384 ? 12.322 24.468 5.499 1.00 80.88 384 MET A C 1
ATOM 3079 O O . MET A 1 384 ? 11.721 23.573 6.097 1.00 80.88 384 MET A O 1
ATOM 3083 N N . ILE A 1 385 ? 11.989 24.800 4.246 1.00 74.44 385 ILE A N 1
ATOM 3084 C CA . ILE A 1 385 ? 10.990 24.059 3.462 1.00 74.44 385 ILE A CA 1
ATOM 3085 C C . ILE A 1 385 ? 11.484 22.636 3.183 1.00 74.44 385 ILE A C 1
ATOM 3087 O O . ILE A 1 385 ? 10.720 21.681 3.333 1.00 74.44 385 ILE A O 1
ATOM 3091 N N . ASN A 1 386 ? 12.749 22.469 2.795 1.00 74.62 386 ASN A N 1
ATOM 3092 C CA . ASN A 1 386 ? 13.329 21.152 2.557 1.00 74.62 386 ASN A CA 1
ATOM 3093 C C . ASN A 1 386 ? 13.354 20.307 3.832 1.00 74.62 386 ASN A C 1
ATOM 3095 O O . ASN A 1 386 ? 13.059 19.110 3.766 1.00 74.62 386 ASN A O 1
ATOM 3099 N N . ASP A 1 387 ? 13.678 20.907 4.973 1.00 82.50 387 ASP A N 1
ATOM 3100 C CA . ASP A 1 387 ? 13.678 20.266 6.286 1.00 82.50 387 ASP A CA 1
ATOM 3101 C C . ASP A 1 387 ? 12.298 19.714 6.640 1.00 82.50 387 ASP A C 1
ATOM 3103 O O . ASP A 1 387 ? 12.140 18.497 6.800 1.00 82.50 387 ASP A O 1
ATOM 3107 N N . ALA A 1 388 ? 11.275 20.572 6.595 1.00 82.06 388 ALA A N 1
ATOM 3108 C CA . ALA A 1 388 ? 9.881 20.174 6.759 1.00 82.06 388 ALA A CA 1
ATOM 3109 C C . ALA A 1 388 ? 9.476 19.063 5.774 1.00 82.06 388 ALA A C 1
ATOM 3111 O O . ALA A 1 388 ? 8.845 18.081 6.168 1.00 82.06 388 ALA A O 1
ATOM 3112 N N . MET A 1 389 ? 9.889 19.145 4.507 1.00 76.69 389 MET A N 1
ATOM 3113 C CA . MET A 1 389 ? 9.596 18.102 3.522 1.00 76.69 389 MET A CA 1
ATOM 3114 C C . MET A 1 389 ? 10.269 16.763 3.846 1.00 76.69 389 MET A C 1
ATOM 3116 O O . MET A 1 389 ? 9.650 15.718 3.658 1.00 76.69 389 MET A O 1
ATOM 3120 N N . SER A 1 390 ? 11.492 16.750 4.380 1.00 80.75 390 SER A N 1
ATOM 3121 C CA . SER A 1 390 ? 12.152 15.502 4.799 1.00 80.75 390 SER A CA 1
ATOM 3122 C C . SER A 1 390 ? 11.444 14.818 5.948 1.00 80.75 390 SER A C 1
ATOM 3124 O O . SER A 1 390 ? 11.264 13.597 5.939 1.00 80.75 390 SER A O 1
ATOM 3126 N N . VAL A 1 391 ? 11.027 15.611 6.929 1.00 84.19 391 VAL A N 1
ATOM 3127 C CA . VAL A 1 391 ? 10.255 15.114 8.061 1.00 84.19 391 VAL A CA 1
ATOM 3128 C C . VAL A 1 391 ? 8.913 14.584 7.570 1.00 84.19 391 VAL A C 1
ATOM 3130 O O . VAL A 1 391 ? 8.564 13.446 7.880 1.00 84.19 391 VAL A O 1
ATOM 3133 N N . TYR A 1 392 ? 8.211 15.338 6.719 1.00 83.31 392 TYR A N 1
ATOM 3134 C CA . TYR A 1 392 ? 6.984 14.883 6.070 1.00 83.31 392 TYR A CA 1
ATOM 3135 C C . TYR A 1 392 ? 7.180 13.536 5.365 1.00 83.31 392 TYR A C 1
ATOM 3137 O O . TYR A 1 392 ? 6.423 12.609 5.641 1.00 83.31 392 TYR A O 1
ATOM 3145 N N . TYR A 1 393 ? 8.207 13.378 4.523 1.00 67.94 393 TYR A N 1
ATOM 3146 C CA . TYR A 1 393 ? 8.443 12.122 3.807 1.00 67.94 393 TYR A CA 1
ATOM 3147 C C . TYR A 1 393 ? 8.753 10.955 4.750 1.00 67.94 393 TYR A C 1
ATOM 3149 O O . TYR A 1 393 ? 8.193 9.871 4.577 1.00 67.94 393 TYR A O 1
ATOM 3157 N N . LYS A 1 394 ? 9.585 11.163 5.780 1.00 76.69 394 LYS A N 1
ATOM 3158 C CA . LYS A 1 394 ? 9.920 10.117 6.763 1.00 76.69 394 LYS A CA 1
ATOM 3159 C C . LYS A 1 394 ? 8.691 9.677 7.565 1.00 76.69 394 LYS A C 1
ATOM 3161 O O . LYS A 1 394 ? 8.492 8.481 7.776 1.00 76.69 394 LYS A O 1
ATOM 3166 N N . LEU A 1 395 ? 7.834 10.618 7.958 1.00 77.88 395 LEU A N 1
ATOM 3167 C CA . LEU A 1 395 ? 6.602 10.340 8.701 1.00 77.88 395 LEU A CA 1
ATOM 3168 C C . LEU A 1 395 ? 5.506 9.737 7.813 1.00 77.88 395 LEU A C 1
ATOM 3170 O O . LEU A 1 395 ? 4.852 8.775 8.213 1.00 77.88 395 LEU A O 1
ATOM 3174 N N . ALA A 1 396 ? 5.331 10.238 6.591 1.00 69.19 396 ALA A N 1
ATOM 3175 C CA . ALA A 1 396 ? 4.388 9.686 5.623 1.00 69.19 396 ALA A CA 1
ATOM 3176 C C . ALA A 1 396 ? 4.754 8.237 5.257 1.00 69.19 396 ALA A C 1
ATOM 3178 O O . ALA A 1 396 ? 3.885 7.365 5.270 1.00 69.19 396 ALA A O 1
ATOM 3179 N N . LYS A 1 397 ? 6.049 7.944 5.050 1.00 58.78 397 LYS A N 1
ATOM 3180 C CA . LYS A 1 397 ? 6.578 6.575 4.885 1.00 58.78 397 LYS A CA 1
ATOM 3181 C C . LYS A 1 397 ? 6.218 5.681 6.070 1.00 58.78 397 LYS A C 1
ATOM 3183 O O . LYS A 1 397 ? 5.843 4.525 5.897 1.00 58.78 397 LYS A O 1
ATOM 3188 N N . ALA A 1 398 ? 6.289 6.237 7.274 1.00 62.03 398 ALA A N 1
ATOM 3189 C CA . ALA A 1 398 ? 5.906 5.579 8.512 1.00 62.03 398 ALA A CA 1
ATOM 3190 C C . ALA A 1 398 ? 4.386 5.587 8.790 1.00 62.03 398 ALA A C 1
ATOM 3192 O O . ALA A 1 398 ? 3.990 5.273 9.912 1.00 62.03 398 ALA A O 1
ATOM 3193 N N . GLY A 1 399 ? 3.550 5.952 7.809 1.00 64.50 399 GLY A N 1
ATOM 3194 C CA . GLY A 1 399 ? 2.084 5.930 7.863 1.00 64.50 399 GLY A CA 1
ATOM 3195 C C . GLY A 1 399 ? 1.454 6.895 8.867 1.00 64.50 399 GLY A C 1
ATOM 3196 O O . GLY A 1 399 ? 0.378 6.624 9.403 1.00 64.50 399 GLY A O 1
ATOM 3197 N N . TRP A 1 400 ? 2.120 8.017 9.140 1.00 81.00 400 TRP A N 1
ATOM 3198 C CA . TRP A 1 400 ? 1.552 9.103 9.931 1.00 81.00 400 TRP A CA 1
ATOM 3199 C C . TRP A 1 400 ? 0.522 9.893 9.116 1.00 81.00 400 TRP A C 1
ATOM 3201 O O . TRP A 1 400 ? 0.692 10.138 7.924 1.00 81.00 400 TRP A O 1
ATOM 3211 N N . ASN A 1 401 ? -0.530 10.365 9.781 1.00 83.25 401 ASN A N 1
ATOM 3212 C CA . ASN A 1 401 ? -1.422 11.386 9.248 1.00 83.25 401 ASN A CA 1
ATOM 3213 C C . ASN A 1 401 ? -0.719 12.733 9.412 1.00 83.25 401 ASN A C 1
ATOM 3215 O O . ASN A 1 401 ? -0.702 13.280 10.514 1.00 83.25 401 ASN A O 1
ATOM 3219 N N . VAL A 1 402 ? -0.105 13.246 8.349 1.00 88.88 402 VAL A N 1
ATOM 3220 C CA . VAL A 1 402 ? 0.695 14.474 8.416 1.00 88.88 402 VAL A CA 1
ATOM 3221 C C . VAL A 1 402 ? -0.056 15.644 7.787 1.00 88.88 402 VAL A C 1
ATOM 3223 O O . VAL A 1 402 ? -0.500 15.560 6.643 1.00 88.88 402 VAL A O 1
ATOM 3226 N N . ARG A 1 403 ? -0.172 16.758 8.513 1.00 92.62 403 ARG A N 1
ATOM 3227 C CA . ARG A 1 403 ? -0.466 18.071 7.931 1.00 92.62 403 ARG A CA 1
ATOM 3228 C C . ARG A 1 403 ? 0.834 18.828 7.757 1.00 92.62 403 ARG A C 1
ATOM 3230 O O . ARG A 1 403 ? 1.596 18.945 8.710 1.00 92.62 403 ARG A O 1
ATOM 3237 N N . VAL A 1 404 ? 1.062 19.350 6.558 1.00 90.62 404 VAL A N 1
ATOM 3238 C CA . VAL A 1 404 ? 2.264 20.114 6.232 1.00 90.62 404 VAL A CA 1
ATOM 3239 C C . VAL A 1 404 ? 1.897 21.555 5.878 1.00 90.62 404 VAL A C 1
ATOM 3241 O O . VAL A 1 404 ? 0.954 21.779 5.118 1.00 90.62 404 VAL A O 1
ATOM 3244 N N . LEU A 1 405 ? 2.615 22.522 6.448 1.00 87.88 405 LEU A N 1
ATOM 3245 C CA . LEU A 1 405 ? 2.494 23.951 6.152 1.00 87.88 405 LEU A CA 1
ATOM 3246 C C . LEU A 1 405 ? 3.864 24.470 5.716 1.00 87.88 405 LEU A C 1
ATOM 3248 O O . LEU A 1 405 ? 4.828 24.356 6.468 1.00 87.88 405 LEU A O 1
ATOM 3252 N N . LEU A 1 406 ? 3.954 25.010 4.502 1.00 86.25 406 LEU A N 1
ATOM 3253 C CA . LEU A 1 406 ? 5.218 25.405 3.876 1.00 86.25 406 LEU A CA 1
ATOM 3254 C C . LEU A 1 406 ? 5.178 26.848 3.387 1.00 86.25 406 LEU A C 1
ATOM 3256 O O . LEU A 1 406 ? 4.199 27.267 2.752 1.00 86.25 406 LEU A O 1
ATOM 3260 N N . GLY A 1 407 ? 6.269 27.576 3.606 1.00 83.88 407 GLY A N 1
ATOM 3261 C CA . GLY A 1 407 ? 6.467 28.919 3.085 1.00 83.88 407 GLY A CA 1
ATOM 3262 C C . GLY A 1 407 ? 5.298 29.831 3.450 1.00 83.88 407 GLY A C 1
ATOM 3263 O O . GLY A 1 407 ? 4.837 29.888 4.588 1.00 83.88 407 GLY A O 1
ATOM 3264 N N . TRP A 1 408 ? 4.718 30.436 2.417 1.00 79.00 408 TRP A N 1
ATOM 3265 C CA . TRP A 1 408 ? 3.585 31.355 2.518 1.00 79.00 408 TRP A CA 1
ATOM 3266 C C . TRP A 1 408 ? 2.299 30.775 3.123 1.00 79.00 408 TRP A C 1
ATOM 3268 O O . TRP A 1 408 ? 1.396 31.533 3.470 1.00 79.00 408 TRP A O 1
ATOM 3278 N N . THR A 1 409 ? 2.187 29.449 3.255 1.00 84.00 409 THR A N 1
ATOM 3279 C CA . THR A 1 409 ? 1.042 28.807 3.924 1.00 84.00 409 THR A CA 1
ATOM 3280 C C . THR A 1 409 ? 1.239 28.640 5.431 1.00 84.00 409 THR A C 1
ATOM 3282 O O . THR A 1 409 ? 0.258 28.414 6.139 1.00 84.00 409 THR A O 1
ATOM 3285 N N . ALA A 1 410 ? 2.462 28.795 5.943 1.00 89.56 410 ALA A N 1
ATOM 3286 C CA . ALA A 1 410 ? 2.802 28.694 7.362 1.00 89.56 410 ALA A CA 1
ATOM 3287 C C . ALA A 1 410 ? 2.529 30.008 8.124 1.00 89.56 410 ALA A C 1
ATOM 3289 O O . ALA A 1 410 ? 3.381 30.516 8.852 1.00 89.56 410 ALA A O 1
ATOM 3290 N N . THR A 1 411 ? 1.338 30.578 7.929 1.00 92.00 411 THR A N 1
ATOM 3291 C CA . THR A 1 411 ? 0.868 31.754 8.675 1.00 92.00 411 THR A CA 1
ATOM 3292 C C . THR A 1 411 ? 0.453 31.374 10.093 1.00 92.00 411 THR A C 1
ATOM 3294 O O . THR A 1 411 ? 0.117 30.213 10.351 1.00 92.00 411 THR A O 1
ATOM 3297 N N . TYR A 1 412 ? 0.406 32.352 10.996 1.00 93.69 412 TYR A N 1
ATOM 3298 C CA . TYR A 1 412 ? -0.072 32.173 12.368 1.00 93.69 412 TYR A CA 1
ATOM 3299 C C . TYR A 1 412 ? -1.403 31.423 12.440 1.00 93.69 412 TYR A C 1
ATOM 3301 O O . TYR A 1 412 ? -1.485 30.359 13.052 1.00 93.69 412 TYR A O 1
ATOM 3309 N N . ASP A 1 413 ? -2.425 31.906 11.731 1.00 93.81 413 ASP A N 1
ATOM 3310 C CA . ASP A 1 413 ? -3.759 31.299 11.747 1.00 93.81 413 ASP A CA 1
ATOM 3311 C C . ASP A 1 413 ? -3.745 29.836 11.279 1.00 93.81 413 ASP A C 1
ATOM 3313 O O . ASP A 1 413 ? -4.442 28.988 11.842 1.00 93.81 413 ASP A O 1
ATOM 3317 N N . ASN A 1 414 ? -2.928 29.511 10.273 1.00 91.75 414 ASN A N 1
ATOM 3318 C CA . ASN A 1 414 ? -2.831 28.152 9.749 1.00 91.75 414 ASN A CA 1
ATOM 3319 C C . ASN A 1 414 ? -2.076 27.224 10.702 1.00 91.75 414 ASN A C 1
ATOM 3321 O O . ASN A 1 414 ? -2.493 26.077 10.879 1.00 91.75 414 ASN A O 1
ATOM 3325 N N . ILE A 1 415 ? -1.005 27.705 11.340 1.00 95.19 415 ILE A N 1
ATOM 3326 C CA . ILE A 1 415 ? -0.269 26.944 12.356 1.00 95.19 415 ILE A CA 1
ATOM 3327 C C . ILE A 1 415 ? -1.182 26.679 13.555 1.00 95.19 415 ILE A C 1
ATOM 3329 O O . ILE A 1 415 ? -1.321 25.530 13.973 1.00 95.19 415 ILE A O 1
ATOM 3333 N N . MET A 1 416 ? -1.912 27.690 14.029 1.00 94.81 416 MET A N 1
ATOM 3334 C CA . MET A 1 416 ? -2.889 27.548 15.111 1.00 94.81 416 MET A CA 1
ATOM 3335 C C . MET A 1 416 ? -4.033 26.596 14.738 1.00 94.81 416 MET A C 1
ATOM 3337 O O . MET A 1 416 ? -4.449 25.766 15.550 1.00 94.81 416 MET A O 1
ATOM 3341 N N . ALA A 1 417 ? -4.533 26.645 13.501 1.00 93.06 417 ALA A N 1
ATOM 3342 C CA . ALA A 1 417 ? -5.517 25.683 13.000 1.00 93.06 417 ALA A CA 1
ATOM 3343 C C . ALA A 1 417 ? -4.941 24.258 12.896 1.00 93.06 417 ALA A C 1
ATOM 3345 O O . ALA A 1 417 ? -5.651 23.277 13.134 1.00 93.06 417 ALA A O 1
ATOM 3346 N N . GLY A 1 418 ? -3.656 24.132 12.562 1.00 92.69 418 GLY A N 1
ATOM 3347 C CA . GLY A 1 418 ? -2.911 22.878 12.553 1.00 92.69 418 GLY A CA 1
ATOM 3348 C C . GLY A 1 418 ? -2.769 22.277 13.950 1.00 92.69 418 GLY A C 1
ATOM 3349 O O . GLY A 1 418 ? -3.062 21.096 14.131 1.00 92.69 418 GLY A O 1
ATOM 3350 N N . LEU A 1 419 ? -2.379 23.082 14.942 1.00 95.12 419 LEU A N 1
ATOM 3351 C CA . LEU A 1 419 ? -2.223 22.654 16.336 1.00 95.12 419 LEU A CA 1
ATOM 3352 C C . LEU A 1 419 ? -3.573 22.257 16.938 1.00 95.12 419 LEU A C 1
ATOM 3354 O O . LEU A 1 419 ? -3.698 21.188 17.532 1.00 95.12 419 LEU A O 1
ATOM 3358 N N . ASN A 1 420 ? -4.622 23.039 16.669 1.00 92.75 420 ASN A N 1
ATOM 3359 C CA . ASN A 1 420 ? -5.992 22.675 17.032 1.00 92.75 420 ASN A CA 1
ATOM 3360 C C . ASN A 1 420 ? -6.447 21.375 16.362 1.00 92.75 420 ASN A C 1
ATOM 3362 O O . ASN A 1 420 ? -7.156 20.573 16.969 1.00 92.75 420 ASN A O 1
ATOM 3366 N N . TRP A 1 421 ? -6.070 21.135 15.106 1.00 94.62 421 TRP A N 1
ATOM 3367 C CA . TRP A 1 421 ? -6.353 19.858 14.462 1.00 94.62 421 TRP A CA 1
ATOM 3368 C C . TRP A 1 421 ? -5.615 18.704 15.138 1.00 94.62 421 TRP A C 1
ATOM 3370 O O . TRP A 1 421 ? -6.240 17.674 15.385 1.00 94.62 421 TRP A O 1
ATOM 3380 N N . LEU A 1 422 ? -4.337 18.878 15.475 1.00 92.44 422 LEU A N 1
ATOM 3381 C CA . LEU A 1 422 ? -3.551 17.857 16.162 1.00 92.44 422 LEU A CA 1
ATOM 3382 C C . LEU A 1 422 ? -4.189 17.508 17.517 1.00 92.44 422 LEU A C 1
ATOM 3384 O O . LEU A 1 422 ? -4.438 16.333 17.784 1.00 92.44 422 LEU A O 1
ATOM 3388 N N . ALA A 1 423 ? -4.568 18.523 18.302 1.00 90.19 423 ALA A N 1
ATOM 3389 C CA . ALA A 1 423 ? -5.273 18.374 19.578 1.00 90.19 423 ALA A CA 1
ATOM 3390 C C . ALA A 1 423 ? -6.634 17.665 19.446 1.00 90.19 423 ALA A C 1
ATOM 3392 O O . ALA A 1 423 ? -6.990 16.843 20.285 1.00 90.19 423 ALA A O 1
ATOM 3393 N N . ASN A 1 424 ? -7.382 17.932 18.370 1.00 87.69 424 ASN A N 1
ATOM 3394 C CA . ASN A 1 424 ? -8.694 17.321 18.133 1.00 87.69 424 ASN A CA 1
ATOM 3395 C C . ASN A 1 424 ? -8.639 15.877 17.609 1.00 87.69 424 ASN A C 1
ATOM 3397 O O . ASN A 1 424 ? -9.651 15.180 17.660 1.00 87.69 424 ASN A O 1
ATOM 3401 N N . ASN A 1 425 ? -7.509 15.440 17.045 1.00 82.00 425 ASN A N 1
ATOM 3402 C CA . ASN A 1 425 ? -7.415 14.141 16.370 1.00 82.00 425 ASN A CA 1
ATOM 3403 C C . ASN A 1 425 ? -6.574 13.122 17.142 1.00 82.00 425 ASN A C 1
ATOM 3405 O O . ASN A 1 425 ? -6.914 11.937 17.128 1.00 82.00 425 ASN A O 1
ATOM 3409 N N . ALA A 1 426 ? -5.519 13.562 17.833 1.00 83.25 426 ALA A N 1
ATOM 3410 C CA . ALA A 1 426 ? -4.684 12.681 18.638 1.00 83.25 426 ALA A CA 1
ATOM 3411 C C . ALA A 1 426 ? -5.345 12.385 19.995 1.00 83.25 426 ALA A C 1
ATOM 3413 O O . ALA A 1 426 ? -5.373 13.227 20.894 1.00 83.25 426 ALA A O 1
ATOM 3414 N N . GLY A 1 427 ? -5.878 11.170 20.146 1.00 78.50 427 GLY A N 1
ATOM 3415 C CA . GLY A 1 427 ? -6.387 10.669 21.421 1.00 78.50 427 GLY A CA 1
ATOM 3416 C C . GLY A 1 427 ? -5.275 10.289 22.407 1.00 78.50 427 GLY A C 1
ATOM 3417 O O . GLY A 1 427 ? -4.094 10.298 22.075 1.00 78.50 427 GLY A O 1
ATOM 3418 N N . LEU A 1 428 ? -5.665 9.886 23.621 1.00 76.69 428 LEU A N 1
ATOM 3419 C CA . LEU A 1 428 ? -4.753 9.537 24.728 1.00 76.69 428 LEU A CA 1
ATOM 3420 C C . LEU A 1 428 ? -3.649 8.537 24.351 1.00 76.69 428 LEU A C 1
ATOM 3422 O O . LEU A 1 428 ? -2.517 8.680 24.799 1.00 76.69 428 LEU A O 1
ATOM 3426 N N . ASN A 1 429 ? -3.972 7.543 23.525 1.00 73.69 429 ASN A N 1
ATOM 3427 C CA . ASN A 1 429 ? -3.028 6.500 23.127 1.00 73.69 429 ASN A CA 1
ATOM 3428 C C . ASN A 1 429 ? -2.360 6.784 21.778 1.00 73.69 429 ASN A C 1
ATOM 3430 O O . ASN A 1 429 ? -1.466 6.046 21.406 1.00 73.69 429 ASN A O 1
ATOM 3434 N N . ASP A 1 430 ? -2.787 7.803 21.032 1.00 81.50 430 ASP A N 1
ATOM 3435 C CA . ASP A 1 430 ? -2.290 8.111 19.686 1.00 81.50 430 ASP A CA 1
ATOM 3436 C C . ASP A 1 430 ? -0.909 8.780 19.739 1.00 81.50 430 ASP A C 1
ATOM 3438 O O . ASP A 1 430 ? -0.632 9.496 20.691 1.00 81.50 430 ASP A O 1
ATOM 3442 N N . TYR A 1 431 ? -0.048 8.598 18.734 1.00 86.94 431 TYR A N 1
ATOM 3443 C CA . TYR A 1 431 ? 1.188 9.386 18.625 1.00 86.94 431 TYR A CA 1
ATOM 3444 C C . TYR A 1 431 ? 0.865 10.771 18.066 1.00 86.94 431 TYR A C 1
ATOM 3446 O O . TYR A 1 431 ? 0.201 10.888 17.036 1.00 86.94 431 TYR A O 1
ATOM 3454 N N . ALA A 1 432 ? 1.349 11.816 18.724 1.00 93.19 432 ALA A N 1
ATOM 3455 C CA . ALA A 1 432 ? 1.241 13.195 18.269 1.00 93.19 432 ALA A CA 1
ATOM 3456 C C . ALA A 1 432 ? 2.639 13.784 18.104 1.00 93.19 432 ALA A C 1
ATOM 3458 O O . ALA A 1 432 ? 3.438 13.710 19.031 1.00 93.19 432 ALA A O 1
ATOM 3459 N N . LEU A 1 433 ? 2.924 14.385 16.954 1.00 95.69 433 LEU A N 1
ATOM 3460 C CA . LEU A 1 433 ? 4.189 15.060 16.684 1.00 95.69 433 LEU A CA 1
ATOM 3461 C C . LEU A 1 433 ? 3.930 16.474 16.165 1.00 95.69 433 LEU A C 1
ATOM 3463 O O . LEU A 1 433 ? 3.175 16.669 15.215 1.00 95.69 433 LEU A O 1
ATOM 3467 N N . PHE A 1 434 ? 4.584 17.462 16.757 1.00 97.38 434 PHE A N 1
ATOM 3468 C CA . PHE A 1 434 ? 4.714 18.788 16.173 1.00 97.38 434 PHE A CA 1
ATOM 3469 C C . PHE A 1 434 ? 6.171 19.007 15.777 1.00 97.38 434 PHE A C 1
ATOM 3471 O O . PHE A 1 434 ? 7.066 18.839 16.599 1.00 97.38 434 PHE A O 1
ATOM 3478 N N . TYR A 1 435 ? 6.397 19.346 14.514 1.00 97.31 435 TYR A N 1
ATOM 3479 C CA . TYR A 1 435 ? 7.707 19.692 13.985 1.00 97.31 435 TYR A CA 1
ATOM 3480 C C . TYR A 1 435 ? 7.659 21.092 13.378 1.00 97.31 435 TYR A C 1
ATOM 3482 O O . TYR A 1 435 ? 6.770 21.388 12.572 1.00 97.31 435 TYR A O 1
ATOM 3490 N N . PHE A 1 436 ? 8.642 21.916 13.720 1.00 95.69 436 PHE A N 1
ATOM 3491 C CA . PHE A 1 436 ? 8.802 23.266 13.201 1.00 95.69 436 PHE A CA 1
ATOM 3492 C C . PHE A 1 436 ? 10.237 23.489 12.726 1.00 95.69 436 PHE A C 1
ATOM 3494 O O . PHE A 1 436 ? 11.168 23.193 13.464 1.00 95.69 436 PHE A O 1
ATOM 3501 N N . SER A 1 437 ? 10.400 24.046 11.526 1.00 93.00 437 SER A N 1
ATOM 3502 C CA . SER A 1 437 ? 11.662 24.582 11.013 1.00 93.00 437 SER A CA 1
ATOM 3503 C C . SER A 1 437 ? 11.450 26.021 10.550 1.00 93.00 437 SER A C 1
ATOM 3505 O O . SER A 1 437 ? 10.593 26.305 9.700 1.00 93.00 437 SER A O 1
ATOM 3507 N N . GLY A 1 438 ? 12.184 26.954 11.147 1.00 88.25 438 GLY A N 1
ATOM 3508 C CA . GLY A 1 438 ? 11.935 28.373 10.936 1.00 88.25 438 GLY A CA 1
ATOM 3509 C C . GLY A 1 438 ? 12.782 29.285 11.808 1.00 88.25 438 GLY A C 1
ATOM 3510 O O . GLY A 1 438 ? 13.611 28.844 12.600 1.00 88.25 438 GLY A O 1
ATOM 3511 N N . HIS A 1 439 ? 12.540 30.587 11.687 1.00 85.44 439 HIS A N 1
ATOM 3512 C CA . HIS A 1 439 ? 13.133 31.554 12.601 1.00 85.44 439 HIS A CA 1
ATOM 3513 C C . HIS A 1 439 ? 12.534 31.409 14.003 1.00 85.44 439 HIS A C 1
ATOM 3515 O O . HIS A 1 439 ? 11.331 31.181 14.156 1.00 85.44 439 HIS A O 1
ATOM 3521 N N . GLY A 1 440 ? 13.384 31.582 15.009 1.00 83.81 440 GLY A N 1
ATOM 3522 C CA . GLY A 1 440 ? 12.970 31.824 16.383 1.00 83.81 440 GLY A CA 1
ATOM 3523 C C . GLY A 1 440 ? 13.456 33.193 16.837 1.00 83.81 440 GLY A C 1
ATOM 3524 O O . GLY A 1 440 ? 14.374 33.761 16.238 1.00 83.81 440 GLY A O 1
ATOM 3525 N N . ASP A 1 441 ? 12.792 33.727 17.848 1.00 80.94 441 ASP A N 1
ATOM 3526 C CA . ASP A 1 441 ? 13.040 35.037 18.440 1.00 80.94 441 ASP A CA 1
ATOM 3527 C C . ASP A 1 441 ? 12.830 34.935 19.954 1.00 80.94 441 ASP A C 1
ATOM 3529 O O . ASP A 1 441 ? 12.195 33.993 20.428 1.00 80.94 441 ASP A O 1
ATOM 3533 N N . ASN A 1 442 ? 13.321 35.910 20.707 1.00 80.75 442 ASN A N 1
ATOM 3534 C CA . ASN A 1 442 ? 12.999 36.049 22.120 1.00 80.75 442 ASN A CA 1
ATOM 3535 C C . ASN A 1 442 ? 12.626 37.493 22.433 1.00 80.75 442 ASN A C 1
ATOM 3537 O O . ASN A 1 442 ? 13.058 38.439 21.771 1.00 80.75 442 ASN A O 1
ATOM 3541 N N . ILE A 1 443 ? 11.779 37.685 23.435 1.00 80.94 443 ILE A N 1
ATOM 3542 C CA . ILE A 1 443 ? 11.507 39.025 23.952 1.00 80.94 443 ILE A CA 1
ATOM 3543 C C . ILE A 1 443 ? 11.520 38.997 25.466 1.00 80.94 443 ILE A C 1
ATOM 3545 O O . ILE A 1 443 ? 11.472 37.935 26.055 1.00 80.94 443 ILE A O 1
ATOM 3549 N N . THR A 1 444 ? 11.525 40.167 26.104 1.00 80.31 444 THR A N 1
ATOM 3550 C CA . THR A 1 444 ? 11.314 40.250 27.553 1.00 80.31 444 THR A CA 1
ATOM 3551 C C . THR A 1 444 ? 10.045 39.512 27.961 1.00 80.31 444 THR A C 1
ATOM 3553 O O . THR A 1 444 ? 8.977 39.843 27.435 1.00 80.31 444 THR A O 1
ATOM 3556 N N . ASP A 1 445 ? 10.201 38.595 28.913 1.00 76.56 445 ASP A N 1
ATOM 3557 C CA . ASP A 1 445 ? 9.171 37.728 29.479 1.00 76.56 445 ASP A CA 1
ATOM 3558 C C . ASP A 1 445 ? 7.863 38.499 29.709 1.00 76.56 445 ASP A C 1
ATOM 3560 O O . ASP A 1 445 ? 7.838 39.616 30.266 1.00 76.56 445 ASP A O 1
ATOM 3564 N N . GLN A 1 446 ? 6.786 37.951 29.151 1.00 81.31 446 GLN A N 1
ATOM 3565 C CA . GLN A 1 446 ? 5.449 38.503 29.261 1.00 81.31 446 GLN A CA 1
ATOM 3566 C C . GLN A 1 446 ? 4.639 37.731 30.298 1.00 81.31 446 GLN A C 1
ATOM 3568 O O . GLN A 1 446 ? 4.792 36.538 30.463 1.00 81.31 446 GLN A O 1
ATOM 3573 N N . PRO A 1 447 ? 3.687 38.388 30.987 1.00 73.25 447 PRO A N 1
ATOM 3574 C CA . PRO A 1 447 ? 2.835 37.681 31.928 1.00 73.25 447 PRO A CA 1
ATOM 3575 C C . PRO A 1 447 ? 2.180 36.433 31.295 1.00 73.25 447 PRO A C 1
ATOM 3577 O O . PRO A 1 447 ? 1.436 36.597 30.321 1.00 73.25 447 PRO A O 1
ATOM 3580 N N . PRO A 1 448 ? 2.334 35.250 31.916 1.00 76.44 448 PRO A N 1
ATOM 3581 C CA . PRO A 1 448 ? 2.871 35.050 33.261 1.00 76.44 448 PRO A CA 1
ATOM 3582 C C . PRO A 1 448 ? 4.406 35.012 33.372 1.00 76.44 448 PRO A C 1
ATOM 3584 O O . PRO A 1 448 ? 5.014 34.103 32.863 1.00 76.44 448 PRO A O 1
ATOM 3587 N N . ILE A 1 449 ? 4.983 35.871 34.228 1.00 77.25 449 ILE A N 1
ATOM 3588 C CA . ILE A 1 449 ? 6.432 35.861 34.508 1.00 77.25 449 ILE A CA 1
ATOM 3589 C C . ILE A 1 449 ? 6.846 34.551 35.190 1.00 77.25 449 ILE A C 1
ATOM 3591 O O . ILE A 1 449 ? 6.587 34.382 36.395 1.00 77.25 449 ILE A O 1
ATOM 3595 N N . ASP A 1 450 ? 7.459 33.644 34.441 1.00 69.75 450 ASP A N 1
ATOM 3596 C CA . ASP A 1 450 ? 7.802 32.290 34.872 1.00 69.75 450 ASP A CA 1
ATOM 3597 C C . ASP A 1 450 ? 9.223 31.838 34.491 1.00 69.75 450 ASP A C 1
ATOM 3599 O O . ASP A 1 450 ? 9.686 30.812 35.012 1.00 69.75 450 ASP A O 1
ATOM 3603 N N . GLU A 1 451 ? 9.963 32.648 33.730 1.00 71.00 451 GLU A N 1
ATOM 3604 C CA . GLU A 1 451 ? 11.321 32.330 33.293 1.00 71.00 451 GLU A CA 1
ATOM 3605 C C . GLU A 1 451 ? 12.414 33.006 34.137 1.00 71.00 451 GLU A C 1
ATOM 3607 O O . GLU A 1 451 ? 12.283 34.119 34.657 1.00 71.00 451 GLU A O 1
ATOM 3612 N N . ILE A 1 452 ? 13.533 32.299 34.330 1.00 69.94 452 ILE A N 1
ATOM 3613 C CA . ILE A 1 452 ? 14.628 32.750 35.208 1.00 69.94 452 ILE A CA 1
ATOM 3614 C C . ILE A 1 452 ? 15.500 33.803 34.514 1.00 69.94 452 ILE A C 1
ATOM 3616 O O . ILE A 1 452 ? 16.012 34.712 35.180 1.00 69.94 452 ILE A O 1
ATOM 3620 N N . ASP A 1 453 ? 15.654 33.707 33.197 1.00 65.12 453 ASP A N 1
ATOM 3621 C CA . ASP A 1 453 ? 16.438 34.629 32.377 1.00 65.12 453 ASP A CA 1
ATOM 3622 C C . ASP A 1 453 ? 15.628 35.816 31.853 1.00 65.12 453 ASP A C 1
ATOM 3624 O O . ASP A 1 453 ? 16.201 36.730 31.255 1.00 65.12 453 ASP A O 1
ATOM 3628 N N . THR A 1 454 ? 14.331 35.864 32.176 1.00 75.44 454 THR A N 1
ATOM 3629 C CA . THR A 1 454 ? 13.391 36.937 31.844 1.00 75.44 454 THR A CA 1
ATOM 3630 C C . THR A 1 454 ? 13.111 37.093 30.343 1.00 75.44 454 THR A C 1
ATOM 3632 O O . THR A 1 454 ? 12.835 38.224 29.916 1.00 75.44 454 THR A O 1
ATOM 3635 N N . LEU A 1 455 ? 13.180 36.018 29.539 1.00 79.56 455 LEU A N 1
ATOM 3636 C CA . LEU A 1 455 ? 12.999 36.079 28.082 1.00 79.56 455 LEU A CA 1
ATOM 3637 C C . LEU A 1 455 ? 12.122 34.966 27.454 1.00 79.56 455 LEU A C 1
ATOM 3639 O O . LEU A 1 455 ? 12.692 33.979 27.009 1.00 79.56 455 LEU A O 1
ATOM 3643 N N . ASP A 1 456 ? 10.829 35.217 27.182 1.00 79.56 456 ASP A N 1
ATOM 3644 C CA . ASP A 1 456 ? 9.991 34.262 26.422 1.00 79.56 456 ASP A CA 1
ATOM 3645 C C . ASP A 1 456 ? 10.623 33.895 25.074 1.00 79.56 456 ASP A C 1
ATOM 3647 O O . ASP A 1 456 ? 10.819 34.772 24.206 1.00 79.56 456 ASP A O 1
ATOM 3651 N N . GLU A 1 457 ? 10.800 32.602 24.815 1.00 84.69 457 GLU A N 1
ATOM 3652 C CA . GLU A 1 457 ? 11.168 32.147 23.482 1.00 84.69 457 GLU A CA 1
ATOM 3653 C C . GLU A 1 457 ? 9.975 31.921 22.573 1.00 84.69 457 GLU A C 1
ATOM 3655 O O . GLU A 1 457 ? 8.873 31.531 22.963 1.00 84.69 457 GLU A O 1
ATOM 3660 N N . ARG A 1 458 ? 10.195 32.198 21.286 1.00 86.25 458 ARG A N 1
ATOM 3661 C CA . ARG A 1 458 ? 9.118 32.259 20.310 1.00 86.25 458 ARG A CA 1
ATOM 3662 C C . ARG A 1 458 ? 9.531 31.690 18.977 1.00 86.25 458 ARG A C 1
ATOM 3664 O O . ARG A 1 458 ? 10.605 31.978 18.461 1.00 86.25 458 ARG A O 1
ATOM 3671 N N . ILE A 1 459 ? 8.606 30.976 18.349 1.00 90.75 459 ILE A N 1
ATOM 3672 C CA . ILE A 1 459 ? 8.711 30.636 16.930 1.00 90.75 459 ILE A CA 1
ATOM 3673 C C . ILE A 1 459 ? 8.066 31.734 16.082 1.00 90.75 459 ILE A C 1
ATOM 3675 O O . ILE A 1 459 ? 7.001 32.258 16.427 1.00 90.75 459 ILE A O 1
ATOM 3679 N N . VAL A 1 460 ? 8.699 32.083 14.962 1.00 90.31 460 VAL A N 1
ATOM 3680 C CA . VAL A 1 460 ? 8.235 33.134 14.047 1.00 90.31 460 VAL A CA 1
ATOM 3681 C C . VAL A 1 460 ? 7.512 32.510 12.856 1.00 90.31 460 VAL A C 1
ATOM 3683 O O . VAL A 1 460 ? 8.031 31.643 12.157 1.00 90.31 460 VAL A O 1
ATOM 3686 N N . THR A 1 461 ? 6.292 32.968 12.614 1.00 91.38 461 THR A N 1
ATOM 3687 C CA . THR A 1 461 ? 5.413 32.511 11.528 1.00 91.38 461 THR A CA 1
ATOM 3688 C C . THR A 1 461 ? 5.657 33.299 10.237 1.00 91.38 461 THR A C 1
ATOM 3690 O O . THR A 1 461 ? 6.308 34.344 10.253 1.00 91.38 461 THR A O 1
ATOM 3693 N N . TYR A 1 462 ? 5.141 32.820 9.098 1.00 87.94 462 TYR A N 1
ATOM 3694 C CA . TYR A 1 462 ? 5.428 33.425 7.786 1.00 87.94 462 TYR A CA 1
ATOM 3695 C C . TYR A 1 462 ? 5.011 34.898 7.698 1.00 87.94 462 TYR A C 1
ATOM 3697 O O . TYR A 1 462 ? 5.681 35.713 7.069 1.00 87.94 462 TYR A O 1
ATOM 3705 N N . ASP A 1 463 ? 3.896 35.245 8.335 1.00 89.75 463 ASP A N 1
ATOM 3706 C CA . ASP A 1 463 ? 3.338 36.593 8.383 1.00 89.75 463 ASP A CA 1
ATOM 3707 C C . ASP A 1 463 ? 3.947 37.470 9.494 1.00 89.75 463 ASP A C 1
ATOM 3709 O O . ASP A 1 463 ? 3.449 38.564 9.759 1.00 89.75 463 ASP A O 1
ATOM 3713 N N . GLY A 1 464 ? 5.045 37.024 10.115 1.00 86.31 464 GLY A N 1
ATOM 3714 C CA . GLY A 1 464 ? 5.817 37.787 11.099 1.00 86.31 464 GLY A CA 1
ATOM 3715 C C . GLY A 1 464 ? 5.195 37.839 12.495 1.00 86.31 464 GLY A C 1
ATOM 3716 O O . GLY A 1 464 ? 5.681 38.576 13.349 1.00 86.31 464 GLY A O 1
ATOM 3717 N N . GLN A 1 465 ? 4.127 37.076 12.741 1.00 91.88 465 GLN A N 1
ATOM 3718 C CA . GLN A 1 465 ? 3.593 36.873 14.088 1.00 91.88 465 GLN A CA 1
ATOM 3719 C C . GLN A 1 465 ? 4.393 35.792 14.819 1.00 91.88 465 GLN A C 1
ATOM 3721 O O . GLN A 1 465 ? 5.078 34.986 14.183 1.00 91.88 465 GLN A O 1
ATOM 3726 N N . THR A 1 466 ? 4.275 35.735 16.141 1.00 90.62 466 THR A N 1
ATOM 3727 C CA . THR A 1 466 ? 5.047 34.815 16.979 1.00 90.62 466 THR A CA 1
ATOM 3728 C C . THR A 1 466 ? 4.155 33.955 17.867 1.00 90.62 466 THR A C 1
ATOM 3730 O O . THR A 1 466 ? 3.062 34.370 18.253 1.00 90.62 466 THR A O 1
ATOM 3733 N N . ILE A 1 467 ? 4.608 32.736 18.163 1.00 91.00 467 ILE A N 1
ATOM 3734 C CA . ILE A 1 467 ? 3.974 31.822 19.124 1.00 91.00 467 ILE A CA 1
ATOM 3735 C C . ILE A 1 467 ? 5.009 31.548 20.214 1.00 91.00 467 ILE A C 1
ATOM 3737 O O . ILE A 1 467 ? 6.078 31.027 19.895 1.00 91.00 467 ILE A O 1
ATOM 3741 N N . SER A 1 468 ? 4.706 31.934 21.454 1.00 89.75 468 SER A N 1
ATOM 3742 C CA . SER A 1 468 ? 5.592 31.733 22.602 1.00 89.75 468 SER A CA 1
ATOM 3743 C C . SER A 1 468 ? 5.506 30.320 23.165 1.00 89.75 468 SER A C 1
ATOM 3745 O O . SER A 1 468 ? 4.521 29.600 22.970 1.00 89.75 468 SER A O 1
ATOM 3747 N N . ASP A 1 469 ? 6.555 29.938 23.866 1.00 83.19 469 ASP A N 1
ATOM 3748 C CA . ASP A 1 469 ? 6.652 28.767 24.723 1.00 83.19 469 ASP A CA 1
ATOM 3749 C C . ASP A 1 469 ? 5.534 28.695 25.787 1.00 83.19 469 ASP A C 1
ATOM 3751 O O . ASP A 1 469 ? 4.984 27.609 25.973 1.00 83.19 469 ASP A O 1
ATOM 3755 N N . ASP A 1 470 ? 5.062 29.820 26.342 1.00 87.00 470 ASP A N 1
ATOM 3756 C CA . ASP A 1 470 ? 3.856 29.909 27.191 1.00 87.00 470 ASP A CA 1
ATOM 3757 C C . ASP A 1 470 ? 2.651 29.182 26.585 1.00 87.00 470 ASP A C 1
ATOM 3759 O O . ASP A 1 470 ? 1.971 28.362 27.215 1.00 87.00 470 ASP A O 1
ATOM 3763 N N . PHE A 1 471 ? 2.372 29.475 25.310 1.00 89.56 471 PHE A N 1
ATOM 3764 C CA . PHE A 1 471 ? 1.262 28.853 24.604 1.00 89.56 471 PHE A CA 1
ATOM 3765 C C . PHE A 1 471 ? 1.477 27.343 24.494 1.00 89.56 471 PHE A C 1
ATOM 3767 O O . PHE A 1 471 ? 0.527 26.564 24.607 1.00 89.56 471 PHE A O 1
ATOM 3774 N N . PHE A 1 472 ? 2.722 26.909 24.295 1.00 89.31 472 PHE A N 1
ATOM 3775 C CA . PHE A 1 472 ? 3.052 25.493 24.286 1.00 89.31 472 PHE A CA 1
ATOM 3776 C C . PHE A 1 472 ? 2.927 24.865 25.679 1.00 89.31 472 PHE A C 1
ATOM 3778 O O . PHE A 1 472 ? 2.396 23.757 25.761 1.00 89.31 472 PHE A O 1
ATOM 3785 N N . THR A 1 473 ? 3.293 25.560 26.760 1.00 88.25 473 THR A N 1
ATOM 3786 C CA . THR A 1 473 ? 3.049 25.139 28.150 1.00 88.25 473 THR A CA 1
ATOM 3787 C C . THR A 1 473 ? 1.568 24.869 28.389 1.00 88.25 473 THR A C 1
ATOM 3789 O O . THR A 1 473 ? 1.205 23.808 28.917 1.00 88.25 473 THR A O 1
ATOM 3792 N N . GLU A 1 474 ? 0.692 25.760 27.924 1.00 89.38 474 GLU A N 1
ATOM 3793 C CA . GLU A 1 474 ? -0.749 25.538 27.986 1.00 89.38 474 GLU A CA 1
ATOM 3794 C C . GLU A 1 474 ? -1.201 24.372 27.081 1.00 89.38 474 GLU A C 1
ATOM 3796 O O . GLU A 1 474 ? -1.980 23.506 27.501 1.00 89.38 474 GLU A O 1
ATOM 3801 N N . LEU A 1 475 ? -0.697 24.302 25.841 1.00 88.44 475 LEU A N 1
ATOM 3802 C CA . LEU A 1 475 ? -1.108 23.323 24.822 1.00 88.44 475 LEU A CA 1
ATOM 3803 C C . LEU A 1 475 ? -0.752 21.899 25.249 1.00 88.44 475 LEU A C 1
ATOM 3805 O O . LEU A 1 475 ? -1.513 20.949 25.029 1.00 88.44 475 LEU A O 1
ATOM 3809 N N . VAL A 1 476 ? 0.401 21.745 25.897 1.00 89.62 476 VAL A N 1
ATOM 3810 C CA . VAL A 1 476 ? 0.850 20.481 26.459 1.00 89.62 476 VAL A CA 1
ATOM 3811 C C . VAL A 1 476 ? 0.277 20.236 27.857 1.00 89.62 476 VAL A C 1
ATOM 3813 O O . VAL A 1 476 ? 0.775 19.364 28.561 1.00 89.62 476 VAL A O 1
ATOM 3816 N N . ARG A 1 477 ? -0.778 20.919 28.311 1.00 87.06 477 ARG A N 1
ATOM 3817 C CA . ARG A 1 477 ? -1.446 20.619 29.597 1.00 87.06 477 ARG A CA 1
ATOM 3818 C C . ARG A 1 477 ? -2.967 20.644 29.456 1.00 87.06 477 ARG A C 1
ATOM 3820 O O . ARG A 1 477 ? -3.642 21.492 30.047 1.00 87.06 477 ARG A O 1
ATOM 3827 N N . PRO A 1 478 ? -3.534 19.694 28.688 1.00 79.56 478 PRO A N 1
ATOM 3828 C CA . PRO A 1 478 ? -4.970 19.639 28.457 1.00 79.56 478 PRO A CA 1
ATOM 3829 C C . PRO A 1 478 ? -5.743 19.544 29.776 1.00 79.56 478 PRO A C 1
ATOM 3831 O O . PRO A 1 478 ? -5.402 18.762 30.663 1.00 79.56 478 PRO A O 1
ATOM 3834 N N . GLY A 1 479 ? -6.802 20.346 29.895 1.00 77.81 479 GLY A N 1
ATOM 3835 C CA . GLY A 1 479 ? -7.680 20.360 31.066 1.00 77.81 479 GLY A CA 1
ATOM 3836 C C . GLY A 1 479 ? -7.172 21.177 32.260 1.00 77.81 479 GLY A C 1
ATOM 3837 O O . GLY A 1 479 ? -7.919 21.320 33.225 1.00 77.81 479 GLY A O 1
ATOM 3838 N N . ILE A 1 480 ? -5.954 21.731 32.201 1.00 81.75 480 ILE A N 1
ATOM 3839 C CA . ILE A 1 480 ? -5.458 22.702 33.193 1.00 81.75 480 ILE A CA 1
ATOM 3840 C C . ILE A 1 480 ? -5.830 24.130 32.775 1.00 81.75 480 ILE A C 1
ATOM 3842 O O . ILE A 1 480 ? -6.296 24.913 33.602 1.00 81.75 480 ILE A O 1
ATOM 3846 N N . PHE A 1 481 ? -5.681 24.436 31.486 1.00 83.06 481 PHE A N 1
ATOM 3847 C CA . PHE A 1 481 ? -5.921 25.754 30.896 1.00 83.06 481 PHE A CA 1
ATOM 3848 C C . PHE A 1 481 ? -7.164 25.751 29.989 1.00 83.06 481 PHE A C 1
ATOM 3850 O O . PHE A 1 481 ? -7.593 24.685 29.537 1.00 83.06 481 PHE A O 1
ATOM 3857 N N . PRO A 1 482 ? -7.783 26.919 29.721 1.00 75.56 482 PRO A N 1
ATOM 3858 C CA . PRO A 1 482 ? -9.014 27.017 28.928 1.00 75.56 482 PRO A CA 1
ATOM 3859 C C . PRO A 1 482 ? -8.827 26.740 27.426 1.00 75.56 482 PRO A C 1
ATOM 3861 O O . PRO A 1 482 ? -9.815 26.751 26.687 1.00 75.56 482 PRO A O 1
ATOM 3864 N N . ILE A 1 483 ? -7.597 26.494 26.963 1.00 79.50 483 ILE A N 1
ATOM 3865 C CA . ILE A 1 483 ? -7.306 26.141 25.573 1.00 79.50 483 ILE A CA 1
ATOM 3866 C C . ILE A 1 483 ? -7.427 24.633 25.311 1.00 79.50 483 ILE A C 1
ATOM 3868 O O . ILE A 1 483 ? -7.347 23.794 26.211 1.00 79.50 483 ILE A O 1
ATOM 3872 N N . ASN A 1 484 ? -7.612 24.271 24.042 1.00 80.06 484 ASN A N 1
ATOM 3873 C CA . ASN A 1 484 ? -7.726 22.877 23.628 1.00 80.06 484 ASN A CA 1
ATOM 3874 C C . ASN A 1 484 ? -6.342 22.214 23.516 1.00 80.06 484 ASN A C 1
ATOM 3876 O O . ASN A 1 484 ? -5.693 22.293 22.475 1.00 80.06 484 ASN A O 1
ATOM 3880 N N . GLY A 1 485 ? -5.891 21.585 24.602 1.00 85.62 485 GLY A N 1
ATOM 3881 C CA . GLY A 1 485 ? -4.588 20.918 24.671 1.00 85.62 485 GLY A CA 1
ATOM 3882 C C . GLY A 1 485 ? -4.519 19.556 23.965 1.00 85.62 485 GLY A C 1
ATOM 3883 O O . GLY A 1 485 ? -5.535 18.922 23.681 1.00 85.62 485 GLY A O 1
ATOM 3884 N N . ILE A 1 486 ? -3.301 19.061 23.729 1.00 89.19 486 ILE A N 1
ATOM 3885 C CA . ILE A 1 486 ? -3.055 17.737 23.134 1.00 89.19 486 ILE A CA 1
ATOM 3886 C C . ILE A 1 486 ? -3.088 16.662 24.229 1.00 89.19 486 ILE A C 1
ATOM 3888 O O . ILE A 1 486 ? -2.217 16.631 25.102 1.00 89.19 486 ILE A O 1
ATOM 3892 N N . TRP A 1 487 ? -4.064 15.753 24.154 1.00 82.38 487 TRP A N 1
ATOM 3893 C CA . TRP A 1 487 ? -4.332 14.706 25.157 1.00 82.38 487 TRP A CA 1
ATOM 3894 C C . TRP A 1 487 ? -3.442 13.463 25.060 1.00 82.38 487 TRP A C 1
ATOM 3896 O O . TRP A 1 487 ? -3.472 12.633 25.958 1.00 82.38 487 TRP A O 1
ATOM 3906 N N . SER A 1 488 ? -2.660 13.317 23.994 1.00 86.56 488 SER A N 1
ATOM 3907 C CA . SER A 1 488 ? -1.799 12.151 23.777 1.00 86.56 488 SER A CA 1
ATOM 3908 C C . SER A 1 488 ? -0.729 11.965 24.871 1.00 86.56 488 SER A C 1
ATOM 3910 O O . SER A 1 488 ? -0.000 12.903 25.203 1.00 86.56 488 SER A O 1
ATOM 3912 N N . ASN A 1 489 ? -0.578 10.727 25.357 1.00 82.69 489 ASN A N 1
ATOM 3913 C CA . ASN A 1 489 ? 0.537 10.271 26.205 1.00 82.69 489 ASN A CA 1
ATOM 3914 C C . ASN A 1 489 ? 1.785 9.875 25.388 1.00 82.69 489 ASN A C 1
ATOM 3916 O O . ASN A 1 489 ? 2.723 9.283 25.920 1.00 82.69 489 ASN A O 1
ATOM 3920 N N . HIS A 1 490 ? 1.767 10.153 24.085 1.00 86.75 490 HIS A N 1
ATOM 3921 C CA . HIS A 1 490 ? 2.836 9.917 23.126 1.00 86.75 490 HIS A CA 1
ATOM 3922 C C . HIS A 1 490 ? 3.041 11.195 22.303 1.00 86.75 490 HIS A C 1
ATOM 3924 O O . HIS A 1 490 ? 2.893 11.204 21.076 1.00 86.75 490 HIS A O 1
ATOM 3930 N N . LEU A 1 491 ? 3.387 12.290 22.984 1.00 92.62 491 LEU A N 1
ATOM 3931 C CA . LEU A 1 491 ? 3.626 13.594 22.366 1.00 92.62 491 LEU A CA 1
ATOM 3932 C C . LEU A 1 491 ? 5.117 13.826 22.087 1.00 92.62 491 LEU A C 1
ATOM 3934 O O . LEU A 1 491 ? 5.943 13.666 22.976 1.00 92.62 491 LEU A O 1
ATOM 3938 N N . ALA A 1 492 ? 5.451 14.254 20.877 1.00 94.44 492 ALA A N 1
ATOM 3939 C CA . ALA A 1 492 ? 6.765 14.773 20.533 1.00 94.44 492 ALA A CA 1
ATOM 3940 C C . ALA A 1 492 ? 6.650 16.209 20.012 1.00 94.44 492 ALA A C 1
ATOM 3942 O O . ALA A 1 492 ? 5.767 16.511 19.206 1.00 94.44 492 ALA A O 1
ATOM 3943 N N . ILE A 1 493 ? 7.547 17.085 20.454 1.00 95.12 493 ILE A N 1
ATOM 3944 C CA . ILE A 1 493 ? 7.708 18.442 19.921 1.00 95.12 493 ILE A CA 1
ATOM 3945 C C . ILE A 1 493 ? 9.160 18.596 19.483 1.00 95.12 493 ILE A C 1
ATOM 3947 O O . ILE A 1 493 ? 10.072 18.312 20.252 1.00 95.12 493 ILE A O 1
ATOM 3951 N N . ILE A 1 494 ? 9.376 19.002 18.236 1.00 95.06 494 ILE A N 1
ATOM 3952 C CA . ILE A 1 494 ? 10.706 19.166 17.651 1.00 95.06 494 ILE A CA 1
ATOM 3953 C C . ILE A 1 494 ? 10.791 20.555 17.040 1.00 95.06 494 ILE A C 1
ATOM 3955 O O . ILE A 1 494 ? 10.042 20.867 16.112 1.00 95.06 494 ILE A O 1
ATOM 3959 N N . LEU A 1 495 ? 11.701 21.370 17.560 1.00 93.56 495 LEU A N 1
ATOM 3960 C CA . LEU A 1 495 ? 11.869 22.759 17.154 1.00 93.56 495 LEU A CA 1
ATOM 3961 C C . LEU A 1 495 ? 13.257 22.955 16.556 1.00 93.56 495 LEU A C 1
ATOM 3963 O O . LEU A 1 495 ? 14.270 22.834 17.241 1.00 93.56 495 LEU A O 1
ATOM 3967 N N . ASP A 1 496 ? 13.283 23.244 15.263 1.00 91.44 496 ASP A N 1
ATOM 3968 C CA . ASP A 1 496 ? 14.472 23.573 14.493 1.00 91.44 496 ASP A CA 1
ATOM 3969 C C . ASP A 1 496 ? 14.508 25.071 14.197 1.00 91.44 496 ASP A C 1
ATOM 3971 O O . ASP A 1 496 ? 14.182 25.532 13.100 1.00 91.44 496 ASP A O 1
ATOM 3975 N N . SER A 1 497 ? 14.818 25.834 15.243 1.00 86.62 497 SER A N 1
ATOM 3976 C CA . SER A 1 497 ? 14.895 27.289 15.210 1.00 86.62 497 SER A CA 1
ATOM 3977 C C . SER A 1 497 ? 16.003 27.800 16.126 1.00 86.62 497 SER A C 1
ATOM 3979 O O . SER A 1 497 ? 16.411 27.126 17.071 1.00 86.62 497 SER A O 1
ATOM 3981 N N . CYS A 1 498 ? 16.484 29.016 15.863 1.00 81.94 498 CYS A N 1
ATOM 3982 C CA . CYS A 1 498 ? 17.270 29.764 16.847 1.00 81.94 498 CYS A CA 1
ATOM 3983 C C . CYS A 1 498 ? 16.430 30.014 18.108 1.00 81.94 498 CYS A C 1
ATOM 3985 O O . CYS A 1 498 ? 15.201 29.993 18.025 1.00 81.94 498 CYS A O 1
ATOM 3987 N N . TYR A 1 499 ? 17.079 30.259 19.248 1.00 77.12 499 TYR A N 1
ATOM 3988 C CA . TYR A 1 499 ? 16.403 30.558 20.520 1.00 77.12 499 TYR A CA 1
ATOM 3989 C C . TYR A 1 499 ? 15.301 29.546 20.878 1.00 77.12 499 TYR A C 1
ATOM 3991 O O . TYR A 1 499 ? 14.235 29.912 21.338 1.00 77.12 499 TYR A O 1
ATOM 3999 N N . SER A 1 500 ? 15.505 28.255 20.608 1.00 76.38 500 SER A N 1
ATOM 4000 C CA . SER A 1 500 ? 14.534 27.205 20.955 1.00 76.38 500 SER A CA 1
ATOM 4001 C C . SER A 1 500 ? 14.754 26.617 22.355 1.00 76.38 500 SER A C 1
ATOM 4003 O O . SER A 1 500 ? 14.117 25.625 22.694 1.00 76.38 500 SER A O 1
ATOM 4005 N N . GLY A 1 501 ? 15.703 27.156 23.125 1.00 69.88 501 GLY A N 1
ATOM 4006 C CA . GLY A 1 501 ? 16.237 26.563 24.350 1.00 69.88 501 GLY A CA 1
ATOM 4007 C C . GLY A 1 501 ? 15.203 26.357 25.454 1.00 69.88 501 GLY A C 1
ATOM 4008 O O . GLY A 1 501 ? 15.029 25.220 25.891 1.00 69.88 501 GLY A O 1
ATOM 4009 N N . GLY A 1 502 ? 14.503 27.395 25.907 1.00 73.94 502 GLY A N 1
ATOM 4010 C CA . GLY A 1 502 ? 13.575 27.308 27.041 1.00 73.94 502 GLY A CA 1
ATOM 4011 C C . GLY A 1 502 ? 12.273 26.555 26.757 1.00 73.94 502 GLY A C 1
ATOM 4012 O O . GLY A 1 502 ? 11.750 25.912 27.674 1.00 73.94 502 GLY A O 1
ATOM 4013 N N . PHE A 1 503 ? 11.888 26.355 25.484 1.00 82.00 503 PHE A N 1
ATOM 4014 C CA . PHE A 1 503 ? 10.851 25.372 25.103 1.00 82.00 503 PHE A CA 1
ATOM 4015 C C . PHE A 1 503 ? 11.103 23.968 25.676 1.00 82.00 503 PHE A C 1
ATOM 4017 O O . PHE A 1 503 ? 10.174 23.171 25.822 1.00 82.00 503 PHE A O 1
ATOM 4024 N N . ILE A 1 504 ? 12.350 23.631 26.014 1.00 81.25 504 ILE A N 1
ATOM 4025 C CA . ILE A 1 504 ? 12.711 22.350 26.620 1.00 81.25 504 ILE A CA 1
ATOM 4026 C C . ILE A 1 504 ? 12.015 22.120 27.976 1.00 81.25 504 ILE A C 1
ATOM 4028 O O . ILE A 1 504 ? 11.839 20.971 28.383 1.00 81.25 504 ILE A O 1
ATOM 4032 N N . ARG A 1 505 ? 11.582 23.182 28.673 1.00 79.19 505 ARG A N 1
ATOM 4033 C CA . ARG A 1 505 ? 11.034 23.142 30.043 1.00 79.19 505 ARG A CA 1
ATOM 4034 C C . ARG A 1 505 ? 9.520 23.055 30.118 1.00 79.19 505 ARG A C 1
ATOM 4036 O O . ARG A 1 505 ? 8.985 22.761 31.190 1.00 79.19 505 ARG A O 1
ATOM 4043 N N . ILE A 1 506 ? 8.811 23.200 29.001 1.00 84.56 506 ILE A N 1
ATOM 4044 C CA . ILE A 1 506 ? 7.340 23.212 28.996 1.00 84.56 506 ILE A CA 1
ATOM 4045 C C . ILE A 1 506 ? 6.733 21.898 29.518 1.00 84.56 506 ILE A C 1
ATOM 4047 O O . ILE A 1 506 ? 5.554 21.841 29.855 1.00 84.56 506 ILE A O 1
ATOM 4051 N N . ILE A 1 507 ? 7.499 20.804 29.623 1.00 86.81 507 ILE A N 1
ATOM 4052 C CA . ILE A 1 507 ? 7.068 19.527 30.226 1.00 86.81 507 ILE A CA 1
ATOM 4053 C C . ILE A 1 507 ? 7.568 19.317 31.664 1.00 86.81 507 ILE A C 1
ATOM 4055 O O . ILE A 1 507 ? 7.150 18.350 32.297 1.00 86.81 507 ILE A O 1
ATOM 4059 N N . ASP A 1 508 ? 8.388 20.220 32.209 1.00 88.19 508 ASP A N 1
ATOM 4060 C CA . ASP A 1 508 ? 8.871 20.228 33.596 1.00 88.19 508 ASP A CA 1
ATOM 4061 C C . ASP A 1 508 ? 7.840 20.756 34.594 1.00 88.19 508 ASP A C 1
ATOM 4063 O O . ASP A 1 508 ? 6.858 21.421 34.252 1.00 88.19 508 ASP A O 1
ATOM 4067 N N . ALA A 1 509 ? 8.065 20.418 35.863 1.00 84.12 509 ALA A N 1
ATOM 4068 C CA . ALA A 1 509 ? 7.372 21.062 36.964 1.00 84.12 509 ALA A CA 1
ATOM 4069 C C . ALA A 1 509 ? 7.978 22.456 37.178 1.00 84.12 509 ALA A C 1
ATOM 4071 O O . ALA A 1 509 ? 9.138 22.569 37.569 1.00 84.12 509 ALA A O 1
ATOM 4072 N N . HIS A 1 510 ? 7.186 23.499 36.953 1.00 83.94 510 HIS A N 1
ATOM 4073 C CA . HIS A 1 510 ? 7.567 24.897 37.157 1.00 83.94 510 HIS A CA 1
ATOM 4074 C C . HIS A 1 510 ? 6.362 25.700 37.672 1.00 83.94 510 HIS A C 1
ATOM 4076 O O . HIS A 1 510 ? 5.258 25.166 37.826 1.00 83.94 510 HIS A O 1
ATOM 4082 N N . ASN A 1 511 ? 6.589 26.960 38.035 1.00 81.38 511 ASN A N 1
ATOM 4083 C CA . ASN A 1 511 ? 5.536 27.851 38.507 1.00 81.38 511 ASN A CA 1
ATOM 4084 C C . ASN A 1 511 ? 5.087 28.749 37.358 1.00 81.38 511 ASN A C 1
ATOM 4086 O O . ASN A 1 511 ? 5.817 29.661 37.012 1.00 81.38 511 ASN A O 1
ATOM 4090 N N . PHE A 1 512 ? 3.888 28.521 36.836 1.00 83.25 512 PHE A N 1
ATOM 4091 C CA . PHE A 1 512 ? 3.337 29.255 35.703 1.00 83.25 512 PHE A CA 1
ATOM 4092 C C . PHE A 1 512 ? 2.240 30.194 36.197 1.00 83.25 512 PHE A C 1
ATOM 4094 O O . PHE A 1 512 ? 1.211 29.747 36.712 1.00 83.25 512 PHE A O 1
ATOM 4101 N N . GLY A 1 513 ? 2.463 31.505 36.134 1.00 75.69 513 GLY A N 1
ATOM 4102 C CA . GLY A 1 513 ? 1.448 32.495 36.523 1.00 75.69 513 GLY A CA 1
ATOM 4103 C C . GLY A 1 513 ? 0.996 32.405 37.982 1.00 75.69 513 GLY A C 1
ATOM 4104 O O . GLY A 1 513 ? -0.150 32.720 38.307 1.00 75.69 513 GLY A O 1
ATOM 4105 N N . GLY A 1 514 ? 1.880 31.946 38.874 1.00 75.19 514 GLY A N 1
ATOM 4106 C CA . GLY A 1 514 ? 1.572 31.709 40.288 1.00 75.19 514 GLY A CA 1
ATOM 4107 C C . GLY A 1 514 ? 0.869 30.375 40.572 1.00 75.19 514 GLY A C 1
ATOM 4108 O O . GLY A 1 514 ? 0.529 30.106 41.728 1.00 75.19 514 GLY A O 1
ATOM 4109 N N . GLN A 1 515 ? 0.653 29.539 39.552 1.00 81.56 515 GLN A N 1
ATOM 4110 C CA . GLN A 1 515 ? 0.165 28.174 39.680 1.00 81.56 515 GLN A CA 1
ATOM 4111 C C . GLN A 1 515 ? 1.328 27.180 39.570 1.00 81.56 515 GLN A C 1
ATOM 4113 O O . GLN A 1 515 ? 2.007 27.088 38.552 1.00 81.56 515 GLN A O 1
ATOM 4118 N N . GLN A 1 516 ? 1.515 26.362 40.607 1.00 86.25 516 GLN A N 1
ATOM 4119 C CA . GLN A 1 516 ? 2.483 25.267 40.564 1.00 86.25 516 GLN A CA 1
ATOM 4120 C C . GLN A 1 516 ? 1.996 24.173 39.601 1.00 86.25 516 GLN A C 1
ATOM 4122 O O . GLN A 1 516 ? 0.987 23.512 39.871 1.00 86.25 516 GLN A O 1
ATOM 4127 N N . LEU A 1 517 ? 2.718 23.960 38.501 1.00 85.12 517 LEU A N 1
ATOM 4128 C CA . LEU A 1 517 ? 2.454 22.893 37.541 1.00 85.12 517 LEU A CA 1
ATOM 4129 C C . LEU A 1 517 ? 3.286 21.650 37.872 1.00 85.12 517 LEU A C 1
ATOM 4131 O O . LEU A 1 517 ? 4.439 21.738 38.294 1.00 85.12 517 LEU A O 1
ATOM 4135 N N . ASN A 1 518 ? 2.692 20.474 37.664 1.00 85.81 518 ASN A N 1
ATOM 4136 C CA . ASN A 1 518 ? 3.415 19.205 37.714 1.00 85.81 518 ASN A CA 1
ATOM 4137 C C . ASN A 1 518 ? 4.094 18.934 36.366 1.00 85.81 518 ASN A C 1
ATOM 4139 O O . ASN A 1 518 ? 3.672 19.456 35.331 1.00 85.81 518 ASN A O 1
ATOM 4143 N N . ALA A 1 519 ? 5.115 18.078 36.389 1.00 85.69 519 ALA A N 1
ATOM 4144 C CA . ALA A 1 519 ? 5.735 17.570 35.175 1.00 85.69 519 ALA A CA 1
ATOM 4145 C C . ALA A 1 519 ? 4.722 16.777 34.327 1.00 85.69 519 ALA A C 1
ATOM 4147 O O . ALA A 1 519 ? 3.844 16.099 34.870 1.00 85.69 519 ALA A O 1
ATOM 4148 N N . ARG A 1 520 ? 4.856 16.858 32.999 1.00 84.75 520 ARG A N 1
ATOM 4149 C CA . ARG A 1 520 ? 4.088 16.062 32.038 1.00 84.75 520 ARG A CA 1
ATOM 4150 C C . ARG A 1 520 ? 4.882 14.828 31.632 1.00 84.75 520 ARG A C 1
ATOM 4152 O O . ARG A 1 520 ? 5.871 14.937 30.912 1.00 84.75 520 ARG A O 1
ATOM 4159 N N . ASP A 1 521 ? 4.391 13.666 32.040 1.00 85.00 521 ASP A N 1
ATOM 4160 C CA . ASP A 1 521 ? 4.863 12.376 31.541 1.00 85.00 521 ASP A CA 1
ATOM 4161 C C . ASP A 1 521 ? 4.267 12.074 30.153 1.00 85.00 521 ASP A C 1
ATOM 4163 O O . ASP A 1 521 ? 3.208 12.589 29.784 1.00 85.00 521 ASP A O 1
ATOM 4167 N N . GLY A 1 522 ? 4.942 11.229 29.370 1.00 81.75 522 GLY A N 1
ATOM 4168 C CA . GLY A 1 522 ? 4.481 10.836 28.032 1.00 81.75 522 GLY A CA 1
ATOM 4169 C C . GLY A 1 522 ? 4.770 11.867 26.934 1.00 81.75 522 GLY A C 1
ATOM 4170 O O . GLY A 1 522 ? 4.129 11.849 25.880 1.00 81.75 522 GLY A O 1
ATOM 4171 N N . ALA A 1 523 ? 5.721 12.773 27.167 1.00 89.75 523 ALA A N 1
ATOM 4172 C CA . ALA A 1 523 ? 6.155 13.758 26.187 1.00 89.75 523 ALA A CA 1
ATOM 4173 C C . ALA A 1 523 ? 7.682 13.794 26.048 1.00 89.75 523 ALA A C 1
ATOM 4175 O O . ALA A 1 523 ? 8.400 13.626 27.032 1.00 89.75 523 ALA A O 1
ATOM 4176 N N . ILE A 1 524 ? 8.151 14.040 24.828 1.00 92.12 524 ILE A N 1
ATOM 4177 C CA . ILE A 1 524 ? 9.558 14.256 24.489 1.00 92.12 524 ILE A CA 1
ATOM 4178 C C . ILE A 1 524 ? 9.694 15.554 23.690 1.00 92.12 524 ILE A C 1
ATOM 4180 O O . ILE A 1 524 ? 8.904 15.817 22.780 1.00 92.12 524 ILE A O 1
ATOM 4184 N N . ILE A 1 525 ? 10.679 16.377 24.034 1.00 92.19 525 ILE A N 1
ATOM 4185 C CA . ILE A 1 525 ? 10.954 17.643 23.353 1.00 92.19 525 ILE A CA 1
ATOM 4186 C C . ILE A 1 525 ? 12.396 17.652 22.884 1.00 92.19 525 ILE A C 1
ATOM 4188 O O . ILE A 1 525 ? 13.295 17.328 23.658 1.00 92.19 525 ILE A O 1
ATOM 4192 N N . LEU A 1 526 ? 12.600 18.015 21.620 1.00 92.12 526 LEU A N 1
ATOM 4193 C CA . LEU A 1 526 ? 13.917 18.186 21.026 1.00 92.12 526 LEU A CA 1
ATOM 4194 C C . LEU A 1 526 ? 14.038 19.589 20.438 1.00 92.12 526 LEU A C 1
ATOM 4196 O O . LEU A 1 526 ? 13.149 20.040 19.715 1.00 92.12 526 LEU A O 1
ATOM 4200 N N . THR A 1 527 ? 15.145 20.262 20.716 1.00 89.69 527 THR A N 1
ATOM 4201 C CA . THR A 1 527 ? 15.394 21.630 20.255 1.00 89.69 527 THR A CA 1
ATOM 4202 C C . THR A 1 527 ? 16.737 21.681 19.542 1.00 89.69 527 THR A C 1
ATOM 4204 O O . THR A 1 527 ? 17.684 21.008 19.946 1.00 89.69 527 THR A O 1
ATOM 4207 N N . ALA A 1 528 ? 16.819 22.423 18.438 1.00 86.00 528 ALA A N 1
ATOM 4208 C CA . ALA A 1 528 ? 18.025 22.501 17.616 1.00 86.00 528 ALA A CA 1
ATOM 4209 C C . ALA A 1 528 ? 19.114 23.385 18.226 1.00 86.00 528 ALA A C 1
ATOM 4211 O O . ALA A 1 528 ? 20.285 23.218 17.884 1.00 86.00 528 ALA A O 1
ATOM 4212 N N . ALA A 1 529 ? 18.730 24.310 19.101 1.00 79.69 529 ALA A N 1
ATOM 4213 C CA . ALA A 1 529 ? 19.620 25.172 19.858 1.00 79.69 529 ALA A CA 1
ATOM 4214 C C . ALA A 1 529 ? 19.149 25.241 21.316 1.00 79.69 529 ALA A C 1
ATOM 4216 O O . ALA A 1 529 ? 17.942 25.281 21.580 1.00 79.69 529 ALA A O 1
ATOM 4217 N N . GLY A 1 530 ? 20.100 25.228 22.244 1.00 63.19 530 GLY A N 1
ATOM 4218 C CA . GLY A 1 530 ? 19.812 25.196 23.669 1.00 63.19 530 GLY A CA 1
ATOM 4219 C C . GLY A 1 530 ? 21.003 25.576 24.529 1.00 63.19 530 GLY A C 1
ATOM 4220 O O . GLY A 1 530 ? 21.481 24.795 25.354 1.00 63.19 530 GLY A O 1
ATOM 4221 N N . GLY A 1 531 ? 21.480 26.795 24.337 1.00 58.41 531 GLY A N 1
ATOM 4222 C CA . GLY A 1 531 ? 22.247 27.465 25.362 1.00 58.41 531 GLY A CA 1
ATOM 4223 C C . GLY A 1 531 ? 21.429 27.584 26.639 1.00 58.41 531 GLY A C 1
ATOM 4224 O O . GLY A 1 531 ? 20.201 27.485 26.689 1.00 58.41 531 GLY A O 1
ATOM 4225 N N . ILE A 1 532 ? 22.169 27.718 27.727 1.00 48.53 532 ILE A N 1
ATOM 4226 C CA . ILE A 1 532 ? 21.588 27.984 29.028 1.00 48.53 532 ILE A CA 1
ATOM 4227 C C . ILE A 1 532 ? 21.239 29.470 29.017 1.00 48.53 532 ILE A C 1
ATOM 4229 O O . ILE A 1 532 ? 22.157 30.279 29.022 1.00 48.53 532 ILE A O 1
ATOM 4233 N N . GLU A 1 533 ? 19.946 29.795 28.989 1.00 50.12 533 GLU A N 1
ATOM 4234 C CA . GLU A 1 533 ? 19.368 31.047 29.504 1.00 50.12 533 GLU A CA 1
ATOM 4235 C C . GLU A 1 533 ? 20.258 32.300 29.295 1.00 50.12 533 GLU A C 1
ATOM 4237 O O . GLU A 1 533 ? 21.030 32.700 30.175 1.00 50.12 533 GLU A O 1
ATOM 4242 N N . GLY A 1 534 ? 20.166 32.913 28.105 1.00 48.34 534 GLY A N 1
ATOM 4243 C CA . GLY A 1 534 ? 20.840 34.177 27.764 1.00 48.34 534 GLY A CA 1
ATOM 4244 C C . GLY A 1 534 ? 22.037 34.114 26.797 1.00 48.34 534 GLY A C 1
ATOM 4245 O O . GLY A 1 534 ? 22.638 35.161 26.533 1.00 48.34 534 GLY A O 1
ATOM 4246 N N . ASP A 1 535 ? 22.378 32.949 26.239 1.00 52.69 535 ASP A N 1
ATOM 4247 C CA . ASP A 1 535 ? 23.400 32.811 25.187 1.00 52.69 535 ASP A CA 1
ATOM 4248 C C . ASP A 1 535 ? 22.800 32.962 23.762 1.00 52.69 535 ASP A C 1
ATOM 4250 O O . ASP A 1 535 ? 21.604 32.788 23.536 1.00 52.69 535 ASP A O 1
ATOM 4254 N N . ASN A 1 536 ? 23.621 33.354 22.773 1.00 55.03 536 ASN A N 1
ATOM 4255 C CA . ASN A 1 536 ? 23.197 33.531 21.369 1.00 55.03 536 ASN A CA 1
ATOM 4256 C C . ASN A 1 536 ? 22.947 32.176 20.673 1.00 55.03 536 ASN A C 1
ATOM 4258 O O . ASN A 1 536 ? 23.745 31.716 19.849 1.00 55.03 536 ASN A O 1
ATOM 4262 N N . ASP A 1 537 ? 21.815 31.562 20.992 1.00 66.75 537 ASP A N 1
ATOM 4263 C CA . ASP A 1 537 ? 21.397 30.239 20.536 1.00 66.75 537 ASP A CA 1
ATOM 4264 C C . ASP A 1 537 ? 21.062 30.199 19.052 1.00 66.75 537 ASP A C 1
ATOM 4266 O O . ASP A 1 537 ? 19.980 30.597 18.616 1.00 66.75 537 ASP A O 1
ATOM 4270 N N . THR A 1 538 ? 22.001 29.684 18.262 1.00 69.31 538 THR A N 1
ATOM 4271 C CA . THR A 1 538 ? 21.883 29.666 16.804 1.00 69.31 538 THR A CA 1
ATOM 4272 C C . THR A 1 538 ? 21.677 28.243 16.290 1.00 69.31 538 THR A C 1
ATOM 4274 O O . THR A 1 538 ? 22.455 27.340 16.594 1.00 69.31 538 THR A O 1
ATOM 4277 N N . ALA A 1 539 ? 20.646 28.047 15.466 1.00 69.50 539 ALA A N 1
ATOM 4278 C CA . ALA A 1 539 ? 20.486 26.851 14.645 1.00 69.50 539 ALA A CA 1
ATOM 4279 C C . ALA A 1 539 ? 21.069 27.115 13.247 1.00 69.50 539 ALA A C 1
ATOM 4281 O O . ALA A 1 539 ? 20.759 28.139 12.636 1.00 69.50 539 ALA A O 1
ATOM 4282 N N . TYR A 1 540 ? 21.931 26.224 12.740 1.00 74.88 540 TYR A N 1
ATOM 4283 C CA . TYR A 1 540 ? 22.611 26.441 11.460 1.00 74.88 540 TYR A CA 1
ATOM 4284 C C . TYR A 1 540 ? 21.984 25.688 10.295 1.00 74.88 540 TYR A C 1
ATOM 4286 O O . TYR A 1 540 ? 21.660 24.498 10.352 1.00 74.88 540 TYR A O 1
ATOM 4294 N N . GLU A 1 541 ? 21.955 26.397 9.176 1.00 74.00 541 GLU A N 1
ATOM 4295 C CA . GLU A 1 541 ? 21.593 25.897 7.863 1.00 74.00 541 GLU A CA 1
ATOM 4296 C C . GLU A 1 541 ? 22.828 25.521 7.040 1.00 74.00 541 GLU A C 1
ATOM 4298 O O . GLU A 1 541 ? 23.880 26.157 7.129 1.00 74.00 541 GLU A O 1
ATOM 4303 N N . SER A 1 542 ? 22.707 24.488 6.207 1.00 63.91 542 SER A N 1
ATOM 4304 C CA . SER A 1 542 ? 23.786 24.030 5.335 1.00 63.91 542 SER A CA 1
ATOM 4305 C C . SER A 1 542 ? 23.402 24.133 3.868 1.00 63.91 542 SER A C 1
ATOM 4307 O O . SER A 1 542 ? 22.482 23.465 3.392 1.00 63.91 542 SER A O 1
ATOM 4309 N N . PHE A 1 543 ? 24.203 24.886 3.118 1.00 59.12 543 PHE A N 1
ATOM 4310 C CA . PHE A 1 543 ? 24.098 24.982 1.660 1.00 59.12 543 PHE A CA 1
ATOM 4311 C C . PHE A 1 543 ? 24.600 23.729 0.925 1.00 59.12 543 PHE A C 1
ATOM 4313 O O . PHE A 1 543 ? 24.385 23.599 -0.274 1.00 59.12 543 PHE A O 1
ATOM 4320 N N . PHE A 1 544 ? 25.301 22.812 1.603 1.00 59.00 544 PHE A N 1
ATOM 4321 C CA . PHE A 1 544 ? 25.845 21.608 0.957 1.00 59.00 544 PHE A CA 1
ATOM 4322 C C . PHE A 1 544 ? 24.794 20.523 0.742 1.00 59.00 544 PHE A C 1
ATOM 4324 O O . PHE A 1 544 ? 24.874 19.771 -0.226 1.00 59.00 544 PHE A O 1
ATOM 4331 N N . HIS A 1 545 ? 23.829 20.433 1.652 1.00 63.50 545 HIS A N 1
ATOM 4332 C CA . HIS A 1 545 ? 22.735 19.468 1.587 1.00 63.50 545 HIS A CA 1
ATOM 4333 C C . HIS A 1 545 ? 21.356 20.143 1.549 1.00 63.50 545 HIS A C 1
ATOM 4335 O O . HIS A 1 545 ? 20.349 19.450 1.677 1.00 63.50 545 HIS A O 1
ATOM 4341 N N . ASP A 1 546 ? 21.313 21.471 1.371 1.00 74.12 546 ASP A N 1
ATOM 4342 C CA . ASP A 1 546 ? 20.108 22.315 1.336 1.00 74.12 546 ASP A CA 1
ATOM 4343 C C . ASP A 1 546 ? 19.130 22.046 2.499 1.00 74.12 546 ASP A C 1
ATOM 4345 O O . ASP A 1 546 ? 17.914 21.999 2.292 1.00 74.12 546 ASP A O 1
ATOM 4349 N N . ARG A 1 547 ? 19.668 21.805 3.705 1.00 78.44 547 ARG A N 1
ATOM 4350 C CA . ARG A 1 547 ? 18.941 21.414 4.938 1.00 78.44 547 ARG A CA 1
ATOM 4351 C C . ARG A 1 547 ? 19.629 21.982 6.178 1.00 78.44 547 ARG A C 1
ATOM 4353 O O . ARG A 1 547 ? 20.832 22.254 6.111 1.00 78.44 547 ARG A O 1
ATOM 4360 N N . SER A 1 548 ? 18.930 22.116 7.299 1.00 82.94 548 SER A N 1
ATOM 4361 C CA . SER A 1 548 ? 19.568 22.428 8.579 1.00 82.94 548 SER A CA 1
ATOM 4362 C C . SER A 1 548 ? 20.483 21.292 9.033 1.00 82.94 548 SER A C 1
ATOM 4364 O O . SER A 1 548 ? 20.285 20.124 8.678 1.00 82.94 548 SER A O 1
ATOM 4366 N N . GLN A 1 549 ? 21.510 21.624 9.816 1.00 82.69 549 GLN A N 1
ATOM 4367 C CA . GLN A 1 549 ? 22.404 20.619 10.400 1.00 82.69 549 GLN A CA 1
ATOM 4368 C C . GLN A 1 549 ? 21.620 19.657 11.300 1.00 82.69 549 GLN A C 1
ATOM 4370 O O . GLN A 1 549 ? 21.781 18.437 11.212 1.00 82.69 549 GLN A O 1
ATOM 4375 N N . PHE A 1 550 ? 20.707 20.202 12.107 1.00 86.94 550 PHE A N 1
ATOM 4376 C CA . PHE A 1 550 ? 19.908 19.426 13.043 1.00 86.94 550 PHE A CA 1
ATOM 4377 C C . PHE A 1 550 ? 18.950 18.472 12.329 1.00 86.94 550 PHE A C 1
ATOM 4379 O O . PHE A 1 550 ? 19.011 17.262 12.546 1.00 86.94 550 PHE A O 1
ATOM 4386 N N . THR A 1 551 ? 18.116 18.965 11.413 1.00 87.75 551 THR A N 1
ATOM 4387 C CA . THR A 1 551 ? 17.148 18.123 10.699 1.00 87.75 551 THR A CA 1
ATOM 4388 C C . THR A 1 551 ? 17.830 17.130 9.768 1.00 87.75 551 THR A C 1
ATOM 4390 O O . THR A 1 551 ? 17.389 15.979 9.670 1.00 87.75 551 THR A O 1
ATOM 4393 N N . TYR A 1 552 ? 18.934 17.513 9.121 1.00 83.88 552 TYR A N 1
ATOM 4394 C CA . TYR A 1 552 ? 19.704 16.579 8.308 1.00 83.88 552 TYR A CA 1
ATOM 4395 C C . TYR A 1 552 ? 20.208 15.399 9.143 1.00 83.88 552 TYR A C 1
ATOM 4397 O O . TYR A 1 552 ? 19.939 14.252 8.790 1.00 83.88 552 TYR A O 1
ATOM 4405 N N . HIS A 1 553 ? 20.876 15.647 10.269 1.00 85.19 553 HIS A N 1
ATOM 4406 C CA . HIS A 1 553 ? 21.423 14.577 11.104 1.00 85.19 553 HIS A CA 1
ATOM 4407 C C . HIS A 1 553 ? 20.369 13.832 11.928 1.00 85.19 553 HIS A C 1
ATOM 4409 O O . HIS A 1 553 ? 20.568 12.661 12.254 1.00 85.19 553 HIS A O 1
ATOM 4415 N N . LEU A 1 554 ? 19.234 14.461 12.232 1.00 87.50 554 LEU A N 1
ATOM 4416 C CA . LEU A 1 554 ? 18.148 13.832 12.975 1.00 87.50 554 LEU A CA 1
ATOM 4417 C C . LEU A 1 554 ? 17.263 12.967 12.069 1.00 87.50 554 LEU A C 1
ATOM 4419 O O . LEU A 1 554 ? 16.976 11.821 12.405 1.00 87.50 554 LEU A O 1
ATOM 4423 N N . PHE A 1 555 ? 16.848 13.460 10.900 1.00 82.69 555 PHE A N 1
ATOM 4424 C CA . PHE A 1 555 ? 15.864 12.775 10.055 1.00 82.69 555 PHE A CA 1
ATOM 4425 C C . PHE A 1 555 ? 16.446 12.135 8.793 1.00 82.69 555 PHE A C 1
ATOM 4427 O O . PHE A 1 555 ? 15.987 11.049 8.427 1.00 82.69 555 PHE A O 1
ATOM 4434 N N . VAL A 1 556 ? 17.429 12.764 8.146 1.00 77.62 556 VAL A N 1
ATOM 4435 C CA . VAL A 1 556 ? 17.902 12.365 6.806 1.00 77.62 556 VAL A CA 1
ATOM 4436 C C . VAL A 1 556 ? 19.068 11.386 6.885 1.00 77.62 556 VAL A C 1
ATOM 4438 O O . VAL A 1 556 ? 18.976 10.262 6.403 1.00 77.62 556 VAL A O 1
ATOM 4441 N N . ASN A 1 557 ? 20.152 11.787 7.538 1.00 80.25 557 ASN A N 1
ATOM 4442 C CA . ASN A 1 557 ? 21.336 10.978 7.779 1.00 80.25 557 ASN A CA 1
ATOM 4443 C C . ASN A 1 557 ? 21.245 10.345 9.169 1.00 80.25 557 ASN A C 1
ATOM 4445 O O . ASN A 1 557 ? 22.037 10.671 10.045 1.00 80.25 557 ASN A O 1
ATOM 4449 N N . ASN A 1 558 ? 20.237 9.501 9.395 1.00 77.06 558 ASN A N 1
ATOM 4450 C CA . ASN A 1 558 ? 20.035 8.851 10.687 1.00 77.06 558 ASN A CA 1
ATOM 4451 C C . ASN A 1 558 ? 19.461 7.436 10.521 1.00 77.06 558 ASN A C 1
ATOM 4453 O O . ASN A 1 558 ? 18.360 7.300 9.973 1.00 77.06 558 ASN A O 1
ATOM 4457 N N . PRO A 1 559 ? 20.164 6.388 10.992 1.00 74.75 559 PRO A N 1
ATOM 4458 C CA . PRO A 1 559 ? 19.723 5.004 10.836 1.00 74.75 559 PRO A CA 1
ATOM 4459 C C . PRO A 1 559 ? 18.676 4.577 11.876 1.00 74.75 559 PRO A C 1
ATOM 4461 O O . PRO A 1 559 ? 18.091 3.503 11.743 1.00 74.75 559 PRO A O 1
ATOM 4464 N N . TYR A 1 560 ? 18.450 5.379 12.920 1.00 76.94 560 TYR A N 1
ATOM 4465 C CA . TYR A 1 560 ? 17.533 5.044 14.002 1.00 76.94 560 TYR A CA 1
ATOM 4466 C C . TYR A 1 560 ? 16.110 5.527 13.718 1.00 76.94 560 TYR A C 1
ATOM 4468 O O . TYR A 1 560 ? 15.845 6.333 12.818 1.00 76.94 560 TYR A O 1
ATOM 4476 N N . THR A 1 561 ? 15.170 4.984 14.490 1.00 72.69 561 THR A N 1
ATOM 4477 C CA . THR A 1 561 ? 13.738 5.270 14.337 1.00 72.69 561 THR A CA 1
ATOM 4478 C C . THR A 1 561 ? 13.050 5.671 15.635 1.00 72.69 561 THR A C 1
ATOM 4480 O O . THR A 1 561 ? 11.902 6.103 15.591 1.00 72.69 561 THR A O 1
ATOM 4483 N N . ASP A 1 562 ? 13.714 5.542 16.780 1.00 83.56 562 ASP A N 1
ATOM 4484 C CA . ASP A 1 562 ? 13.299 6.125 18.049 1.00 83.56 562 ASP A CA 1
ATOM 4485 C C . ASP A 1 562 ? 14.009 7.459 18.295 1.00 83.56 562 ASP A C 1
ATOM 4487 O O . ASP A 1 562 ? 15.196 7.596 18.004 1.00 83.56 562 ASP A O 1
ATOM 4491 N N . LEU A 1 563 ? 13.270 8.449 18.800 1.00 85.44 563 LEU A N 1
ATOM 4492 C CA . LEU A 1 563 ? 13.748 9.831 18.890 1.00 85.44 563 LEU A CA 1
ATOM 4493 C C . LEU A 1 563 ? 14.987 9.991 19.778 1.00 85.44 563 LEU A C 1
ATOM 4495 O O . LEU A 1 563 ? 15.863 10.773 19.424 1.00 85.44 563 LEU A O 1
ATOM 4499 N N . GLU A 1 564 ? 15.102 9.233 20.868 1.00 84.19 564 GLU A N 1
ATOM 4500 C CA . GLU A 1 564 ? 16.264 9.296 21.761 1.00 84.19 564 GLU A CA 1
ATOM 4501 C C . GLU A 1 564 ? 17.542 8.797 21.058 1.00 84.19 564 GLU A C 1
ATOM 4503 O O . GLU A 1 564 ? 18.559 9.496 21.035 1.00 84.19 564 GLU A O 1
ATOM 4508 N N . SER A 1 565 ? 17.498 7.631 20.398 1.00 85.12 565 SER A N 1
ATOM 4509 C CA . SER A 1 565 ? 18.647 7.132 19.625 1.00 85.12 565 SER A CA 1
ATOM 4510 C C . SER A 1 565 ? 18.948 8.007 18.410 1.00 85.12 565 SER A C 1
ATOM 4512 O O . SER A 1 565 ? 20.117 8.235 18.089 1.00 85.12 565 SER A O 1
ATOM 4514 N N . MET A 1 566 ? 17.910 8.525 17.742 1.00 86.94 566 MET A N 1
ATOM 4515 C CA . MET A 1 566 ? 18.075 9.469 16.638 1.00 86.94 566 MET A CA 1
ATOM 4516 C C . MET A 1 566 ? 18.801 10.732 17.108 1.00 86.94 566 MET A C 1
ATOM 4518 O O . MET A 1 566 ? 19.754 11.153 16.455 1.00 86.94 566 MET A O 1
ATOM 4522 N N . PHE A 1 567 ? 18.404 11.300 18.245 1.00 88.88 567 PHE A N 1
ATOM 4523 C CA . PHE A 1 567 ? 19.027 12.492 18.810 1.00 88.88 567 PHE A CA 1
ATOM 4524 C C . PHE A 1 567 ? 20.482 12.249 19.202 1.00 88.88 567 PHE A C 1
ATOM 4526 O O . PHE A 1 567 ? 21.363 12.981 18.759 1.00 88.88 567 PHE A O 1
ATOM 4533 N N . ASN A 1 568 ? 20.762 11.176 19.946 1.00 87.94 568 ASN A N 1
ATOM 4534 C CA . ASN A 1 568 ? 22.127 10.835 20.351 1.00 87.94 568 ASN A CA 1
ATOM 4535 C C . ASN A 1 568 ? 23.055 10.630 19.143 1.00 87.94 568 ASN A C 1
ATOM 4537 O O . ASN A 1 568 ? 24.205 11.070 19.151 1.00 87.94 568 ASN A O 1
ATOM 4541 N N . TYR A 1 569 ? 22.549 10.008 18.073 1.00 86.06 569 TYR A N 1
ATOM 4542 C CA . TYR A 1 569 ? 23.290 9.888 16.819 1.00 86.06 569 TYR A CA 1
ATOM 4543 C C . TYR A 1 569 ? 23.508 11.241 16.139 1.00 86.06 569 TYR A C 1
ATOM 4545 O O . TYR A 1 569 ? 24.600 11.505 15.636 1.00 86.06 569 TYR A O 1
ATOM 4553 N N . ALA A 1 570 ? 22.485 12.097 16.113 1.00 85.69 570 ALA A N 1
ATOM 4554 C CA . ALA A 1 570 ? 22.586 13.415 15.506 1.00 85.69 570 ALA A CA 1
ATOM 4555 C C . ALA A 1 570 ? 23.639 14.275 16.217 1.00 85.69 570 ALA A C 1
ATOM 4557 O O . ALA A 1 570 ? 24.486 14.856 15.545 1.00 85.69 570 ALA A O 1
ATOM 4558 N N . ILE A 1 571 ? 23.659 14.263 17.554 1.00 84.25 571 ILE A N 1
ATOM 4559 C CA . ILE A 1 571 ? 24.672 14.945 18.368 1.00 84.25 571 ILE A CA 1
ATOM 4560 C C . ILE A 1 571 ? 26.081 14.432 18.058 1.00 84.25 571 ILE A C 1
ATOM 4562 O O . ILE A 1 571 ? 26.967 15.242 17.810 1.00 84.25 571 ILE A O 1
ATOM 4566 N N . ASP A 1 572 ? 26.300 13.114 17.994 1.00 84.12 572 ASP A N 1
ATOM 4567 C CA . ASP A 1 572 ? 27.611 12.545 17.626 1.00 84.12 572 ASP A CA 1
ATOM 4568 C C . ASP A 1 572 ? 28.094 13.047 16.253 1.00 84.12 572 ASP A C 1
ATOM 4570 O O . ASP A 1 572 ? 29.270 13.368 16.068 1.00 84.12 572 ASP A O 1
ATOM 4574 N N . LYS A 1 573 ? 27.187 13.161 15.275 1.00 82.75 573 LYS A N 1
ATOM 4575 C CA . LYS A 1 573 ? 27.523 13.697 13.947 1.00 82.75 573 LYS A CA 1
ATOM 4576 C C . LYS A 1 573 ? 27.725 15.199 13.934 1.00 82.75 573 LYS A C 1
ATOM 4578 O O . LYS A 1 573 ? 28.620 15.664 13.234 1.00 82.75 573 LYS A O 1
ATOM 4583 N N . MET A 1 574 ? 26.966 15.934 14.735 1.00 78.31 574 MET A N 1
ATOM 4584 C CA . MET A 1 574 ? 27.121 17.377 14.857 1.00 78.31 574 MET A CA 1
ATOM 4585 C C . MET A 1 574 ? 28.430 17.750 15.574 1.00 78.31 574 MET A C 1
ATOM 4587 O O . MET A 1 574 ? 29.158 18.605 15.094 1.00 78.31 574 MET A O 1
ATOM 4591 N N . LEU A 1 575 ? 28.826 17.023 16.621 1.00 73.25 575 LEU A N 1
ATOM 4592 C CA . LEU A 1 575 ? 30.114 17.200 17.317 1.00 73.25 575 LEU A CA 1
ATOM 4593 C C . LEU A 1 575 ? 31.332 16.709 16.515 1.00 73.25 575 LEU A C 1
ATOM 4595 O O . LEU A 1 575 ? 32.470 16.827 16.953 1.00 73.25 575 LEU A O 1
ATOM 4599 N N . THR A 1 576 ? 31.118 16.068 15.366 1.00 71.31 576 THR A N 1
ATOM 4600 C CA . THR A 1 576 ? 32.209 15.620 14.487 1.00 71.31 576 THR A CA 1
ATOM 4601 C C . THR A 1 576 ? 32.217 16.346 13.142 1.00 71.31 576 THR A C 1
ATOM 4603 O O . THR A 1 576 ? 33.209 16.251 12.410 1.00 71.31 576 THR A O 1
ATOM 4606 N N . CYS A 1 577 ? 31.174 17.127 12.814 1.00 62.81 5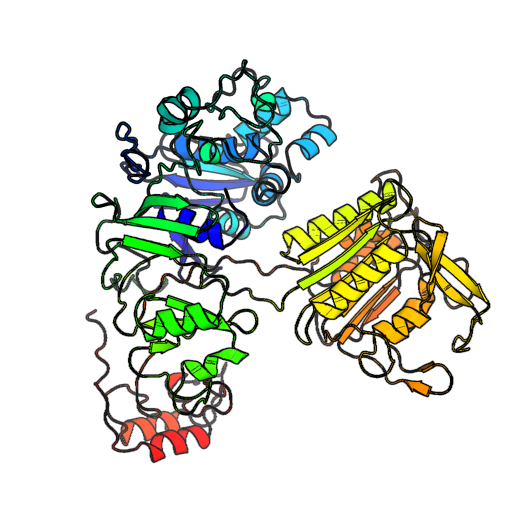77 CYS A N 1
ATOM 4607 C CA . CYS A 1 577 ? 31.253 18.120 11.749 1.00 62.81 577 CYS A CA 1
ATOM 4608 C C . CYS A 1 577 ? 32.059 19.312 12.254 1.00 62.81 577 CYS A C 1
ATOM 4610 O O . CYS A 1 577 ? 31.555 20.141 12.999 1.00 62.81 577 CYS A O 1
ATOM 4612 N N . GLY A 1 578 ? 33.298 19.470 11.779 1.00 57.00 578 GLY A N 1
ATOM 4613 C CA . GLY A 1 578 ? 34.155 20.626 12.101 1.00 57.00 578 GLY A CA 1
ATOM 4614 C C . GLY A 1 578 ? 33.612 22.005 11.667 1.00 57.00 578 GLY A C 1
ATOM 4615 O O . GLY A 1 578 ? 34.365 22.973 11.650 1.00 57.00 578 GLY A O 1
ATOM 4616 N N . PHE A 1 579 ? 32.339 22.084 11.265 1.00 56.72 579 PHE A N 1
ATOM 4617 C CA . PHE A 1 579 ? 31.548 23.293 11.018 1.00 56.72 579 PHE A CA 1
ATOM 4618 C C . PHE A 1 579 ? 30.664 23.694 12.215 1.00 56.72 579 PHE A C 1
ATOM 4620 O O . PHE A 1 579 ? 30.170 24.816 12.238 1.00 56.72 579 PHE A O 1
ATOM 4627 N N . CYS A 1 580 ? 30.438 22.777 13.157 1.00 55.56 580 CYS A N 1
ATOM 4628 C CA . CYS A 1 580 ? 29.381 22.839 14.165 1.00 55.56 580 CYS A CA 1
ATOM 4629 C C . CYS A 1 580 ? 29.930 22.758 15.603 1.00 55.56 580 CYS A C 1
ATOM 4631 O O . CYS A 1 580 ? 29.215 23.119 16.539 1.00 55.56 580 CYS A O 1
ATOM 4633 N N . ASP A 1 581 ? 31.186 22.309 15.761 1.00 50.72 581 ASP A N 1
ATOM 4634 C CA . ASP A 1 581 ? 31.930 22.318 17.026 1.00 50.72 581 ASP A CA 1
ATOM 4635 C C . ASP A 1 581 ? 31.837 23.718 17.663 1.00 50.72 581 ASP A C 1
ATOM 4637 O O . ASP A 1 581 ? 32.302 24.702 17.088 1.00 50.72 581 ASP A O 1
ATOM 4641 N N . ASP A 1 582 ? 31.196 23.783 18.832 1.00 55.03 582 ASP A N 1
ATOM 4642 C CA . ASP A 1 582 ? 30.975 24.952 19.702 1.00 55.03 582 ASP A CA 1
ATOM 4643 C C . ASP A 1 582 ? 29.878 25.977 19.320 1.00 55.03 582 ASP A C 1
ATOM 4645 O O . ASP A 1 582 ? 29.680 26.922 20.085 1.00 55.03 582 ASP A O 1
ATOM 4649 N N . PHE A 1 583 ? 29.124 25.823 18.218 1.00 62.41 583 PHE A N 1
ATOM 4650 C CA . PHE A 1 583 ? 28.156 26.861 17.784 1.00 62.41 583 PHE A CA 1
ATOM 4651 C C . PHE A 1 583 ? 26.670 26.469 17.818 1.00 62.41 583 PHE A C 1
ATOM 4653 O O . PHE A 1 583 ? 25.821 27.351 17.937 1.00 62.41 583 PHE A O 1
ATOM 4660 N N . GLN A 1 584 ? 26.336 25.179 17.735 1.00 74.88 584 GLN A N 1
ATOM 4661 C CA . GLN A 1 584 ? 24.958 24.692 17.853 1.00 74.88 584 GLN A CA 1
ATOM 4662 C C . GLN A 1 584 ? 24.903 23.494 18.791 1.00 74.88 584 GLN A C 1
ATOM 4664 O O . GLN A 1 584 ? 25.511 22.460 18.519 1.00 74.88 584 GLN A O 1
ATOM 4669 N N . VAL A 1 585 ? 24.144 23.634 19.877 1.00 77.00 585 VAL A N 1
ATOM 4670 C CA . VAL A 1 585 ? 23.982 22.600 20.904 1.00 77.00 585 VAL A CA 1
ATOM 4671 C C . VAL A 1 585 ? 22.505 22.221 20.990 1.00 77.00 585 VAL A C 1
ATOM 4673 O O . VAL A 1 585 ? 21.740 22.923 21.647 1.00 77.00 585 VAL A O 1
ATOM 4676 N N . PRO A 1 586 ? 22.074 21.147 20.309 1.00 84.56 586 PRO A N 1
ATOM 4677 C CA . PRO A 1 586 ? 20.710 20.661 20.449 1.00 84.56 586 PRO A CA 1
ATOM 4678 C C . PRO A 1 586 ? 20.448 20.102 21.856 1.00 84.56 586 PRO A C 1
ATOM 4680 O O . PRO A 1 586 ? 21.355 19.543 22.480 1.00 84.56 586 PRO A O 1
ATOM 4683 N N . LEU A 1 587 ? 19.203 20.191 22.336 1.00 86.31 587 LEU A N 1
ATOM 4684 C CA . LEU A 1 587 ? 18.769 19.621 23.619 1.00 86.31 587 LEU A CA 1
ATOM 4685 C C . LEU A 1 587 ? 17.644 18.599 23.447 1.00 86.31 587 LEU A C 1
ATOM 4687 O O . LEU A 1 587 ? 16.880 18.629 22.482 1.00 86.31 587 LEU A O 1
ATOM 4691 N N . ILE A 1 588 ? 17.540 17.711 24.436 1.00 88.94 588 ILE A N 1
ATOM 4692 C CA . ILE A 1 588 ? 16.468 16.728 24.588 1.00 88.94 588 ILE A CA 1
ATOM 4693 C C . ILE A 1 588 ? 15.943 16.769 26.030 1.00 88.94 588 ILE A C 1
ATOM 4695 O O . ILE A 1 588 ? 16.721 16.690 26.981 1.00 88.94 588 ILE A O 1
ATOM 4699 N N . ASN A 1 589 ? 14.625 16.881 26.199 1.00 89.25 589 ASN A N 1
ATOM 4700 C CA . ASN A 1 589 ? 13.932 16.613 27.460 1.00 89.25 589 ASN A CA 1
ATOM 4701 C C . ASN A 1 589 ? 12.965 15.469 27.219 1.00 89.25 589 ASN A C 1
ATOM 4703 O O . ASN A 1 589 ? 11.989 15.599 26.477 1.00 89.25 589 ASN A O 1
ATOM 4707 N N . ASP A 1 590 ? 13.292 14.334 27.822 1.00 88.69 590 ASP A N 1
ATOM 4708 C CA . ASP A 1 590 ? 12.556 13.099 27.656 1.00 88.69 590 ASP A CA 1
ATOM 4709 C C . ASP A 1 590 ? 11.852 12.721 28.962 1.00 88.69 590 ASP A C 1
ATOM 4711 O O . ASP A 1 590 ? 12.465 12.281 29.938 1.00 88.69 590 ASP A O 1
ATOM 4715 N N . ARG A 1 591 ? 10.531 12.908 28.973 1.00 84.69 591 ARG A N 1
ATOM 4716 C CA . ARG A 1 591 ? 9.620 12.377 29.995 1.00 84.69 591 ARG A CA 1
ATOM 4717 C C . ARG A 1 591 ? 8.722 11.282 29.438 1.00 84.69 591 ARG A C 1
ATOM 4719 O O . ARG A 1 591 ? 7.695 10.935 30.030 1.00 84.69 591 ARG A O 1
ATOM 4726 N N . TYR A 1 592 ? 9.067 10.740 28.281 1.00 82.12 592 TYR A N 1
ATOM 4727 C CA . TYR A 1 592 ? 8.359 9.640 27.676 1.00 82.12 592 TYR A CA 1
ATOM 4728 C C . TYR A 1 592 ? 8.870 8.318 28.268 1.00 82.12 592 TYR A C 1
ATOM 4730 O O . TYR A 1 592 ? 10.055 8.008 28.264 1.00 82.12 592 TYR A O 1
ATOM 4738 N N . ASN A 1 593 ? 7.966 7.512 28.831 1.00 71.88 593 ASN A N 1
ATOM 4739 C CA . ASN A 1 593 ? 8.349 6.238 29.439 1.00 71.88 593 ASN A CA 1
ATOM 4740 C C . ASN A 1 593 ? 8.506 5.156 28.354 1.00 71.88 593 ASN A C 1
ATOM 4742 O O . ASN A 1 593 ? 7.525 4.523 27.953 1.00 71.88 593 ASN A O 1
ATOM 4746 N N . GLY A 1 594 ? 9.737 4.958 27.877 1.00 72.50 594 GLY A N 1
ATOM 4747 C CA . GLY A 1 594 ? 10.103 3.994 26.833 1.00 72.50 594 GLY A CA 1
ATOM 4748 C C . GLY A 1 594 ? 10.647 4.681 25.579 1.00 72.50 594 GLY A C 1
ATOM 4749 O O . GLY A 1 594 ? 11.060 5.827 25.632 1.00 72.50 594 GLY A O 1
ATOM 4750 N N . ASN A 1 595 ? 10.620 4.004 24.426 1.00 75.94 595 ASN A N 1
ATOM 4751 C CA . ASN A 1 595 ? 11.173 4.568 23.189 1.00 75.94 595 ASN A CA 1
ATOM 4752 C C . ASN A 1 595 ? 10.067 5.213 22.344 1.00 75.94 595 ASN A C 1
ATOM 4754 O O . ASN A 1 595 ? 9.153 4.524 21.870 1.00 75.94 595 ASN A O 1
ATOM 4758 N N . TYR A 1 596 ? 10.146 6.526 22.117 1.00 80.38 596 TYR A N 1
ATOM 4759 C CA . TYR A 1 596 ? 9.241 7.215 21.197 1.00 80.38 596 TYR A CA 1
ATOM 4760 C C . TYR A 1 596 ? 9.615 6.877 19.751 1.00 80.38 596 TYR A C 1
ATOM 4762 O O . TYR A 1 596 ? 10.555 7.444 19.196 1.00 80.38 596 TYR A O 1
ATOM 4770 N N . THR A 1 597 ? 8.896 5.940 19.124 1.00 79.12 597 THR A N 1
ATOM 4771 C CA . THR A 1 597 ? 9.230 5.460 17.776 1.00 79.12 597 THR A CA 1
ATOM 4772 C C . THR A 1 597 ? 8.471 6.184 16.661 1.00 79.12 597 THR A C 1
ATOM 4774 O O . THR A 1 597 ? 7.238 6.146 16.553 1.00 79.12 597 THR A O 1
ATOM 4777 N N . LEU A 1 598 ? 9.243 6.788 15.758 1.00 72.31 598 LEU A N 1
ATOM 4778 C CA . LEU A 1 598 ? 8.768 7.291 14.477 1.00 72.31 598 LEU A CA 1
ATOM 4779 C C . LEU A 1 598 ? 8.458 6.166 13.495 1.00 72.31 598 LEU A C 1
ATOM 4781 O O . LEU A 1 598 ? 7.683 6.394 12.569 1.00 72.31 598 LEU A O 1
ATOM 4785 N N . ALA A 1 599 ? 9.014 4.964 13.696 1.00 61.22 599 ALA A N 1
ATOM 4786 C CA . ALA A 1 599 ? 8.837 3.844 12.783 1.00 61.22 599 ALA A CA 1
ATOM 4787 C C . ALA A 1 599 ? 7.356 3.496 12.628 1.00 61.22 599 ALA A C 1
ATOM 4789 O O . ALA A 1 599 ? 6.613 3.310 13.598 1.00 61.22 599 ALA A O 1
ATOM 4790 N N . GLY A 1 600 ? 6.923 3.378 11.382 1.00 44.94 600 GLY A N 1
ATOM 4791 C CA . GLY A 1 600 ? 5.677 2.720 11.061 1.00 44.94 600 GLY A CA 1
ATOM 4792 C C . GLY A 1 600 ? 5.919 1.220 11.108 1.00 44.94 600 GLY A C 1
ATOM 4793 O O . GLY A 1 600 ? 6.632 0.687 10.265 1.00 44.94 600 GLY A O 1
ATOM 4794 N N . GLY A 1 601 ? 5.325 0.522 12.071 1.00 34.03 601 GLY A N 1
ATOM 4795 C CA . GLY A 1 601 ? 5.126 -0.916 11.943 1.00 34.03 601 GLY A CA 1
ATOM 4796 C C . GLY A 1 601 ? 4.036 -1.166 10.904 1.00 34.03 601 GLY A C 1
ATOM 4797 O O . GLY A 1 601 ? 2.906 -1.457 11.274 1.00 34.03 601 GLY A O 1
ATOM 4798 N N . PHE A 1 602 ? 4.338 -1.000 9.614 1.00 32.69 602 PHE A N 1
ATOM 4799 C CA . PHE A 1 602 ? 3.401 -1.326 8.539 1.00 32.69 602 PHE A CA 1
ATOM 4800 C C . PHE A 1 602 ? 3.779 -2.658 7.911 1.00 32.69 602 PHE A C 1
ATOM 4802 O O . PHE A 1 602 ? 4.493 -2.746 6.920 1.00 32.69 602 PHE A O 1
ATOM 4809 N N . SER A 1 603 ? 3.253 -3.719 8.503 1.00 29.72 603 SER A N 1
ATOM 4810 C CA . SER A 1 603 ? 2.988 -4.963 7.797 1.00 29.72 603 SER A CA 1
ATOM 4811 C C . SER A 1 603 ? 1.510 -4.964 7.430 1.00 29.72 603 SER A C 1
ATOM 4813 O O . SER A 1 603 ? 0.651 -4.972 8.313 1.00 29.72 603 SER A O 1
ATOM 4815 N N . VAL A 1 604 ? 1.199 -4.957 6.131 1.00 31.70 604 VAL A N 1
ATOM 4816 C CA . VAL A 1 604 ? -0.145 -5.307 5.659 1.00 31.70 604 VAL A CA 1
ATOM 4817 C C . VAL A 1 604 ? -0.341 -6.788 5.958 1.00 31.70 604 VAL A C 1
ATOM 4819 O O . VAL A 1 604 ? 0.033 -7.662 5.181 1.00 31.70 604 VAL A O 1
ATOM 4822 N N . PHE A 1 605 ? -0.886 -7.076 7.133 1.00 29.62 605 PHE A N 1
ATOM 4823 C CA . PHE A 1 605 ? -1.420 -8.391 7.424 1.00 29.62 605 PHE A CA 1
ATOM 4824 C C . PHE A 1 605 ? -2.752 -8.507 6.701 1.00 29.62 605 PHE A C 1
ATOM 4826 O O . PHE A 1 605 ? -3.719 -7.830 7.039 1.00 29.62 605 PHE A O 1
ATOM 4833 N N . GLY A 1 606 ? -2.805 -9.366 5.693 1.00 30.00 606 GLY A N 1
ATOM 4834 C CA . GLY A 1 606 ? -4.071 -9.944 5.292 1.00 30.00 606 GLY A CA 1
ATOM 4835 C C . GLY A 1 606 ? -4.362 -11.107 6.222 1.00 30.00 606 GLY A C 1
ATOM 4836 O O . GLY A 1 606 ? -3.712 -12.146 6.119 1.00 30.00 606 GLY A O 1
ATOM 4837 N N . VAL A 1 607 ? -5.354 -10.987 7.104 1.00 31.39 607 VAL A N 1
ATOM 4838 C CA . VAL A 1 607 ? -5.979 -12.204 7.622 1.00 31.39 607 VAL A CA 1
ATOM 4839 C C . VAL A 1 607 ? -6.800 -12.764 6.472 1.00 31.39 607 VAL A C 1
ATOM 4841 O O . VAL A 1 607 ? -7.848 -12.235 6.104 1.00 31.39 607 VAL A O 1
ATOM 4844 N N . TYR A 1 608 ? -6.321 -13.855 5.882 1.00 33.81 608 TYR A N 1
ATOM 4845 C CA . TYR A 1 608 ? -7.213 -14.758 5.175 1.00 33.81 608 TYR A CA 1
ATOM 4846 C C . TYR A 1 608 ? -8.295 -15.139 6.175 1.00 33.81 608 TYR A C 1
ATOM 4848 O O . TYR A 1 608 ? -7.962 -15.703 7.217 1.00 33.81 608 TYR A O 1
ATOM 4856 N N . ALA A 1 609 ? -9.559 -14.806 5.905 1.00 32.09 609 ALA A N 1
ATOM 4857 C CA . ALA A 1 609 ? -10.669 -15.154 6.783 1.00 32.09 609 ALA A CA 1
ATOM 4858 C C . ALA A 1 609 ? -10.857 -16.682 6.795 1.00 32.09 609 ALA A C 1
ATOM 4860 O O . ALA A 1 609 ? -11.751 -17.247 6.174 1.00 32.09 609 ALA A O 1
ATOM 4861 N N . TYR A 1 610 ? -9.973 -17.382 7.496 1.00 31.42 610 TYR A N 1
ATOM 4862 C CA . TYR A 1 610 ? -10.184 -18.729 7.960 1.00 31.42 610 TYR A CA 1
ATOM 4863 C C . TYR A 1 610 ? -11.007 -18.594 9.232 1.00 31.42 610 TYR A C 1
ATOM 4865 O O . TYR A 1 610 ? -10.494 -18.345 10.322 1.00 31.42 610 TYR A O 1
ATOM 4873 N N . THR A 1 611 ? -12.322 -18.717 9.098 1.00 29.23 611 THR A N 1
ATOM 4874 C CA . THR A 1 611 ? -13.223 -18.749 10.247 1.00 29.23 611 THR A CA 1
ATOM 4875 C C . THR A 1 611 ? -13.149 -20.110 10.930 1.00 29.23 611 THR A C 1
ATOM 4877 O O . THR A 1 611 ? -14.126 -20.846 10.948 1.00 29.23 611 THR A O 1
ATOM 4880 N N . MET A 1 612 ? -11.990 -20.441 11.502 1.00 29.73 612 MET A N 1
ATOM 4881 C CA . MET A 1 612 ? -11.893 -21.354 12.643 1.00 29.73 612 MET A CA 1
ATOM 4882 C C . MET A 1 612 ? -10.765 -20.947 13.600 1.00 29.73 612 MET A C 1
ATOM 4884 O O . MET A 1 612 ? -9.924 -21.764 13.951 1.00 29.73 612 MET A O 1
ATOM 4888 N N . TRP A 1 613 ? -10.756 -19.702 14.074 1.00 30.02 613 TRP A N 1
ATOM 4889 C CA . TRP A 1 613 ? -10.037 -19.368 15.311 1.00 30.02 613 TRP A CA 1
ATOM 4890 C C . TRP A 1 613 ? -10.937 -18.569 16.244 1.00 30.02 613 TRP A C 1
ATOM 4892 O O . TRP A 1 613 ? -10.709 -17.407 16.545 1.00 30.02 613 TRP A O 1
ATOM 4902 N N . LYS A 1 614 ? -12.003 -19.236 16.695 1.00 31.09 614 LYS A N 1
ATOM 4903 C CA . LYS A 1 614 ? -12.600 -19.014 18.015 1.00 31.09 614 LYS A CA 1
ATOM 4904 C C . LYS A 1 614 ? -13.308 -20.280 18.490 1.00 31.09 614 LYS A C 1
ATOM 4906 O O . LYS A 1 614 ? -14.508 -20.475 18.345 1.00 31.09 614 LYS A O 1
ATOM 4911 N N . TRP A 1 615 ? -12.455 -21.174 18.962 1.00 43.25 615 TRP A N 1
ATOM 4912 C CA . TRP A 1 615 ? -12.631 -22.106 20.059 1.00 43.25 615 TRP A CA 1
ATOM 4913 C C . TRP A 1 615 ? -13.864 -21.822 20.936 1.00 43.25 615 TRP A C 1
ATOM 4915 O O . TRP A 1 615 ? -13.926 -20.808 21.625 1.00 43.25 615 TRP A O 1
ATOM 4925 N N . SER A 1 616 ? -14.823 -22.744 20.934 1.00 42.88 616 SER A N 1
ATOM 4926 C CA . SER A 1 616 ? -15.820 -22.878 21.996 1.00 42.88 616 SER A CA 1
ATOM 4927 C C . SER A 1 616 ? -15.540 -24.207 22.692 1.00 42.88 616 SER A C 1
ATOM 4929 O O . SER A 1 616 ? -16.146 -25.226 22.376 1.00 42.88 616 SER A O 1
ATOM 4931 N N . TYR A 1 617 ? -14.538 -24.214 23.568 1.00 58.00 617 TYR A N 1
ATOM 4932 C CA . TYR A 1 617 ? -14.408 -25.239 24.602 1.00 58.00 617 TYR A CA 1
ATOM 4933 C C . TYR A 1 617 ? -14.836 -24.617 25.928 1.00 58.00 617 TYR A C 1
ATOM 4935 O O . TYR A 1 617 ? -14.879 -23.394 26.071 1.00 58.00 617 TYR A O 1
ATOM 4943 N N . ILE A 1 618 ? -15.229 -25.455 26.877 1.00 70.62 618 ILE A N 1
ATOM 4944 C CA . ILE A 1 618 ? -15.607 -24.985 28.206 1.00 70.62 618 ILE A CA 1
ATOM 4945 C C . ILE A 1 618 ? -14.335 -24.580 28.942 1.00 70.62 618 ILE A C 1
ATOM 4947 O O . ILE A 1 618 ? -13.380 -25.352 28.966 1.00 70.62 618 ILE A O 1
ATOM 4951 N N . ASP A 1 619 ? -14.327 -23.410 29.579 1.00 72.00 619 ASP A N 1
ATOM 4952 C CA . ASP A 1 619 ? -13.205 -23.003 30.425 1.00 72.00 619 ASP A CA 1
ATOM 4953 C C . ASP A 1 619 ? -12.923 -24.090 31.473 1.00 72.00 619 ASP A C 1
ATOM 4955 O O . ASP A 1 619 ? -13.783 -24.426 32.289 1.00 72.00 619 ASP A O 1
ATOM 4959 N N . GLY A 1 620 ? -11.727 -24.675 31.427 1.00 72.50 620 GLY A N 1
ATOM 4960 C CA . GLY A 1 620 ? -11.355 -25.807 32.272 1.00 72.50 620 GLY A CA 1
ATOM 4961 C C . GLY A 1 620 ? -11.361 -27.182 31.604 1.00 72.50 620 GLY A C 1
ATOM 4962 O O . GLY A 1 620 ? -10.891 -28.112 32.240 1.00 72.50 620 GLY A O 1
ATOM 4963 N N . ASP A 1 621 ? -11.833 -27.335 30.363 1.00 79.00 621 ASP A N 1
ATOM 4964 C CA . ASP A 1 621 ? -11.594 -28.529 29.531 1.00 79.00 621 ASP A CA 1
ATOM 4965 C C . ASP A 1 621 ? -10.233 -28.355 28.842 1.00 79.00 621 ASP A C 1
ATOM 4967 O O . ASP A 1 621 ? -10.136 -27.792 27.750 1.00 79.00 621 ASP A O 1
ATOM 4971 N N . VAL A 1 622 ? -9.157 -28.710 29.550 1.00 77.19 622 VAL A N 1
ATOM 4972 C CA . VAL A 1 622 ? -7.774 -28.424 29.121 1.00 77.19 622 VAL A CA 1
ATOM 4973 C C . VAL A 1 622 ? -7.166 -29.561 28.305 1.00 77.19 622 VAL A C 1
ATOM 4975 O O . VAL A 1 622 ? -6.120 -29.370 27.681 1.00 77.19 622 VAL A O 1
ATOM 4978 N N . ASN A 1 623 ? -7.797 -30.738 28.315 1.00 76.00 623 ASN A N 1
ATOM 4979 C CA . ASN A 1 623 ? -7.442 -31.870 27.462 1.00 76.00 623 ASN A CA 1
ATOM 4980 C C . ASN A 1 623 ? -8.309 -31.957 26.186 1.00 76.00 623 ASN A C 1
ATOM 4982 O O . ASN A 1 623 ? -7.989 -32.745 25.293 1.00 76.00 623 ASN A O 1
ATOM 4986 N N . PHE A 1 624 ? -9.348 -31.120 26.091 1.00 68.12 624 PHE A N 1
ATOM 4987 C CA . PHE A 1 624 ? -10.269 -30.978 24.967 1.00 68.12 624 PHE A CA 1
ATOM 4988 C C . PHE A 1 624 ? -11.111 -32.227 24.668 1.00 68.12 624 PHE A C 1
ATOM 4990 O O . PHE A 1 624 ? -11.571 -32.424 23.541 1.00 68.12 624 PHE A O 1
ATOM 4997 N N . ASP A 1 625 ? -11.360 -33.084 25.656 1.00 71.75 625 ASP A N 1
ATOM 4998 C CA . ASP A 1 625 ? -12.153 -34.303 25.470 1.00 71.75 625 ASP A CA 1
ATOM 4999 C C . ASP A 1 625 ? -13.676 -34.047 25.398 1.00 71.75 625 ASP A C 1
ATOM 5001 O O . ASP A 1 625 ? -14.466 -34.973 25.175 1.00 71.75 625 ASP A O 1
ATOM 5005 N N . GLY A 1 626 ? -14.093 -32.779 25.503 1.00 73.25 626 GLY A N 1
ATOM 5006 C CA . GLY A 1 626 ? -15.489 -32.354 25.488 1.00 73.25 626 GLY A CA 1
ATOM 5007 C C . GLY A 1 626 ? -16.146 -32.422 26.859 1.00 73.25 626 GLY A C 1
ATOM 5008 O O . GLY A 1 626 ? -17.374 -32.306 26.951 1.00 73.25 626 GLY A O 1
ATOM 5009 N N . LYS A 1 627 ? -15.378 -32.637 27.931 1.00 85.12 627 LYS A N 1
ATOM 5010 C CA . LYS A 1 627 ? -15.880 -32.685 29.297 1.00 85.12 627 LYS A CA 1
ATOM 5011 C C . LYS A 1 627 ? -14.837 -32.183 30.287 1.00 85.12 627 LYS A C 1
ATOM 5013 O O . LYS A 1 627 ? -13.795 -32.783 30.474 1.00 85.12 627 LYS A O 1
ATOM 5018 N N . VAL A 1 628 ? -15.222 -31.212 31.112 1.00 86.69 628 VAL A N 1
ATOM 5019 C CA . VAL A 1 628 ? -14.397 -30.841 32.269 1.00 86.69 628 VAL A CA 1
ATOM 5020 C C . VAL A 1 628 ? -14.444 -31.967 33.303 1.00 86.69 628 VAL A C 1
ATOM 5022 O O . VAL A 1 628 ? -15.465 -32.198 33.965 1.00 86.69 628 VAL A O 1
ATOM 5025 N N . SER A 1 629 ? -13.348 -32.702 33.423 1.00 90.75 629 SER A N 1
ATOM 5026 C CA . SER A 1 629 ? -13.222 -33.903 34.238 1.00 90.75 629 SER A CA 1
ATOM 5027 C C . SER A 1 629 ? -12.150 -33.744 35.320 1.00 90.75 629 SER A C 1
ATOM 5029 O O . SER A 1 629 ? -11.516 -32.703 35.480 1.00 90.75 629 SER A O 1
ATOM 5031 N N . MET A 1 630 ? -11.936 -34.799 36.113 1.00 91.31 630 MET A N 1
ATOM 5032 C CA . MET A 1 630 ? -10.874 -34.778 37.122 1.00 91.31 630 MET A CA 1
ATOM 5033 C C . MET A 1 630 ? -9.493 -34.755 36.457 1.00 91.31 630 MET A C 1
ATOM 5035 O O . MET A 1 630 ? -8.552 -34.212 37.025 1.00 91.31 630 MET A O 1
ATOM 5039 N N . SER A 1 631 ? -9.379 -35.308 35.248 1.00 86.56 631 SER A N 1
ATOM 5040 C CA . SER A 1 631 ? -8.145 -35.296 34.465 1.00 86.56 631 SER A CA 1
ATOM 5041 C C . SER A 1 631 ? -7.715 -33.871 34.121 1.00 86.56 631 SER A C 1
ATOM 5043 O O . SER A 1 631 ? -6.529 -33.564 34.189 1.00 86.56 631 SER A O 1
ATOM 5045 N N . ASP A 1 632 ? -8.672 -32.992 33.832 1.00 87.94 632 ASP A N 1
ATOM 5046 C CA . ASP A 1 632 ? -8.416 -31.591 33.508 1.00 87.94 632 ASP A CA 1
ATOM 5047 C C . ASP A 1 632 ? -7.930 -30.800 34.715 1.00 87.94 632 ASP A C 1
ATOM 5049 O O . ASP A 1 632 ? -6.923 -30.099 34.653 1.00 87.94 632 ASP A O 1
ATOM 5053 N N . ILE A 1 633 ? -8.593 -30.982 35.857 1.00 89.88 633 ILE A N 1
ATOM 5054 C CA . ILE A 1 633 ? -8.180 -30.351 37.114 1.00 89.88 633 ILE A CA 1
ATOM 5055 C C . ILE A 1 633 ? -6.777 -30.832 37.504 1.00 89.88 633 ILE A C 1
ATOM 5057 O O . ILE A 1 633 ? -5.932 -30.025 37.884 1.00 89.88 633 ILE A O 1
ATOM 5061 N N . VAL A 1 634 ? -6.498 -32.134 37.371 1.00 90.25 634 VAL A N 1
ATOM 5062 C CA . VAL A 1 634 ? -5.159 -32.692 37.614 1.00 90.25 634 VAL A CA 1
ATOM 5063 C C . VAL A 1 634 ? -4.129 -32.089 36.660 1.00 90.25 634 VAL A C 1
ATOM 5065 O O . VAL A 1 634 ? -3.023 -31.779 37.103 1.00 90.25 634 VAL A O 1
ATOM 5068 N N . ALA A 1 635 ? -4.470 -31.876 35.388 1.00 84.31 635 ALA A N 1
ATOM 5069 C CA . ALA A 1 635 ? -3.583 -31.226 34.430 1.00 84.31 635 ALA A CA 1
ATOM 5070 C C . ALA A 1 635 ? -3.263 -29.783 34.853 1.00 84.31 635 ALA A C 1
ATOM 5072 O O . ALA A 1 635 ? -2.087 -29.444 34.968 1.00 84.31 635 ALA A O 1
ATOM 5073 N N . VAL A 1 636 ? -4.266 -28.974 35.208 1.00 85.31 636 VAL A N 1
ATOM 5074 C CA . VAL A 1 636 ? -4.043 -27.602 35.701 1.00 85.31 636 VAL A CA 1
ATOM 5075 C C . VAL A 1 636 ? -3.173 -27.593 36.965 1.00 85.31 636 VAL A C 1
ATOM 5077 O O . VAL A 1 636 ? -2.207 -26.837 37.052 1.00 85.31 636 VAL A O 1
ATOM 5080 N N . VAL A 1 637 ? -3.446 -28.488 37.921 1.00 89.50 637 VAL A N 1
ATOM 5081 C CA . VAL A 1 637 ? -2.663 -28.625 39.163 1.00 89.50 637 VAL A CA 1
ATOM 5082 C C . VAL A 1 637 ? -1.222 -29.069 38.892 1.00 89.50 637 VAL A C 1
ATOM 5084 O O . VAL A 1 637 ? -0.306 -28.620 39.575 1.00 89.50 637 VAL A O 1
ATOM 5087 N N . THR A 1 638 ? -0.995 -29.917 37.886 1.00 88.50 638 THR A N 1
ATOM 5088 C CA . THR A 1 638 ? 0.349 -30.401 37.520 1.00 88.50 638 THR A CA 1
ATOM 5089 C C . THR A 1 638 ? 1.265 -29.257 37.089 1.00 88.50 638 THR A C 1
ATOM 5091 O O . THR A 1 638 ? 2.461 -29.283 37.373 1.00 88.50 638 THR A O 1
ATOM 5094 N N . TYR A 1 639 ? 0.702 -28.239 36.438 1.00 83.62 639 TYR A N 1
ATOM 5095 C CA . TYR A 1 639 ? 1.446 -27.083 35.941 1.00 83.62 639 TYR A CA 1
ATOM 5096 C C . TYR A 1 639 ? 1.323 -25.842 36.838 1.00 83.62 639 TYR A C 1
ATOM 5098 O O . TYR A 1 639 ? 1.866 -24.788 36.502 1.00 83.62 639 TYR A O 1
ATOM 5106 N N . PHE A 1 640 ? 0.677 -25.964 38.000 1.00 86.75 640 PHE A N 1
ATOM 5107 C CA . PHE A 1 640 ? 0.513 -24.885 38.970 1.00 86.75 640 PHE A CA 1
ATOM 5108 C C . PHE A 1 640 ? 1.849 -24.247 39.381 1.00 86.75 640 PHE A C 1
ATOM 5110 O O . PHE A 1 640 ? 2.840 -24.933 39.635 1.00 86.75 640 PHE A O 1
ATOM 5117 N N . GLY A 1 641 ? 1.865 -22.916 39.469 1.00 80.31 641 GLY A N 1
ATOM 5118 C CA . GLY A 1 641 ? 3.038 -22.117 39.828 1.00 80.31 641 GLY A CA 1
ATOM 5119 C C . GLY A 1 641 ? 3.970 -21.783 38.658 1.00 80.31 641 GLY A C 1
ATOM 5120 O O . GLY A 1 641 ? 4.921 -21.027 38.854 1.00 80.31 641 GLY A O 1
ATOM 5121 N N . ASN A 1 642 ? 3.705 -22.298 37.451 1.00 78.12 642 ASN A N 1
ATOM 5122 C CA . ASN A 1 642 ? 4.452 -21.942 36.242 1.00 78.12 642 ASN A CA 1
ATOM 5123 C C . ASN A 1 642 ? 3.824 -20.731 35.537 1.00 78.12 642 ASN A C 1
ATOM 5125 O O . ASN A 1 642 ? 2.615 -20.504 35.593 1.00 78.12 642 ASN A O 1
ATOM 5129 N N . TYR A 1 643 ? 4.656 -19.964 34.838 1.00 79.50 643 TYR A N 1
ATOM 5130 C CA . TYR A 1 643 ? 4.265 -18.756 34.108 1.00 79.50 643 TYR A CA 1
ATOM 5131 C C . TYR A 1 643 ? 4.981 -18.676 32.757 1.00 79.50 643 TYR A C 1
ATOM 5133 O O . TYR A 1 643 ? 5.968 -19.388 32.528 1.00 79.50 643 TYR A O 1
ATOM 5141 N N . PHE A 1 644 ? 4.482 -17.816 31.867 1.00 59.66 644 PHE A N 1
ATOM 5142 C CA . PHE A 1 644 ? 5.024 -17.625 30.519 1.00 59.66 644 PHE A CA 1
ATOM 5143 C C . PHE A 1 644 ? 6.556 -17.470 30.526 1.00 59.66 644 PHE A C 1
ATOM 5145 O O . PHE A 1 644 ? 7.104 -16.637 31.246 1.00 59.66 644 PHE A O 1
ATOM 5152 N N . GLY A 1 645 ? 7.250 -18.289 29.727 1.00 55.75 645 GLY A N 1
ATOM 5153 C CA . GLY A 1 645 ? 8.717 -18.300 29.629 1.00 55.75 645 GLY A CA 1
ATOM 5154 C C . GLY A 1 645 ? 9.436 -19.307 30.537 1.00 55.75 645 GLY A C 1
ATOM 5155 O O . GLY A 1 645 ? 10.649 -19.469 30.417 1.00 55.75 645 GLY A O 1
ATOM 5156 N N . THR A 1 646 ? 8.722 -20.029 31.407 1.00 65.31 646 THR A N 1
ATOM 5157 C CA . THR A 1 646 ? 9.300 -21.153 32.170 1.00 65.31 646 THR A CA 1
ATOM 5158 C C . THR A 1 646 ? 9.254 -22.462 31.373 1.00 65.31 646 THR A C 1
ATOM 5160 O O . THR A 1 646 ? 8.345 -22.685 30.575 1.00 65.31 646 THR A O 1
ATOM 5163 N N . GLN A 1 647 ? 10.230 -23.355 31.594 1.00 70.88 647 GLN A N 1
ATOM 5164 C CA . GLN A 1 647 ? 10.400 -24.599 30.819 1.00 70.88 647 GLN A CA 1
ATOM 5165 C C . GLN A 1 647 ? 9.172 -25.528 30.860 1.00 70.88 647 GLN A C 1
ATOM 5167 O O . GLN A 1 647 ? 8.950 -26.290 29.923 1.00 70.88 647 GLN A O 1
ATOM 5172 N N . ASN A 1 648 ? 8.375 -25.448 31.928 1.00 73.00 648 ASN A N 1
ATOM 5173 C CA . ASN A 1 648 ? 7.214 -26.304 32.166 1.00 73.00 648 ASN A CA 1
ATOM 5174 C C . ASN A 1 648 ? 5.888 -25.532 32.111 1.00 73.00 648 ASN A C 1
ATOM 5176 O O . ASN A 1 648 ? 4.883 -26.009 32.628 1.00 73.00 648 ASN A O 1
ATOM 5180 N N . TRP A 1 649 ? 5.859 -24.337 31.517 1.00 71.62 649 TRP A N 1
ATOM 5181 C CA . TRP A 1 649 ? 4.601 -23.623 31.332 1.00 71.62 649 TRP A CA 1
ATOM 5182 C C . TRP A 1 649 ? 3.759 -24.287 30.242 1.00 71.62 649 TRP A C 1
ATOM 5184 O O . TRP A 1 649 ? 4.193 -24.437 29.099 1.00 71.62 649 TRP A O 1
ATOM 5194 N N . ASN A 1 650 ? 2.539 -24.679 30.607 1.00 69.25 650 ASN A N 1
ATOM 5195 C CA . ASN A 1 650 ? 1.559 -25.217 29.678 1.00 69.25 650 ASN A CA 1
ATOM 5196 C C . ASN A 1 650 ? 0.472 -24.175 29.429 1.00 69.25 650 ASN A C 1
ATOM 5198 O O . ASN A 1 650 ? -0.382 -23.949 30.286 1.00 69.25 650 ASN A O 1
ATOM 5202 N N . PHE A 1 651 ? 0.493 -23.595 28.228 1.00 70.06 651 PHE A N 1
ATOM 5203 C CA . PHE A 1 651 ? -0.474 -22.597 27.783 1.00 70.06 651 PHE A CA 1
ATOM 5204 C C . PHE A 1 651 ? -1.917 -23.000 28.079 1.00 70.06 651 PHE A C 1
ATOM 5206 O O . PHE A 1 651 ? -2.685 -22.164 28.527 1.00 70.06 651 PHE A O 1
ATOM 5213 N N . TRP A 1 652 ? -2.284 -24.271 27.884 1.00 72.19 652 TRP A N 1
ATOM 5214 C CA . TRP A 1 652 ? -3.670 -24.729 27.990 1.00 72.19 652 TRP A CA 1
ATOM 5215 C C . TRP A 1 652 ? -4.224 -24.704 29.412 1.00 72.19 652 TRP A C 1
ATOM 5217 O O . TRP A 1 652 ? -5.433 -24.565 29.573 1.00 72.19 652 TRP A O 1
ATOM 5227 N N . CYS A 1 653 ? -3.353 -24.774 30.418 1.00 79.69 653 CYS A N 1
ATOM 5228 C CA . CYS A 1 653 ? -3.719 -24.825 31.833 1.00 79.69 653 CYS A CA 1
ATOM 5229 C C . CYS A 1 653 ? -3.918 -23.447 32.481 1.00 79.69 653 CYS A C 1
ATOM 5231 O O . CYS A 1 653 ? -4.342 -23.378 33.627 1.00 79.69 653 CYS A O 1
ATOM 5233 N N . ASP A 1 654 ? -3.621 -22.373 31.755 1.00 77.25 654 ASP A N 1
ATOM 5234 C CA . ASP A 1 654 ? -3.855 -20.984 32.154 1.00 77.25 654 ASP A CA 1
ATOM 5235 C C . ASP A 1 654 ? -5.258 -20.568 31.675 1.00 77.25 654 ASP A C 1
ATOM 5237 O O . ASP A 1 654 ? -5.437 -20.100 30.555 1.00 77.25 654 ASP A O 1
ATOM 5241 N N . VAL A 1 655 ? -6.288 -20.927 32.436 1.00 75.31 655 VAL A N 1
ATOM 5242 C CA . VAL A 1 655 ? -7.710 -20.798 32.068 1.00 75.31 655 VAL A CA 1
ATOM 5243 C C . VAL A 1 655 ? -8.414 -19.643 32.781 1.00 75.31 655 VAL A C 1
ATOM 5245 O O . VAL A 1 655 ? -9.574 -19.357 32.487 1.00 75.31 655 VAL A O 1
ATOM 5248 N N . SER A 1 656 ? -7.747 -18.973 33.716 1.00 72.88 656 SER A N 1
ATOM 5249 C CA . SER A 1 656 ? -8.277 -17.817 34.421 1.00 72.88 656 SER A CA 1
ATOM 5250 C C . SER A 1 656 ? -7.913 -16.527 33.688 1.00 72.88 656 SER A C 1
ATOM 5252 O O . SER A 1 656 ? -6.757 -16.186 33.469 1.00 72.88 656 SER A O 1
ATOM 5254 N N . ALA A 1 657 ? -8.942 -15.806 33.243 1.00 60.06 657 ALA A N 1
ATOM 5255 C CA . ALA A 1 657 ? -8.789 -14.510 32.598 1.00 60.06 657 ALA A CA 1
ATOM 5256 C C . ALA A 1 657 ? -9.109 -13.408 33.612 1.00 60.06 657 ALA A C 1
ATOM 5258 O O . ALA A 1 657 ? -10.216 -13.381 34.155 1.00 60.06 657 ALA A O 1
ATOM 5259 N N . GLN A 1 658 ? -8.178 -12.478 33.851 1.00 49.66 658 GLN A N 1
ATOM 5260 C CA . GLN A 1 658 ? -8.444 -11.317 34.713 1.00 49.66 658 GLN A CA 1
ATOM 5261 C C . GLN A 1 658 ? -8.812 -10.037 33.953 1.00 49.66 658 GLN A C 1
ATOM 5263 O O . GLN A 1 658 ? -9.429 -9.159 34.548 1.00 49.66 658 GLN A O 1
ATOM 5268 N N . GLN A 1 659 ? -8.545 -9.929 32.647 1.00 33.59 659 GLN A N 1
ATOM 5269 C CA . GLN A 1 659 ? -8.971 -8.780 31.839 1.00 33.59 659 GLN A CA 1
ATOM 5270 C C . GLN A 1 659 ? -9.015 -9.132 30.344 1.00 33.59 659 GLN A C 1
ATOM 5272 O O . GLN A 1 659 ? -8.135 -9.804 29.817 1.00 33.59 659 GLN A O 1
ATOM 5277 N N . ALA A 1 660 ? -10.054 -8.660 29.649 1.00 33.75 660 ALA A N 1
ATOM 5278 C CA . ALA A 1 660 ? -10.145 -8.633 28.183 1.00 33.75 660 ALA A CA 1
ATOM 5279 C C . ALA A 1 660 ? -10.041 -9.982 27.429 1.00 33.75 660 ALA A C 1
ATOM 5281 O O . ALA A 1 660 ? -9.721 -9.994 26.241 1.00 33.75 660 ALA A O 1
ATOM 5282 N N . GLY A 1 661 ? -10.353 -11.117 28.068 1.00 40.47 661 GLY A N 1
ATOM 5283 C CA . GLY A 1 661 ? -10.376 -12.420 27.386 1.00 40.47 661 GLY A CA 1
ATOM 5284 C C . GLY A 1 661 ? -8.994 -12.951 26.994 1.00 40.47 661 GLY A C 1
ATOM 5285 O O . GLY A 1 661 ? -8.905 -13.834 26.143 1.00 40.47 661 GLY A O 1
ATOM 5286 N N . TRP A 1 662 ? -7.935 -12.427 27.615 1.00 43.97 662 TRP A N 1
ATOM 5287 C CA . TRP A 1 662 ? -6.588 -12.974 27.524 1.00 43.97 662 TRP A CA 1
ATOM 5288 C C . TRP A 1 662 ? -6.186 -13.584 28.867 1.00 43.97 662 TRP A C 1
ATOM 5290 O O . TRP A 1 662 ? -6.461 -13.029 29.933 1.00 43.97 662 TRP A O 1
ATOM 5300 N N . ARG A 1 663 ? -5.582 -14.769 28.768 1.00 65.38 663 ARG A N 1
ATOM 5301 C CA . ARG A 1 663 ? -5.017 -15.560 29.864 1.00 65.38 663 ARG A CA 1
ATOM 5302 C C . ARG A 1 663 ? -4.009 -14.713 30.650 1.00 65.38 663 ARG A C 1
ATOM 5304 O O . ARG A 1 663 ? -3.270 -13.934 30.043 1.00 65.38 663 ARG A O 1
ATOM 5311 N N . ASP A 1 664 ? -3.975 -14.833 31.973 1.00 66.31 664 ASP A N 1
ATOM 5312 C CA . ASP A 1 664 ? -3.163 -13.953 32.831 1.00 66.31 664 ASP A CA 1
ATOM 5313 C C . ASP A 1 664 ? -1.659 -14.321 32.852 1.00 66.31 664 ASP A C 1
ATOM 5315 O O . ASP A 1 664 ? -0.851 -13.698 33.551 1.00 66.31 664 ASP A O 1
ATOM 5319 N N . SER A 1 665 ? -1.269 -15.286 32.008 1.00 74.00 665 SER A N 1
ATOM 5320 C CA . SER A 1 665 ? 0.095 -15.781 31.804 1.00 74.00 665 SER A CA 1
ATOM 5321 C C . SER A 1 665 ? 0.671 -16.509 33.019 1.00 74.00 665 SER A C 1
ATOM 5323 O O . SER A 1 665 ? 1.893 -16.713 33.091 1.00 74.00 665 SER A O 1
ATOM 5325 N N . ARG A 1 666 ? -0.175 -16.908 33.981 1.00 79.06 666 ARG A N 1
ATOM 5326 C CA . ARG A 1 666 ? 0.222 -17.567 35.227 1.00 79.06 666 ARG A CA 1
ATOM 5327 C C . ARG A 1 666 ? -0.755 -18.679 35.583 1.00 79.06 666 ARG A C 1
ATOM 5329 O O . ARG A 1 666 ? -1.911 -18.440 35.869 1.00 79.06 666 ARG A O 1
ATOM 5336 N N . ILE A 1 667 ? -0.247 -19.899 35.730 1.00 83.56 667 ILE A N 1
ATOM 5337 C CA . ILE A 1 667 ? -1.066 -21.010 36.224 1.00 83.56 667 ILE A CA 1
ATOM 5338 C C . ILE A 1 667 ? -1.142 -20.894 37.748 1.00 83.56 667 ILE A C 1
ATOM 5340 O O . ILE A 1 667 ? -0.239 -21.298 38.485 1.00 83.56 667 ILE A O 1
ATOM 5344 N N . SER A 1 668 ? -2.208 -20.266 38.209 1.00 85.69 668 SER A N 1
ATOM 5345 C CA . SER A 1 668 ? -2.477 -19.844 39.570 1.00 85.69 668 SER A CA 1
ATOM 5346 C C . SER A 1 668 ? -3.629 -20.636 40.197 1.00 85.69 668 SER A C 1
ATOM 5348 O O . SER A 1 668 ? -4.162 -21.605 39.654 1.00 85.69 668 SER A O 1
ATOM 5350 N N . MET A 1 669 ? -4.027 -20.226 41.402 1.00 86.88 669 MET A N 1
ATOM 5351 C CA . MET A 1 669 ? -5.204 -20.801 42.051 1.00 86.88 669 MET A CA 1
ATOM 5352 C C . MET A 1 669 ? -6.488 -20.417 41.300 1.00 86.88 669 MET A C 1
ATOM 5354 O O . MET A 1 669 ? -7.471 -21.149 41.375 1.00 86.88 669 MET A O 1
ATOM 5358 N N . GLY A 1 670 ? -6.475 -19.300 40.560 1.00 83.62 670 GLY A N 1
ATOM 5359 C CA . GLY A 1 670 ? -7.589 -18.875 39.715 1.00 83.62 670 GLY A CA 1
ATOM 5360 C C . GLY A 1 670 ? -7.936 -19.926 38.664 1.00 83.62 670 GLY A C 1
ATOM 5361 O O . GLY A 1 670 ? -9.104 -20.262 38.494 1.00 83.62 670 GLY A O 1
ATOM 5362 N N . ASP A 1 671 ? -6.928 -20.524 38.039 1.00 85.25 671 ASP A N 1
ATOM 5363 C CA . ASP A 1 671 ? -7.090 -21.531 36.988 1.00 85.25 671 ASP A CA 1
ATOM 5364 C C . ASP A 1 671 ? -7.703 -22.822 37.520 1.00 85.25 671 ASP A C 1
ATOM 5366 O O . ASP A 1 671 ? -8.620 -23.396 36.927 1.00 85.25 671 ASP A O 1
ATOM 5370 N N . ILE A 1 672 ? -7.243 -23.239 38.701 1.00 87.31 672 ILE A N 1
ATOM 5371 C CA . ILE A 1 672 ? -7.792 -24.395 39.412 1.00 87.31 672 ILE A CA 1
ATOM 5372 C C . ILE A 1 672 ? -9.259 -24.138 39.772 1.00 87.31 672 ILE A C 1
ATOM 5374 O O . ILE A 1 672 ? -10.095 -25.025 39.604 1.00 87.31 672 ILE A O 1
ATOM 5378 N N . ILE A 1 673 ? -9.589 -22.929 40.242 1.00 86.06 673 ILE A N 1
ATOM 5379 C CA . ILE A 1 673 ? -10.966 -22.542 40.574 1.00 86.06 673 ILE A CA 1
ATOM 5380 C C . ILE A 1 673 ? -11.851 -22.577 39.326 1.00 86.06 673 ILE A C 1
ATOM 5382 O O . ILE A 1 673 ? -12.957 -23.109 39.397 1.00 86.06 673 ILE A O 1
ATOM 5386 N N . VAL A 1 674 ? -11.377 -22.069 38.187 1.00 82.62 674 VAL A N 1
ATOM 5387 C CA . VAL A 1 674 ? -12.125 -22.090 36.922 1.00 82.62 674 VAL A CA 1
ATOM 5388 C C . VAL A 1 674 ? -12.401 -23.529 36.481 1.00 82.62 674 VAL A C 1
ATOM 5390 O O . VAL A 1 674 ? -13.567 -23.884 36.290 1.00 82.62 674 VAL A O 1
ATOM 5393 N N . ALA A 1 675 ? -11.380 -24.389 36.428 1.00 84.94 675 ALA A N 1
ATOM 5394 C CA . ALA A 1 675 ? -11.555 -25.796 36.069 1.00 84.94 675 ALA A CA 1
ATOM 5395 C C . ALA A 1 675 ? -12.485 -26.542 37.043 1.00 84.94 675 ALA A C 1
ATOM 5397 O O . ALA A 1 675 ? -13.393 -27.259 36.623 1.00 84.94 675 ALA A O 1
ATOM 5398 N N . ALA A 1 676 ? -12.339 -26.317 38.351 1.00 87.69 676 ALA A N 1
ATOM 5399 C CA . ALA A 1 676 ? -13.212 -26.916 39.356 1.00 87.69 676 ALA A CA 1
ATOM 5400 C C . ALA A 1 676 ? -14.662 -26.407 39.265 1.00 87.69 676 ALA A C 1
ATOM 5402 O O . ALA A 1 676 ? -15.599 -27.189 39.426 1.00 87.69 676 ALA A O 1
ATOM 5403 N N . SER A 1 677 ? -14.867 -25.119 38.973 1.00 86.06 677 SER A N 1
ATOM 5404 C CA . SER A 1 677 ? -16.199 -24.507 38.858 1.00 86.06 677 SER A CA 1
ATOM 5405 C C . SER A 1 677 ? -16.997 -25.027 37.663 1.00 86.06 677 SER A C 1
ATOM 5407 O O . SER A 1 677 ? -18.229 -25.060 37.695 1.00 86.06 677 SER A O 1
ATOM 5409 N N . ASN A 1 678 ? -16.294 -25.471 36.621 1.00 85.88 678 ASN A N 1
ATOM 5410 C CA . ASN A 1 678 ? -16.884 -26.017 35.409 1.00 85.88 678 ASN A CA 1
ATOM 5411 C C . ASN A 1 678 ? -16.906 -27.552 35.388 1.00 85.88 678 ASN A C 1
ATOM 5413 O O . ASN A 1 678 ? -17.371 -28.127 34.405 1.00 85.88 678 ASN A O 1
ATOM 5417 N N . PHE A 1 679 ? -16.482 -28.219 36.468 1.00 89.62 679 PHE A N 1
ATOM 5418 C CA . PHE A 1 679 ? -16.463 -29.677 36.571 1.00 89.62 679 PHE A CA 1
ATOM 5419 C C . PHE A 1 679 ? -17.820 -30.306 36.226 1.00 89.62 679 PHE A C 1
ATOM 5421 O O . PHE A 1 679 ? -18.868 -29.932 36.754 1.00 89.62 679 PHE A O 1
ATOM 5428 N N . GLY A 1 680 ? -17.794 -31.301 35.340 1.00 83.75 680 GLY A N 1
ATOM 5429 C CA . GLY A 1 680 ? -18.978 -32.016 34.875 1.00 83.75 680 GLY A CA 1
ATOM 5430 C C . GLY A 1 680 ? -19.739 -31.337 33.732 1.00 83.75 680 GLY A C 1
ATOM 5431 O O . GLY A 1 680 ? -20.662 -31.957 33.199 1.00 83.75 680 GLY A O 1
ATOM 5432 N N . LYS A 1 681 ? -19.363 -30.121 33.309 1.00 84.81 681 LYS A N 1
ATOM 5433 C CA . LYS A 1 681 ? -19.890 -29.521 32.074 1.00 84.81 681 LYS A CA 1
ATOM 5434 C C . LYS A 1 681 ? -19.372 -30.282 30.852 1.00 84.81 681 LYS A C 1
ATOM 5436 O O . LYS A 1 681 ? -18.272 -30.830 30.873 1.00 84.81 681 LYS A O 1
ATOM 5441 N N . THR A 1 682 ? -20.185 -30.317 29.798 1.00 79.69 682 THR A N 1
ATOM 5442 C CA . THR A 1 682 ? -19.879 -31.023 28.546 1.00 79.69 682 THR A CA 1
ATOM 5443 C C . THR A 1 682 ? -20.094 -30.117 27.340 1.00 79.69 682 THR A C 1
ATOM 5445 O O . THR A 1 682 ? -21.025 -29.309 27.324 1.00 79.69 682 THR A O 1
ATOM 5448 N N . SER A 1 683 ? -19.221 -30.244 26.348 1.00 67.62 683 SER A N 1
ATOM 5449 C CA . SER A 1 683 ? -19.283 -29.578 25.048 1.00 67.62 683 SER A CA 1
ATOM 5450 C C . SER A 1 683 ? -19.068 -30.603 23.940 1.00 67.62 683 SER A C 1
ATOM 5452 O O . SER A 1 683 ? -18.892 -31.795 24.187 1.00 67.62 683 SER A O 1
ATOM 5454 N N . ILE A 1 684 ? -19.119 -30.149 22.690 1.00 56.59 684 ILE A N 1
ATOM 5455 C CA . ILE A 1 684 ? -18.768 -30.993 21.550 1.00 56.59 684 ILE A CA 1
ATOM 5456 C C . ILE A 1 684 ? -17.288 -31.390 21.728 1.00 56.59 684 ILE A C 1
ATOM 5458 O O . ILE A 1 684 ? -16.466 -30.478 21.847 1.00 56.59 684 ILE A O 1
ATOM 5462 N N . PRO A 1 685 ? -16.941 -32.695 21.792 1.00 50.22 685 PRO A N 1
ATOM 5463 C CA . PRO A 1 685 ? -15.556 -33.132 21.929 1.00 50.22 685 PRO A CA 1
ATOM 5464 C C . PRO A 1 685 ? -14.714 -32.558 20.805 1.00 50.22 685 PRO A C 1
ATOM 5466 O O . PRO A 1 685 ? -15.139 -32.577 19.643 1.00 50.22 685 PRO A O 1
ATOM 5469 N N . TRP A 1 686 ? -13.531 -32.053 21.139 1.00 43.25 686 TRP A N 1
ATOM 5470 C CA . TRP A 1 686 ? -12.616 -31.592 20.116 1.00 43.25 686 TRP A CA 1
ATOM 5471 C C . TRP A 1 686 ? -12.242 -32.779 19.233 1.00 43.25 686 TRP A C 1
ATOM 5473 O O . TRP A 1 686 ? -11.703 -33.789 19.685 1.00 43.25 686 TRP A O 1
ATOM 5483 N N . GLN A 1 687 ? -12.572 -32.674 17.951 1.00 38.47 687 GLN A N 1
ATOM 5484 C CA . GLN A 1 687 ? -12.085 -33.612 16.959 1.00 38.47 687 GLN A CA 1
ATOM 5485 C C . GLN A 1 687 ? -10.793 -33.038 16.407 1.00 38.47 687 GLN A C 1
ATOM 5487 O O . GLN A 1 687 ? -10.805 -32.022 15.708 1.00 38.47 687 GLN A O 1
ATOM 5492 N N . GLN A 1 688 ? -9.678 -33.692 16.727 1.00 32.72 688 GLN A N 1
ATOM 5493 C CA . GLN A 1 688 ? -8.436 -33.464 16.006 1.00 32.72 688 GLN A CA 1
ATOM 5494 C C . GLN A 1 688 ? -8.734 -33.625 14.507 1.00 32.72 688 GLN A C 1
ATOM 5496 O O . GLN A 1 688 ? -9.358 -34.626 14.132 1.00 32.72 688 GLN A O 1
ATOM 5501 N N . PRO A 1 689 ? -8.345 -32.673 13.641 1.00 32.44 689 PRO A N 1
ATOM 5502 C CA . PRO A 1 689 ? -8.461 -32.885 12.207 1.00 32.44 689 PRO A CA 1
ATOM 5503 C C . PRO A 1 689 ? -7.726 -34.186 11.840 1.00 32.44 689 PRO A C 1
ATOM 5505 O O . PRO A 1 689 ? -6.671 -34.450 12.429 1.00 32.44 689 PRO A O 1
ATOM 5508 N N . PRO A 1 690 ? -8.261 -35.011 10.920 1.00 26.53 690 PRO A N 1
ATOM 5509 C CA . PRO A 1 690 ? -7.564 -36.206 10.460 1.00 26.53 690 PRO A CA 1
ATOM 5510 C C . PRO A 1 690 ? -6.145 -35.846 9.983 1.00 26.53 690 PRO A C 1
ATOM 5512 O O . PRO A 1 690 ? -5.986 -34.762 9.416 1.00 26.53 690 PRO A O 1
ATOM 5515 N N . PRO A 1 691 ? -5.151 -36.717 10.239 1.00 30.50 691 PRO A N 1
ATOM 5516 C CA . PRO A 1 691 ? -3.729 -36.432 10.044 1.00 30.50 691 PRO A CA 1
ATOM 5517 C C . PRO A 1 691 ? -3.347 -36.027 8.620 1.00 30.50 691 PRO A C 1
ATOM 5519 O O . PRO A 1 691 ? -3.979 -36.531 7.660 1.00 30.50 691 PRO A O 1
#

Sequence (691 aa):
MCYDTASAELILNVYETLISFDGERSDRFMSLLAEAWGWYFGPFPSSPPYTNYTVWFKIRVGVPFHTWCRSDLGDYHWSQYYLTTADVEYSFERLLVHDYIGGPQLALYEPLLGVGGALGLSEQGLSVPEIGYRIDSAVQSNVTHVWFNIIDGNYQPIEFVKTLAQPFCAVLSRQWIIDYVIPNGPDMNDAVPGVQVDWDGNWGDYTGWGAYWGWFYSPLDQIPLGVAFPGVTCGTGPYVLDRYNPTNGWSVVQYNDYWRGWPARGPSPPYWPQSSSGIRPAGWVKRFTVQRISSWETIIAMLLAGNIDLAPVPEERASALHQDGNVYGPTVDGIRLVMLPIPPSGLRCYMRSWVNGWFYSPLYTIPFNSRKFALVVGVADRIMINDAMSVYYKLAKAGWNVRVLLGWTATYDNIMAGLNWLANNAGLNDYALFYFSGHGDNITDQPPIDEIDTLDERIVTYDGQTISDDFFTELVRPGIFPINGIWSNHLAIILDSCYSGGFIRIIDAHNFGGQQLNARDGAIILTAAGGIEGDNDTAYESFFHDRSQFTYHLFVNNPYTDLESMFNYAIDKMLTCGFCDDFQVPLINDRYNGNYTLAGGFSVFGVYAYTMWKWSYIDGDVNFDGKVSMSDIVAVVTYFGNYFGTQNWNFWCDVSAQQAGWRDSRISMGDIIVAASNFGKTSIPWQQPPP

Radius of gyration: 28.81 Å; chains: 1; bounding box: 66×77×72 Å